Protein AF-A0A9P4HLI5-F1 (afdb_monomer)

Secondary structure (DSSP, 8-state):
-----------------PPP--------------EEE-TT--SPPPPTT---GGGGEEEEEETTT-PEEEEE-SS-GGG--TT-HHHHHHHHHHHHHHHHHTT--------PPPHHHHHHHHHHHHHHHHHHHH-TT--PPPHHHHHHHHHHHHTT----B-TTSPBPPP-PPPPHHHHHHHHT-TT-HHHHHHHHHTTTS--SGGGTT-------HHHHHHHHHH------TTTTHHHHHHHHHHHHHHHHHHHTTS----------------------------------------------PPPP----PPP--------PPPPPPPP------------PPPHHHHHHHHHTT-------SSHHHHHHHHHHHHTTS----HHHHHHHHHHHHHHHHH-SPPSSHHHHHHHHH-BPPP-SS---S---HHHHTT--BPTTHHHHHHHHT-PPPPPTT--S-HHHHHHTT-S-HHHHHHHHHHHHHHHHHHHHHHHHHHHHHHHHHHHHHHHTT--------------

Foldseek 3Di:
DDDDDDDDDDDDDDDDPDDPPPPPPPPPPPVVQQKDWPPPDDLDQQDAPDQDQVLQKTWIAGPVPRDIDIDGHPDDSVRARSNDPVSSVVSNVVSQVVCVVSPNDRPPVCQDDALLLLLLLVLQLVVQVVVCVVDVPAAAADPVVQLVVSQVVQAQDQQTAHPVRHTGHHDHRDDPVVVVCQCCDPPRPNVVSCVVCVVRHDDDPSNVPHDGDDDDPVQSVCCSVPVDRDDDVVVVVVVVVVVVVVVCVVVVVVPPPDDDDDDDDDDDDDDDDDDDDDDDDDDDDDDDDDDDDDDDDDDDDDDDDDDDDDDDDDDDDDDDDDDDDDDDDDDDDPPPPPPPPPPPDDVVVVVVCVVVVDDDPPADPAQLRLLVVQQVVVVVDDDDCVLLVLLLVVLVVLCVVPPAQDPDPVSNVVSLQQQDDPPPPDDDPPDPVVVVVVRPHPPSSVSNNCLLPVDDDRGRNNPDDVVVCLVVVSHHPNSNVSVVSNVVSVVVRVVRVVVVVVVVVVVVVVVVVVVVPPDPPPPPDPDDDDD

Sequence (531 aa):
MAPKRAAKDDGDKPTKKAKPDTKKRSGDNNNDQFFEILNGDTRDALRVGVAAPSRLKLGLRHKTTGETLRFEYTKAENEINWSSREDINLINKWRRQIFTRKGFPAKVSKYPWTPFEVAYLELAWEKMKLVASADDDAMLPHQSKIFEAFNEFFEGRSDLKDRKGGAALEREFRDYGSLDTRLRRVNSGLKALHDNLKDRIKSGDKSENAWVPDITDEEIEAYIESKSVTYDDESWGWWKDAAKKKKECADAGSKQKNQSGTTINPDGTSANNPSKDIVDAAENTIVPETMVDSPNQDAQRGTRQQPSMPSSPKPSIQVQSNRSPREPQVESEWIVHKEAPVDLTPPEEIARLKSLGFITPEIPENDDEAIERHITEQNKKVTDVSWNRQAFEDLDDRIKRRGALPKDVKAREDWSRDPQAKYEGGLGEEENWHEESMRVRVTGAAAVNGLLNAAVLPPVGYSGHIRDLVKNRRLPDDELRLADTNAEALETLHKIHDENFIVAEQIQKEQRVVDANEPEESGDGSGGNAE

Structure (mmCIF, N/CA/C/O backbone):
data_AF-A0A9P4HLI5-F1
#
_entry.id   AF-A0A9P4HLI5-F1
#
loop_
_atom_site.group_PDB
_atom_site.id
_atom_site.type_symbol
_atom_site.label_atom_id
_atom_site.label_alt_id
_atom_site.label_comp_id
_atom_site.label_asym_id
_atom_site.label_entity_id
_atom_site.label_seq_id
_atom_site.pdbx_PDB_ins_code
_atom_site.Cartn_x
_atom_site.Cartn_y
_atom_site.Cartn_z
_atom_site.occupancy
_atom_site.B_iso_or_equiv
_atom_site.auth_seq_id
_atom_site.auth_comp_id
_atom_site.auth_asym_id
_atom_site.auth_atom_id
_atom_site.pdbx_PDB_model_num
ATOM 1 N N . MET A 1 1 ? 41.342 89.909 8.890 1.00 36.03 1 MET A N 1
ATOM 2 C CA . MET A 1 1 ? 40.291 90.937 9.061 1.00 36.03 1 MET A CA 1
ATOM 3 C C . MET A 1 1 ? 39.035 90.449 8.353 1.00 36.03 1 MET A C 1
ATOM 5 O O . MET A 1 1 ? 39.147 89.965 7.238 1.00 36.03 1 MET A O 1
ATOM 9 N N . ALA A 1 2 ? 37.896 90.458 9.051 1.00 50.69 2 ALA A N 1
ATOM 10 C CA . ALA A 1 2 ? 36.607 89.899 8.613 1.00 50.69 2 ALA A CA 1
ATOM 11 C C . ALA A 1 2 ? 35.979 90.707 7.440 1.00 50.69 2 ALA A C 1
ATOM 13 O O . ALA A 1 2 ? 36.458 91.815 7.191 1.00 50.69 2 ALA A O 1
ATOM 14 N N . PRO A 1 3 ? 34.923 90.220 6.740 1.00 56.12 3 PRO A N 1
ATOM 15 C CA . PRO A 1 3 ? 33.598 90.113 7.366 1.00 56.12 3 PRO A CA 1
ATOM 16 C C . PRO A 1 3 ? 32.720 88.897 6.994 1.00 56.12 3 PRO A C 1
ATOM 18 O O . PRO A 1 3 ? 32.785 88.316 5.915 1.00 56.12 3 PRO A O 1
ATOM 21 N N . LYS A 1 4 ? 31.825 88.606 7.947 1.00 55.38 4 LYS A N 1
ATOM 22 C CA . LYS A 1 4 ? 30.586 87.818 7.865 1.00 55.38 4 LYS A CA 1
ATOM 23 C C . LYS A 1 4 ? 29.611 88.363 6.813 1.00 55.38 4 LYS A C 1
ATOM 25 O O . LYS A 1 4 ? 29.453 89.576 6.731 1.00 55.38 4 LYS A O 1
ATOM 30 N N . ARG A 1 5 ? 28.854 87.469 6.169 1.00 44.09 5 ARG A N 1
ATOM 31 C CA . ARG A 1 5 ? 27.498 87.626 5.580 1.00 44.09 5 ARG A CA 1
ATOM 32 C C . ARG A 1 5 ? 27.016 86.216 5.201 1.00 44.09 5 ARG A C 1
ATOM 34 O O . ARG A 1 5 ? 27.852 85.397 4.857 1.00 44.09 5 ARG A O 1
ATOM 41 N N . ALA A 1 6 ? 25.748 85.843 5.132 1.00 47.62 6 ALA A N 1
ATOM 42 C CA . ALA A 1 6 ? 24.482 86.188 5.774 1.00 47.62 6 ALA A CA 1
ATOM 43 C C . ALA A 1 6 ? 23.510 85.094 5.269 1.00 47.62 6 ALA A C 1
ATOM 45 O O . ALA A 1 6 ? 23.678 84.597 4.156 1.00 47.62 6 ALA A O 1
ATOM 46 N N . ALA A 1 7 ? 22.543 84.701 6.091 1.00 49.25 7 ALA A N 1
ATOM 47 C CA . ALA A 1 7 ? 21.571 83.649 5.810 1.00 49.25 7 ALA A CA 1
ATOM 48 C C . ALA A 1 7 ? 20.610 83.966 4.639 1.00 49.25 7 ALA A C 1
ATOM 50 O O . ALA A 1 7 ? 20.237 85.120 4.437 1.00 49.25 7 ALA A O 1
ATOM 51 N N . LYS A 1 8 ? 20.187 82.903 3.943 1.00 48.72 8 LYS A N 1
ATOM 52 C CA . LYS A 1 8 ? 18.919 82.698 3.208 1.00 48.72 8 LYS A CA 1
ATOM 53 C C . LYS A 1 8 ? 18.651 81.192 3.331 1.00 48.72 8 LYS A C 1
ATOM 55 O O . LYS A 1 8 ? 19.527 80.417 2.959 1.00 48.72 8 LYS A O 1
ATOM 60 N N . ASP A 1 9 ? 17.681 80.689 4.086 1.00 52.22 9 ASP A N 1
ATOM 61 C CA . ASP A 1 9 ? 16.223 80.859 3.997 1.00 52.22 9 ASP A CA 1
ATOM 62 C C . ASP A 1 9 ? 15.709 80.712 2.566 1.00 52.22 9 ASP A C 1
ATOM 64 O O . ASP A 1 9 ? 15.800 81.654 1.789 1.00 52.22 9 ASP A O 1
ATOM 68 N N . ASP A 1 10 ? 15.276 79.492 2.237 1.00 42.44 10 ASP A N 1
ATOM 69 C CA . ASP A 1 10 ? 14.334 79.171 1.165 1.00 42.44 10 ASP A CA 1
ATOM 70 C C . ASP A 1 10 ? 13.966 77.676 1.236 1.00 42.44 10 ASP A C 1
ATOM 72 O O . ASP A 1 10 ? 14.830 76.795 1.186 1.00 42.44 10 ASP A O 1
ATOM 76 N N . GLY A 1 11 ? 12.663 77.388 1.253 1.00 39.44 11 GLY A N 1
ATOM 77 C CA . GLY A 1 11 ? 12.154 76.252 0.483 1.00 39.44 11 GLY A CA 1
ATOM 78 C C . GLY A 1 11 ? 11.515 75.104 1.250 1.00 39.44 11 GLY A C 1
ATOM 79 O O . GLY A 1 11 ? 11.987 73.969 1.190 1.00 39.44 11 GLY A O 1
ATOM 80 N N . ASP A 1 12 ? 10.386 75.414 1.877 1.00 49.19 12 ASP A N 1
ATOM 81 C CA . ASP A 1 12 ? 9.245 74.540 2.154 1.00 49.19 12 ASP A CA 1
ATOM 82 C C . ASP A 1 12 ? 9.108 73.374 1.141 1.00 49.19 12 ASP A C 1
ATOM 84 O O . ASP A 1 12 ? 8.915 73.582 -0.063 1.00 49.19 12 ASP A O 1
ATOM 88 N N . LYS A 1 13 ? 9.235 72.125 1.616 1.00 44.28 13 LYS A N 1
ATOM 89 C CA . LYS A 1 13 ? 8.968 70.912 0.823 1.00 44.28 13 LYS A CA 1
ATOM 90 C C . LYS A 1 13 ? 7.757 70.178 1.400 1.00 44.28 13 LYS A C 1
ATOM 92 O O . LYS A 1 13 ? 7.774 69.816 2.576 1.00 44.28 13 LYS A O 1
ATOM 97 N N . PRO A 1 14 ? 6.740 69.878 0.571 1.00 43.94 14 PRO A N 1
ATOM 98 C CA . PRO A 1 14 ? 5.477 69.322 1.026 1.00 43.94 14 PRO A CA 1
ATOM 99 C C . PRO A 1 14 ? 5.655 67.920 1.611 1.00 43.94 14 PRO A C 1
ATOM 101 O O . PRO A 1 14 ? 6.221 67.013 0.989 1.00 43.94 14 PRO A O 1
ATOM 104 N N . THR A 1 15 ? 5.110 67.746 2.811 1.00 40.56 15 THR A N 1
ATOM 105 C CA . THR A 1 15 ? 4.945 66.474 3.507 1.00 40.56 15 THR A CA 1
ATOM 106 C C . THR A 1 15 ? 4.176 65.493 2.620 1.00 40.56 15 THR A C 1
ATOM 108 O O . THR A 1 15 ? 2.980 65.625 2.355 1.00 40.56 15 THR A O 1
ATOM 111 N N . LYS A 1 16 ? 4.882 64.468 2.129 1.00 44.38 16 LYS A N 1
ATOM 112 C CA . LYS A 1 16 ? 4.260 63.317 1.474 1.00 44.38 16 LYS A CA 1
ATOM 113 C C . LYS A 1 16 ? 3.365 62.617 2.495 1.00 44.38 16 LYS A C 1
ATOM 115 O O . LYS A 1 16 ? 3.856 62.073 3.479 1.00 44.38 16 LYS A O 1
ATOM 120 N N . LYS A 1 17 ? 2.058 62.631 2.225 1.00 45.31 17 LYS A N 1
ATOM 121 C CA . LYS A 1 17 ? 1.040 61.825 2.906 1.00 45.31 17 LYS A CA 1
ATOM 122 C C . LYS A 1 17 ? 1.544 60.387 3.051 1.00 45.31 17 LYS A C 1
ATOM 124 O O . LYS A 1 17 ? 1.814 59.720 2.049 1.00 45.31 17 LYS A O 1
ATOM 129 N N . ALA A 1 18 ? 1.677 59.942 4.297 1.00 41.22 18 ALA A N 1
ATOM 130 C CA . ALA A 1 18 ? 1.939 58.556 4.635 1.00 41.22 18 ALA A CA 1
ATOM 131 C C . ALA A 1 18 ? 0.855 57.681 3.991 1.00 41.22 18 ALA A C 1
ATOM 133 O O . ALA A 1 18 ? -0.342 57.915 4.169 1.00 41.22 18 ALA A O 1
ATOM 134 N N . LYS A 1 19 ? 1.282 56.702 3.190 1.00 45.62 19 LYS A N 1
ATOM 135 C CA . LYS A 1 19 ? 0.402 55.621 2.748 1.00 45.62 19 LYS A CA 1
ATOM 136 C C . LYS A 1 19 ? -0.039 54.849 3.998 1.00 45.62 19 LYS A C 1
ATOM 138 O O . LYS A 1 19 ? 0.793 54.665 4.883 1.00 45.62 19 LYS A O 1
ATOM 143 N N . PRO A 1 20 ? -1.303 54.406 4.091 1.00 41.91 20 PRO A N 1
ATOM 144 C CA . PRO A 1 20 ? -1.741 53.591 5.211 1.00 41.91 20 PRO A CA 1
ATOM 145 C C . PRO A 1 20 ? -0.889 52.324 5.262 1.00 41.91 20 PRO A C 1
ATOM 147 O O . PRO A 1 20 ? -0.830 51.568 4.290 1.00 41.91 20 PRO A O 1
ATOM 150 N N . ASP A 1 21 ? -0.220 52.124 6.395 1.00 40.22 21 ASP A N 1
ATOM 151 C CA . ASP A 1 21 ? 0.465 50.888 6.731 1.00 40.22 21 ASP A CA 1
ATOM 152 C C . ASP A 1 21 ? -0.536 49.737 6.635 1.00 40.22 21 ASP A C 1
ATOM 154 O O . ASP A 1 21 ? -1.372 49.517 7.517 1.00 40.22 21 ASP A O 1
ATOM 158 N N . THR A 1 22 ? -0.455 48.964 5.554 1.00 44.47 22 THR A N 1
ATOM 159 C CA . THR A 1 22 ? -0.993 47.608 5.523 1.00 44.47 22 THR A CA 1
ATOM 160 C C . THR A 1 22 ? -0.201 46.795 6.534 1.00 44.47 22 THR A C 1
ATOM 162 O O . THR A 1 22 ? 0.822 46.194 6.207 1.00 44.47 22 THR A O 1
ATOM 165 N N . LYS A 1 23 ? -0.682 46.828 7.782 1.00 43.53 23 LYS A N 1
ATOM 166 C CA . LYS A 1 23 ? -0.305 45.959 8.894 1.00 43.53 23 LYS A CA 1
ATOM 167 C C . LYS A 1 23 ? -0.304 44.524 8.373 1.00 43.53 23 LYS A C 1
ATOM 169 O O . LYS A 1 23 ? -1.347 43.881 8.252 1.00 43.53 23 LYS A O 1
ATOM 174 N N . LYS A 1 24 ? 0.881 44.041 8.007 1.00 42.53 24 LYS A N 1
ATOM 175 C CA . LYS A 1 24 ? 1.131 42.645 7.681 1.00 42.53 24 LYS A CA 1
ATOM 176 C C . LYS A 1 24 ? 0.868 41.899 8.983 1.00 42.53 24 LYS A C 1
ATOM 178 O O . LYS A 1 24 ? 1.668 41.971 9.907 1.00 42.53 24 LYS A O 1
ATOM 183 N N . ARG A 1 25 ? -0.321 41.300 9.094 1.00 40.28 25 ARG A N 1
ATOM 184 C CA . ARG A 1 25 ? -0.704 40.429 10.205 1.00 40.28 25 ARG A CA 1
ATOM 185 C C . ARG A 1 25 ? 0.270 39.251 10.212 1.00 40.28 25 ARG A C 1
ATOM 187 O O . ARG A 1 25 ? 0.026 38.244 9.556 1.00 40.28 25 A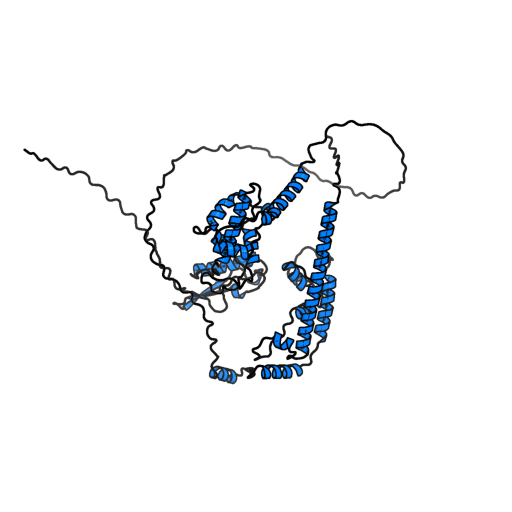RG A O 1
ATOM 194 N N . SER A 1 26 ? 1.380 39.384 10.928 1.00 39.12 26 SER A N 1
ATOM 195 C CA . SER A 1 26 ? 2.086 38.256 11.523 1.00 39.12 26 SER A CA 1
ATOM 196 C C . SER A 1 26 ? 1.182 37.732 12.634 1.00 39.12 26 SER A C 1
ATOM 198 O O . SER A 1 26 ? 1.342 38.067 13.803 1.00 39.12 26 SER A O 1
ATOM 200 N N . GLY A 1 27 ? 0.117 37.041 12.227 1.00 40.94 27 GLY A N 1
ATOM 201 C CA . GLY A 1 27 ? -0.701 36.274 13.142 1.00 40.94 27 GLY A CA 1
ATOM 202 C C . GLY A 1 27 ? 0.127 35.080 13.572 1.00 40.94 27 GLY A C 1
ATOM 203 O O . GLY A 1 27 ? 0.407 34.209 12.748 1.00 40.94 27 GLY A O 1
ATOM 204 N N . ASP A 1 28 ? 0.525 35.070 14.839 1.00 40.47 28 ASP A N 1
ATOM 205 C CA . ASP A 1 28 ? 0.796 33.836 15.559 1.00 40.47 28 ASP A CA 1
ATOM 206 C C . ASP A 1 28 ? -0.431 32.939 15.387 1.00 40.47 28 ASP A C 1
ATOM 208 O O . ASP A 1 28 ? -1.455 33.097 16.047 1.00 40.47 28 ASP A O 1
ATOM 212 N N . ASN A 1 29 ? -0.352 32.027 14.419 1.00 46.03 29 ASN A N 1
ATOM 213 C CA . ASN A 1 29 ? -1.372 31.030 14.124 1.00 46.03 29 ASN A CA 1
ATOM 214 C C . ASN A 1 29 ? -1.308 29.890 15.151 1.00 46.03 29 ASN A C 1
ATOM 216 O O . ASN A 1 29 ? -1.383 28.720 14.784 1.00 46.03 29 ASN A O 1
ATOM 220 N N . ASN A 1 30 ? -1.261 30.229 16.439 1.00 45.06 30 ASN A N 1
ATOM 221 C CA . ASN A 1 30 ? -1.753 29.352 17.498 1.00 45.06 30 ASN A CA 1
ATOM 222 C C . ASN A 1 30 ? -3.291 29.423 17.518 1.00 45.06 30 ASN A C 1
ATOM 224 O O . ASN A 1 30 ? -3.928 29.650 18.542 1.00 45.06 30 ASN A O 1
ATOM 228 N N . ASN A 1 31 ? -3.900 29.249 16.338 1.00 48.97 31 ASN A N 1
ATOM 229 C CA . ASN A 1 31 ? -5.295 28.859 16.223 1.00 48.97 31 ASN A CA 1
ATOM 230 C C . ASN A 1 31 ? -5.353 27.415 16.717 1.00 48.97 31 ASN A C 1
ATOM 232 O O . ASN A 1 31 ? -5.312 26.469 15.924 1.00 48.97 31 ASN A O 1
ATOM 236 N N . ASP A 1 32 ? -5.401 27.263 18.038 1.00 53.84 32 ASP A N 1
ATOM 237 C CA . ASP A 1 32 ? -5.898 26.060 18.678 1.00 53.84 32 ASP A CA 1
ATOM 238 C C . ASP A 1 32 ? -7.139 25.623 17.909 1.00 53.84 32 ASP A C 1
ATOM 240 O O . ASP A 1 32 ? -8.061 26.409 17.694 1.00 53.84 32 ASP A O 1
ATOM 244 N N . GLN A 1 33 ? -7.110 24.397 17.384 1.00 66.00 33 GLN A N 1
ATOM 245 C CA . GLN A 1 33 ? -8.162 23.853 16.532 1.00 66.00 33 GLN A CA 1
ATOM 246 C C . GLN A 1 33 ? -9.506 23.976 17.253 1.00 66.00 33 GLN A C 1
ATOM 248 O O . GLN A 1 33 ? -9.839 23.139 18.095 1.00 66.00 33 GLN A O 1
ATOM 253 N N . PHE A 1 34 ? -10.263 25.021 16.915 1.00 86.81 34 PHE A N 1
ATOM 254 C CA . PHE A 1 34 ? -11.546 25.355 17.529 1.00 86.81 34 PHE A CA 1
ATOM 255 C C . PHE A 1 34 ? -12.609 24.300 17.268 1.00 86.81 34 PHE A C 1
ATOM 257 O O . PHE A 1 34 ? -13.630 24.307 17.937 1.00 86.81 34 PHE A O 1
ATOM 264 N N . PHE A 1 35 ? -12.383 23.399 16.315 1.00 91.50 35 PHE A N 1
ATOM 265 C CA . PHE A 1 35 ? -13.301 22.329 15.975 1.00 91.50 35 PHE A CA 1
ATOM 266 C C . PHE A 1 35 ? -12.682 20.970 16.296 1.00 91.50 35 PHE A C 1
ATOM 268 O O . PHE A 1 35 ? -11.502 20.728 16.050 1.00 91.50 35 PHE A O 1
ATOM 275 N N . GLU A 1 36 ? -13.502 20.069 16.814 1.00 92.19 36 GLU A N 1
ATOM 276 C CA . GLU A 1 36 ? -13.228 18.639 16.906 1.00 92.19 36 GLU A CA 1
ATOM 277 C C . GLU A 1 36 ? -14.205 17.861 16.021 1.00 92.19 36 GLU A C 1
ATOM 279 O O . GLU A 1 36 ? -15.282 18.353 15.677 1.00 92.19 36 GLU A O 1
ATOM 284 N N . ILE A 1 37 ? -13.802 16.666 15.600 1.00 92.69 37 ILE A N 1
ATOM 285 C CA . ILE A 1 37 ? -14.611 15.805 14.734 1.00 92.69 37 ILE A CA 1
ATOM 286 C C . ILE A 1 37 ? -15.496 14.945 15.635 1.00 92.69 37 ILE A C 1
ATOM 288 O O . ILE A 1 37 ? -15.000 14.342 16.583 1.00 92.69 37 ILE A O 1
ATOM 292 N N . LEU A 1 38 ? -16.799 14.918 15.368 1.00 90.50 38 LEU A N 1
ATOM 293 C CA . LEU A 1 38 ? -17.739 14.089 16.121 1.00 90.50 38 LEU A CA 1
ATOM 294 C C . LEU A 1 38 ? -17.613 12.608 15.714 1.00 90.50 38 LEU A C 1
ATOM 296 O O . LEU A 1 38 ? -17.286 12.300 14.570 1.00 90.50 38 LEU A O 1
ATOM 300 N N . ASN A 1 39 ? -17.853 11.711 16.680 1.00 61.72 39 ASN A N 1
ATOM 301 C CA . ASN A 1 39 ? -17.619 10.260 16.606 1.00 61.72 39 ASN A CA 1
ATOM 302 C C . ASN A 1 39 ? -18.028 9.604 15.272 1.00 61.72 39 ASN A C 1
ATOM 304 O O . ASN A 1 39 ? -19.124 9.833 14.767 1.00 61.72 39 ASN A O 1
ATOM 308 N N . GLY A 1 40 ? -17.156 8.722 14.762 1.00 61.62 40 GLY A N 1
ATOM 309 C CA . GLY A 1 40 ? -17.361 7.907 13.553 1.00 61.62 40 GLY A CA 1
ATOM 310 C C . GLY A 1 40 ? -16.644 8.429 12.302 1.00 61.62 40 GLY A C 1
ATOM 311 O O . GLY A 1 40 ? -16.356 7.658 11.385 1.00 61.62 40 GLY A O 1
ATOM 312 N N . ASP A 1 41 ? -16.275 9.710 12.285 1.00 66.25 41 ASP A N 1
ATOM 313 C CA . ASP A 1 41 ? -15.533 10.314 11.184 1.00 66.25 41 ASP A CA 1
ATOM 314 C C . ASP A 1 41 ? -14.034 10.384 11.476 1.00 66.25 41 ASP A C 1
ATOM 316 O O . ASP A 1 41 ? -13.583 11.079 12.385 1.00 66.25 41 ASP A O 1
ATOM 320 N N . THR A 1 42 ? -13.224 9.720 10.649 1.00 80.50 42 THR A N 1
ATOM 321 C CA . THR A 1 42 ? -11.769 9.920 10.665 1.00 80.50 42 THR A CA 1
ATOM 322 C C . THR A 1 42 ? -11.338 10.914 9.588 1.00 80.50 42 THR A C 1
ATOM 324 O O . THR A 1 42 ? -12.038 11.201 8.610 1.00 80.50 42 THR A O 1
ATOM 327 N N . ARG A 1 43 ? -10.135 11.455 9.758 1.00 84.38 43 ARG A N 1
ATOM 328 C CA . ARG A 1 43 ? -9.500 12.352 8.781 1.00 84.38 43 ARG A CA 1
ATOM 329 C C . ARG A 1 43 ? -8.886 11.612 7.594 1.00 84.38 43 ARG A C 1
ATOM 331 O O . ARG A 1 43 ? -8.288 12.257 6.736 1.00 84.38 43 ARG A O 1
ATOM 338 N N . ASP A 1 44 ? -8.985 10.289 7.588 1.00 85.06 44 ASP A N 1
ATOM 339 C CA . ASP A 1 44 ? -8.347 9.450 6.586 1.00 85.06 44 ASP A CA 1
ATOM 340 C C . ASP A 1 44 ? -9.051 9.591 5.243 1.00 85.06 44 ASP A C 1
ATOM 342 O O . ASP A 1 44 ? -10.258 9.851 5.167 1.00 85.06 44 ASP A O 1
ATOM 346 N N . ALA A 1 45 ? -8.257 9.463 4.184 1.00 86.56 45 ALA A N 1
ATOM 347 C CA . ALA A 1 45 ? -8.777 9.441 2.834 1.00 86.56 45 ALA A CA 1
ATOM 348 C C . ALA A 1 45 ? -9.555 8.142 2.607 1.00 86.56 45 ALA A C 1
ATOM 350 O O . ALA A 1 45 ? -9.153 7.066 3.050 1.00 86.56 45 ALA A O 1
ATOM 351 N N . LEU A 1 46 ? -10.661 8.260 1.886 1.00 89.94 46 LEU A N 1
ATOM 352 C CA . LEU A 1 46 ? -11.410 7.124 1.373 1.00 89.94 46 LEU A CA 1
ATOM 353 C C . LEU A 1 46 ? -10.547 6.343 0.381 1.00 89.94 46 LEU A C 1
ATOM 355 O O . LEU A 1 46 ? -9.866 6.952 -0.452 1.00 89.94 46 LEU A O 1
ATOM 359 N N . ARG A 1 47 ? -10.598 5.012 0.478 1.00 88.69 47 ARG A N 1
ATOM 360 C CA . ARG A 1 47 ? -9.943 4.082 -0.448 1.00 88.69 47 ARG A CA 1
ATOM 361 C C . ARG A 1 47 ? -10.915 3.707 -1.565 1.00 88.69 47 ARG A C 1
ATOM 363 O O . ARG A 1 47 ? -12.111 3.569 -1.323 1.00 88.69 47 ARG A O 1
ATOM 370 N N . VAL A 1 48 ? -10.397 3.562 -2.782 1.00 89.56 48 VAL A N 1
ATOM 371 C CA . VAL A 1 48 ? -11.193 3.117 -3.935 1.00 89.56 48 VAL A CA 1
ATOM 372 C C . VAL A 1 48 ? -11.658 1.679 -3.701 1.00 89.56 48 VAL A C 1
ATOM 374 O O . VAL A 1 48 ? -10.884 0.864 -3.209 1.00 89.56 48 VAL A O 1
ATOM 377 N N . GLY A 1 49 ? -12.922 1.389 -4.010 1.00 88.75 49 GLY A N 1
ATOM 378 C CA . GLY A 1 49 ? -13.542 0.070 -3.852 1.00 88.75 49 GLY A CA 1
ATOM 379 C C . GLY A 1 49 ? -14.098 -0.227 -2.455 1.00 88.75 49 GLY A C 1
ATOM 380 O O . GLY A 1 49 ? -14.783 -1.231 -2.285 1.00 88.75 49 GLY A O 1
ATOM 381 N N . VAL A 1 50 ? -13.861 0.633 -1.456 1.00 93.50 50 VAL A N 1
ATOM 382 C CA . VAL A 1 50 ? -14.372 0.439 -0.088 1.00 93.50 50 VAL A CA 1
ATOM 383 C C . VAL A 1 50 ? -15.527 1.399 0.169 1.00 93.50 50 VAL A C 1
ATOM 385 O O . VAL A 1 50 ? -15.322 2.599 0.369 1.00 93.50 50 VAL A O 1
ATOM 388 N N . ALA A 1 51 ? -16.750 0.866 0.176 1.00 95.06 51 ALA A N 1
ATOM 389 C CA . ALA A 1 51 ? -17.939 1.650 0.478 1.00 95.06 51 ALA A CA 1
ATOM 390 C C . ALA A 1 51 ? -17.912 2.143 1.931 1.00 95.06 51 ALA A C 1
ATOM 392 O O . ALA A 1 51 ? -17.782 1.359 2.870 1.00 95.06 51 ALA A O 1
ATOM 393 N N . ALA A 1 52 ? -18.031 3.456 2.121 1.00 93.88 52 ALA A N 1
ATOM 394 C CA . ALA A 1 52 ? -17.997 4.073 3.444 1.00 93.88 52 ALA A CA 1
ATOM 395 C C . ALA A 1 52 ? -19.019 5.218 3.534 1.00 93.88 52 ALA A C 1
ATOM 397 O O . ALA A 1 52 ? -18.641 6.388 3.660 1.00 93.88 52 ALA A O 1
ATOM 398 N N . PRO A 1 53 ? -20.324 4.907 3.469 1.00 94.56 53 PRO A N 1
ATOM 399 C CA . PRO A 1 53 ? -21.388 5.908 3.369 1.00 94.56 53 PRO A CA 1
ATOM 400 C C . PRO A 1 53 ? -21.462 6.850 4.571 1.00 94.56 53 PRO A C 1
ATOM 402 O O . PRO A 1 53 ? -21.790 8.028 4.429 1.00 94.56 53 PRO A O 1
ATOM 405 N N . SER A 1 54 ? -21.033 6.387 5.746 1.00 92.56 54 SER A N 1
ATOM 406 C CA . SER A 1 54 ? -20.877 7.232 6.934 1.00 92.56 54 SER A CA 1
ATOM 407 C C . SER A 1 54 ? -19.952 8.435 6.704 1.00 92.56 54 SER A C 1
ATOM 409 O O . SER A 1 54 ? -20.133 9.461 7.348 1.00 92.56 54 SER A O 1
ATOM 411 N N . ARG A 1 55 ? -19.017 8.360 5.744 1.00 92.69 55 ARG A N 1
ATOM 412 C CA . ARG A 1 55 ? -18.064 9.431 5.400 1.00 92.69 55 ARG A CA 1
ATOM 413 C C . ARG A 1 55 ? -18.618 10.483 4.440 1.00 92.69 55 ARG A C 1
ATOM 415 O O . ARG A 1 55 ? -17.910 11.446 4.126 1.00 92.69 55 ARG A O 1
ATOM 422 N N . LEU A 1 56 ? -19.846 10.316 3.955 1.00 95.12 56 LEU A N 1
ATOM 423 C CA . LEU A 1 56 ? -20.547 11.334 3.165 1.00 95.12 56 LEU A CA 1
ATOM 424 C C . LEU A 1 56 ? -21.154 12.424 4.044 1.00 95.12 56 LEU A C 1
ATOM 426 O O . LEU A 1 56 ? -21.505 13.498 3.560 1.00 95.12 56 LEU A O 1
ATOM 430 N N . LYS A 1 57 ? -21.242 12.158 5.345 1.00 94.56 57 LYS A N 1
ATOM 431 C CA . LYS A 1 57 ? -21.641 13.109 6.372 1.00 94.56 57 LYS A CA 1
ATOM 432 C C . LYS A 1 57 ? -20.391 13.465 7.172 1.00 94.56 57 LYS A C 1
ATOM 434 O O . LYS A 1 57 ? -19.483 12.653 7.293 1.00 94.56 57 LYS A O 1
ATOM 439 N N . LEU A 1 58 ? -20.305 14.708 7.634 1.00 94.12 58 LEU A N 1
ATOM 440 C CA . LEU A 1 58 ? -19.217 15.181 8.484 1.00 94.12 58 LEU A CA 1
ATOM 441 C C . LEU A 1 58 ? -19.788 16.040 9.608 1.00 94.12 58 LEU A C 1
ATOM 443 O O . LEU A 1 58 ? -20.331 17.120 9.362 1.00 94.12 58 LEU A O 1
ATOM 447 N N . GLY A 1 59 ? -19.649 15.563 10.843 1.00 94.62 59 GLY A N 1
ATOM 448 C CA . GLY A 1 59 ? -20.003 16.309 12.049 1.00 94.62 59 GLY A CA 1
ATOM 449 C C . GLY A 1 59 ? -18.780 16.980 12.668 1.00 94.62 59 GLY A C 1
ATOM 450 O O . GLY A 1 59 ? -17.813 16.306 13.012 1.00 94.62 59 GLY A O 1
ATOM 451 N N . LEU A 1 60 ? -18.823 18.300 12.849 1.00 95.12 60 LEU A N 1
ATOM 452 C CA . LEU A 1 60 ? -17.790 19.062 13.553 1.00 95.12 60 LEU A CA 1
ATOM 453 C C . LEU A 1 60 ? -18.407 19.768 14.759 1.00 95.12 60 LEU A C 1
ATOM 455 O O . LEU A 1 60 ? -19.431 20.428 14.612 1.00 95.12 60 LEU A O 1
ATOM 459 N N . ARG A 1 61 ? -17.776 19.685 15.929 1.00 95.06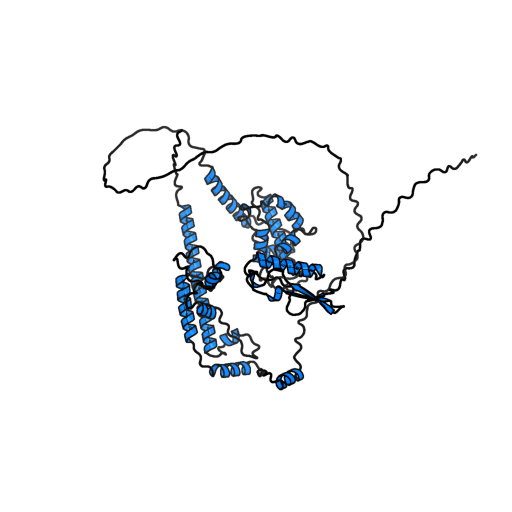 61 ARG A N 1
ATOM 460 C CA . ARG A 1 61 ? -18.195 20.409 17.137 1.00 95.06 61 ARG A CA 1
ATOM 461 C C . ARG A 1 61 ? -17.187 21.497 17.465 1.00 95.06 61 ARG A C 1
ATOM 463 O O . ARG A 1 61 ? -15.989 21.238 17.508 1.00 95.06 61 ARG A O 1
ATOM 470 N N . HIS A 1 62 ? -17.655 22.718 17.679 1.00 94.62 62 HIS A N 1
ATOM 471 C CA . HIS A 1 62 ? -16.811 23.807 18.143 1.00 94.62 62 HIS A CA 1
ATOM 472 C C . HIS A 1 62 ? -16.483 23.591 19.629 1.00 94.62 62 HIS A C 1
ATOM 474 O O . HIS A 1 62 ? -17.385 23.553 20.460 1.00 94.62 62 HIS A O 1
ATOM 480 N N . LYS A 1 63 ? -15.201 23.484 19.986 1.00 90.69 63 LYS A N 1
ATOM 481 C CA . LYS A 1 63 ? -14.723 23.164 21.341 1.00 90.69 63 LYS A CA 1
ATOM 482 C C . LYS A 1 63 ? -15.185 24.174 22.391 1.00 90.69 63 LYS A C 1
ATOM 484 O O . LYS A 1 63 ? -15.576 23.784 23.479 1.00 90.69 63 LYS A O 1
ATOM 489 N N . THR A 1 64 ? -15.159 25.469 22.064 1.00 91.81 64 THR A N 1
ATOM 490 C CA . THR A 1 64 ? -15.526 26.536 23.016 1.00 91.81 64 THR A CA 1
ATOM 491 C C . THR A 1 64 ? -17.035 26.760 23.141 1.00 91.81 64 THR A C 1
ATOM 493 O O . THR A 1 64 ? -17.536 26.890 24.249 1.00 91.81 64 THR A O 1
ATOM 496 N N . THR A 1 65 ? -17.769 26.839 22.025 1.00 94.06 65 THR A N 1
ATOM 497 C CA . THR A 1 65 ? -19.207 27.161 22.032 1.00 94.06 65 THR A CA 1
ATOM 498 C C . THR A 1 65 ? -20.102 25.927 22.132 1.00 94.06 65 THR A C 1
ATOM 500 O O . THR A 1 65 ? -21.293 26.064 22.387 1.00 94.06 65 THR A O 1
ATOM 503 N N . GLY A 1 66 ? -19.566 24.728 21.888 1.00 92.88 66 GLY A N 1
ATOM 504 C CA . GLY A 1 66 ? -20.341 23.490 21.778 1.00 92.88 66 GLY A CA 1
ATOM 505 C C . GLY A 1 66 ? -21.181 23.387 20.499 1.00 92.88 66 GLY A C 1
ATOM 506 O O . GLY A 1 66 ? -21.850 22.375 20.288 1.00 92.88 66 GLY A O 1
ATOM 507 N N . GLU A 1 67 ? -21.151 24.400 19.627 1.00 95.25 67 GLU A N 1
ATOM 508 C CA . GLU A 1 67 ? -21.957 24.433 18.408 1.00 95.25 67 GLU A CA 1
ATOM 509 C C . GLU A 1 67 ? -21.555 23.300 17.461 1.00 95.25 67 GLU A C 1
ATOM 511 O O . GLU A 1 67 ? -20.375 23.096 17.166 1.00 95.25 67 GLU A O 1
ATOM 516 N N . THR A 1 68 ? -22.546 22.558 16.974 1.00 95.56 68 THR A N 1
ATOM 517 C CA . THR A 1 68 ? -22.324 21.448 16.049 1.00 95.56 68 THR A CA 1
ATOM 518 C C . THR A 1 68 ? -22.676 21.865 14.630 1.00 95.56 68 THR A C 1
ATOM 520 O O . THR A 1 68 ? -23.807 22.246 14.344 1.00 95.56 68 THR A O 1
ATOM 523 N N . LEU A 1 69 ? -21.713 21.730 13.726 1.00 95.69 69 LEU A N 1
ATOM 524 C CA . LEU A 1 69 ? -21.885 21.911 12.294 1.00 95.69 69 LEU A CA 1
ATOM 525 C C . LEU A 1 69 ? -21.958 20.543 11.620 1.00 95.69 69 LEU A C 1
ATOM 527 O O . LEU A 1 69 ? -21.132 19.668 11.884 1.00 95.69 69 LEU A O 1
ATOM 531 N N . ARG A 1 70 ? -22.929 20.371 10.725 1.00 95.25 70 ARG A N 1
ATOM 532 C CA . ARG A 1 70 ? -23.078 19.167 9.904 1.00 95.25 70 ARG A CA 1
ATOM 533 C C . ARG A 1 70 ? -22.888 19.532 8.442 1.00 95.25 70 ARG A C 1
ATOM 535 O O . ARG A 1 70 ? -23.474 20.500 7.964 1.00 95.25 70 ARG A O 1
ATOM 542 N N . PHE A 1 71 ? -22.064 18.759 7.754 1.00 95.62 71 PHE A N 1
ATOM 543 C CA . PHE A 1 71 ? -21.856 18.861 6.318 1.00 95.62 71 PHE A CA 1
ATOM 544 C C . PHE A 1 71 ? -22.257 17.543 5.674 1.00 95.62 71 PHE A C 1
ATOM 546 O O . PHE A 1 71 ? -21.968 16.479 6.217 1.00 95.62 71 PHE A O 1
ATOM 553 N N . GLU A 1 72 ? -22.890 17.624 4.514 1.00 96.00 72 GLU A N 1
ATOM 554 C CA . GLU A 1 72 ? -23.296 16.470 3.720 1.00 96.00 72 GLU A CA 1
ATOM 555 C C . GLU A 1 72 ? -22.775 16.647 2.295 1.00 96.00 72 GLU A C 1
ATOM 557 O O . GLU A 1 72 ? -22.712 17.770 1.776 1.00 96.00 72 GLU A O 1
ATOM 562 N N . TYR A 1 73 ? -22.299 15.556 1.705 1.00 96.94 73 TYR A N 1
ATOM 563 C CA . TYR A 1 73 ? -21.846 15.543 0.324 1.00 96.94 73 TYR A CA 1
ATOM 564 C C . TYR A 1 73 ? -23.039 15.700 -0.625 1.00 96.94 73 TYR A C 1
ATOM 566 O O . TYR A 1 73 ? -24.142 15.262 -0.325 1.00 96.94 73 TYR A O 1
ATOM 574 N N . THR A 1 74 ? -22.831 16.361 -1.766 1.00 97.25 74 THR A N 1
ATOM 575 C CA . THR A 1 74 ? -23.934 16.773 -2.649 1.00 97.25 74 THR A CA 1
ATOM 576 C C . THR A 1 74 ? -24.633 15.605 -3.341 1.00 97.25 74 THR A C 1
ATOM 578 O O . THR A 1 74 ? -25.839 15.682 -3.547 1.00 97.25 74 THR A O 1
ATOM 581 N N . LYS A 1 75 ? -23.892 14.555 -3.714 1.00 95.94 75 LYS A N 1
ATOM 582 C CA . LYS A 1 75 ? -24.475 13.356 -4.328 1.00 95.94 75 LYS A CA 1
ATOM 583 C C . LYS A 1 75 ? -25.052 12.441 -3.255 1.00 95.94 75 LYS A C 1
ATOM 585 O O . LYS A 1 75 ? -24.428 12.267 -2.203 1.00 95.94 75 LYS A O 1
ATOM 590 N N . ALA A 1 76 ? -26.196 11.834 -3.551 1.00 94.31 76 ALA A N 1
ATOM 591 C CA . ALA A 1 76 ? -26.793 10.834 -2.678 1.00 94.31 76 ALA A CA 1
ATOM 592 C C . ALA A 1 76 ? -25.959 9.538 -2.668 1.00 94.31 76 ALA A C 1
ATOM 594 O O . ALA A 1 76 ? -25.184 9.266 -3.584 1.00 94.31 76 ALA A O 1
ATOM 595 N N . GLU A 1 77 ? -26.103 8.729 -1.616 1.00 94.19 77 GLU A N 1
ATOM 596 C CA . GLU A 1 77 ? -25.315 7.501 -1.418 1.00 94.19 77 GLU A CA 1
ATOM 597 C C . GLU A 1 77 ? -25.431 6.512 -2.590 1.00 94.19 77 GLU A C 1
ATOM 599 O O . GLU A 1 77 ? -24.447 5.880 -2.965 1.00 94.19 77 GLU A O 1
ATOM 604 N N . ASN A 1 78 ? -26.614 6.425 -3.196 1.00 96.25 78 ASN A N 1
ATOM 605 C CA . ASN A 1 78 ? -26.918 5.573 -4.345 1.00 96.25 78 ASN A CA 1
ATOM 606 C C . ASN A 1 78 ? -26.356 6.094 -5.681 1.00 96.25 78 ASN A C 1
ATOM 608 O O . ASN A 1 78 ? -26.330 5.348 -6.652 1.00 96.25 78 ASN A O 1
ATOM 612 N N . GLU A 1 79 ? -25.914 7.350 -5.746 1.00 96.62 79 GLU A N 1
ATOM 613 C CA . GLU A 1 79 ? -25.338 7.967 -6.952 1.00 96.62 79 GLU A CA 1
ATOM 614 C C . GLU A 1 79 ? -23.805 7.881 -6.985 1.00 96.62 79 GLU A C 1
ATOM 616 O O . GLU A 1 79 ? -23.172 8.302 -7.955 1.00 96.62 79 GLU A O 1
ATOM 621 N N . ILE A 1 80 ? -23.191 7.402 -5.901 1.00 96.50 80 ILE A N 1
ATOM 622 C CA . ILE A 1 80 ? -21.740 7.347 -5.751 1.00 96.50 80 ILE A CA 1
ATOM 623 C C . ILE A 1 80 ? -21.242 5.973 -6.169 1.00 96.50 80 ILE A C 1
ATOM 625 O O . ILE A 1 80 ? -21.547 4.961 -5.535 1.00 96.50 80 ILE A O 1
ATOM 629 N N . ASN A 1 81 ? -20.381 5.944 -7.183 1.00 97.25 81 ASN A N 1
ATOM 630 C CA . ASN A 1 81 ? -19.660 4.734 -7.525 1.00 97.25 81 ASN A CA 1
ATOM 631 C C . ASN A 1 81 ? -18.406 4.617 -6.645 1.00 97.25 81 ASN A C 1
ATOM 633 O O . ASN A 1 81 ? -17.369 5.222 -6.921 1.00 97.25 81 ASN A O 1
ATOM 637 N N . TRP A 1 82 ? -18.482 3.809 -5.585 1.00 94.50 82 TRP A N 1
ATOM 638 C CA . TRP A 1 82 ? -17.366 3.586 -4.654 1.00 94.50 82 TRP A CA 1
ATOM 639 C C . TRP A 1 82 ? -16.136 2.934 -5.304 1.00 94.50 82 TRP A C 1
ATOM 641 O O . TRP A 1 82 ? -15.024 3.086 -4.795 1.00 94.50 82 TRP A O 1
ATOM 651 N N . SER A 1 83 ? -16.309 2.257 -6.440 1.00 95.06 83 SER A N 1
ATOM 652 C CA . SER A 1 83 ? -15.223 1.686 -7.245 1.00 95.06 83 SER A CA 1
ATOM 653 C C . SER A 1 83 ? -14.611 2.701 -8.216 1.00 95.06 83 SER A C 1
ATOM 655 O O . SER A 1 83 ? -13.515 2.477 -8.729 1.00 95.06 83 SER A O 1
ATOM 657 N N . SER A 1 84 ? -15.274 3.837 -8.457 1.00 95.12 84 SER A N 1
ATOM 658 C CA . SER A 1 84 ? -14.748 4.899 -9.313 1.00 95.12 84 SER A CA 1
ATOM 659 C C . SER A 1 84 ? -13.708 5.734 -8.573 1.00 95.12 84 SER A C 1
ATOM 661 O O . SER A 1 84 ? -13.985 6.403 -7.573 1.00 95.12 84 SER A O 1
ATOM 663 N N . ARG A 1 85 ? -12.485 5.767 -9.111 1.00 84.81 85 ARG A N 1
ATOM 664 C CA . ARG A 1 85 ? -11.405 6.615 -8.587 1.00 84.81 85 ARG A CA 1
ATOM 665 C C . ARG A 1 85 ? -11.773 8.100 -8.625 1.00 84.81 85 ARG A C 1
ATOM 667 O O . ARG A 1 85 ? -11.321 8.862 -7.770 1.00 84.81 85 ARG A O 1
ATOM 674 N N . GLU A 1 86 ? -12.581 8.513 -9.596 1.00 93.06 86 GLU A N 1
ATOM 675 C CA . GLU A 1 86 ? -12.994 9.904 -9.770 1.00 93.06 86 GLU A CA 1
ATOM 676 C C . GLU A 1 86 ? -13.947 10.359 -8.663 1.00 93.06 86 GLU A C 1
ATOM 678 O O . GLU A 1 86 ? -13.674 11.370 -8.012 1.00 93.06 86 GLU A O 1
ATOM 683 N N . ASP A 1 87 ? -15.000 9.586 -8.377 1.00 94.50 87 ASP A N 1
ATOM 684 C CA . ASP A 1 87 ? -15.951 9.903 -7.304 1.00 94.50 87 ASP A CA 1
ATOM 685 C C . ASP A 1 87 ? -15.251 9.934 -5.940 1.00 94.50 87 ASP A C 1
ATOM 687 O O . ASP A 1 87 ? -15.386 10.899 -5.181 1.00 94.50 87 ASP A O 1
ATOM 691 N N . ILE A 1 88 ? -14.401 8.943 -5.657 1.00 95.50 88 ILE A N 1
ATOM 692 C CA . ILE A 1 88 ? -13.616 8.895 -4.416 1.00 95.50 88 ILE A CA 1
ATOM 693 C C . ILE A 1 88 ? -12.682 10.107 -4.299 1.00 95.50 88 ILE A C 1
ATOM 695 O O . ILE A 1 88 ? -12.565 10.712 -3.227 1.00 95.50 88 ILE A O 1
ATOM 699 N N . ASN A 1 89 ? -12.048 10.530 -5.397 1.00 88.38 89 ASN A N 1
ATOM 700 C CA . ASN A 1 89 ? -11.222 11.736 -5.420 1.00 88.38 89 ASN A CA 1
ATOM 701 C C . ASN A 1 89 ? -12.038 13.011 -5.167 1.00 88.38 89 ASN A C 1
ATOM 703 O O . ASN A 1 89 ? -11.564 13.893 -4.440 1.00 88.38 89 ASN A O 1
ATOM 707 N N . LEU A 1 90 ? -13.251 13.115 -5.721 1.00 96.06 90 LEU A N 1
ATOM 708 C CA . LEU A 1 90 ? -14.157 14.243 -5.495 1.00 96.06 90 LEU A CA 1
ATOM 709 C C . LEU A 1 90 ? -14.621 14.312 -4.035 1.00 96.06 90 LEU A C 1
ATOM 711 O O . LEU A 1 90 ? -14.564 15.392 -3.439 1.00 96.06 90 LEU A O 1
ATOM 715 N N . ILE A 1 91 ? -14.985 13.183 -3.425 1.00 95.44 91 ILE A N 1
ATOM 716 C CA . ILE A 1 91 ? -15.370 13.122 -2.006 1.00 95.44 91 ILE A CA 1
ATOM 717 C C . ILE A 1 91 ? -14.173 13.480 -1.115 1.00 95.44 91 ILE A C 1
ATOM 719 O O . ILE A 1 91 ? -14.276 14.342 -0.238 1.00 95.44 91 ILE A O 1
ATOM 723 N N . ASN A 1 92 ? -12.993 12.906 -1.375 1.00 93.19 92 ASN A N 1
ATOM 724 C CA . ASN A 1 92 ? -11.765 13.237 -0.646 1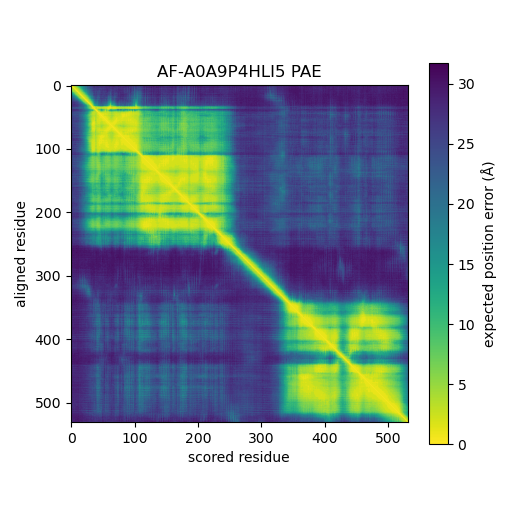.00 93.19 92 ASN A CA 1
ATOM 725 C C . ASN A 1 92 ? -11.379 14.717 -0.798 1.00 93.19 92 ASN A C 1
ATOM 727 O O . ASN A 1 92 ? -10.857 15.337 0.132 1.00 93.19 92 ASN A O 1
ATOM 731 N N . LYS A 1 93 ? -11.613 15.320 -1.969 1.00 92.56 93 LYS A N 1
ATOM 732 C CA . LYS A 1 93 ? -11.412 16.758 -2.203 1.00 92.56 93 LYS A CA 1
ATOM 733 C C . LYS A 1 93 ? -12.400 17.595 -1.386 1.00 92.56 93 LYS A C 1
ATOM 735 O O . LYS A 1 93 ? -11.961 18.532 -0.720 1.00 92.56 93 LYS A O 1
ATOM 740 N N . TRP A 1 94 ? -13.683 17.239 -1.380 1.00 95.75 94 TRP A N 1
ATOM 741 C CA . TRP A 1 94 ? -14.718 17.895 -0.574 1.00 95.75 94 TRP A CA 1
ATOM 742 C C . TRP A 1 94 ? -14.405 17.837 0.931 1.00 95.75 94 TRP A C 1
ATOM 744 O O . TRP A 1 94 ? -14.327 18.887 1.576 1.00 95.75 94 TRP A O 1
ATOM 754 N N . ARG A 1 95 ? -14.095 16.651 1.481 1.00 94.31 95 ARG A N 1
ATOM 755 C CA . ARG A 1 95 ? -13.700 16.487 2.897 1.00 94.31 95 ARG A CA 1
ATOM 756 C C . ARG A 1 95 ? -12.488 17.354 3.243 1.00 94.31 95 ARG A C 1
ATOM 758 O O . ARG A 1 95 ? -12.519 18.108 4.217 1.00 94.31 95 ARG A O 1
ATOM 765 N N . ARG A 1 96 ? -11.431 17.314 2.416 1.00 90.38 96 ARG A N 1
ATOM 766 C CA . ARG A 1 96 ? -10.227 18.151 2.598 1.00 90.38 96 ARG A CA 1
ATOM 767 C C . ARG A 1 96 ? -10.559 19.640 2.633 1.00 90.38 96 ARG A C 1
ATOM 769 O O . ARG A 1 96 ? -10.055 20.337 3.507 1.00 90.38 96 ARG A O 1
ATOM 776 N N . GLN A 1 97 ? -11.424 20.122 1.740 1.00 93.75 97 GLN A N 1
ATOM 777 C CA . GLN A 1 97 ? -11.836 21.527 1.726 1.00 93.75 97 GLN A CA 1
ATOM 778 C C . GLN A 1 97 ? -12.537 21.942 3.020 1.00 93.75 97 GLN A C 1
ATOM 780 O O . GLN A 1 97 ? -12.239 23.018 3.541 1.00 93.75 97 GLN A O 1
ATOM 785 N N . ILE A 1 98 ? -13.431 21.108 3.561 1.00 94.12 98 ILE A N 1
ATOM 786 C CA . ILE A 1 98 ? -14.099 21.406 4.835 1.00 94.12 98 ILE A CA 1
ATOM 787 C C . ILE A 1 98 ? -13.074 21.471 5.968 1.00 94.12 98 ILE A C 1
ATOM 789 O O . ILE A 1 98 ? -13.039 22.460 6.702 1.00 94.12 98 ILE A O 1
ATOM 793 N N . PHE A 1 99 ? -12.190 20.475 6.066 1.00 91.94 99 PHE A N 1
ATOM 794 C CA . PHE A 1 99 ? -11.136 20.451 7.079 1.00 91.94 99 PHE A CA 1
ATOM 795 C C . PHE A 1 99 ? -10.237 21.692 7.003 1.00 91.94 99 PHE A C 1
ATOM 797 O O . PHE A 1 99 ? -10.039 22.366 8.012 1.00 91.94 99 PHE A O 1
ATOM 804 N N . THR A 1 100 ? -9.757 22.055 5.811 1.00 88.94 100 THR A N 1
ATOM 805 C CA . THR A 1 100 ? -8.927 23.253 5.619 1.00 88.94 100 THR A CA 1
ATOM 806 C C . THR A 1 100 ? -9.673 24.533 6.000 1.00 88.94 100 THR A C 1
ATOM 808 O O . THR A 1 100 ? -9.123 25.364 6.718 1.00 88.94 100 THR A O 1
ATOM 811 N N . ARG A 1 101 ? -10.940 24.689 5.584 1.00 91.31 101 ARG A N 1
ATOM 812 C CA . ARG A 1 101 ? -11.766 25.865 5.929 1.00 91.31 101 ARG A CA 1
ATOM 813 C C . ARG A 1 101 ? -12.022 25.995 7.429 1.00 91.31 101 ARG A C 1
ATOM 815 O O . ARG A 1 101 ? -12.213 27.105 7.911 1.00 91.31 101 ARG A O 1
ATOM 822 N N . LYS A 1 102 ? -12.039 24.879 8.158 1.00 92.62 102 LYS A N 1
ATOM 823 C CA . LYS A 1 102 ? -12.257 24.837 9.612 1.00 92.62 102 LYS A CA 1
ATOM 824 C C . LYS A 1 102 ? -10.963 24.814 10.424 1.00 92.62 102 LYS A C 1
ATOM 826 O O . LYS A 1 102 ? -11.007 24.592 11.628 1.00 92.62 102 LYS A O 1
ATOM 831 N N . GLY A 1 103 ? -9.824 25.079 9.784 1.00 88.81 103 GLY A N 1
ATOM 832 C CA . GLY A 1 103 ? -8.540 25.213 10.469 1.00 88.81 103 GLY A CA 1
ATOM 833 C C . GLY A 1 103 ? -7.925 23.886 10.908 1.00 88.81 103 GLY A C 1
ATOM 834 O O . GLY A 1 103 ? -6.977 23.890 11.688 1.00 88.81 103 GLY A O 1
ATOM 835 N N . PHE A 1 104 ? -8.408 22.746 10.404 1.00 86.19 104 PHE A N 1
ATOM 836 C CA . PHE A 1 104 ? -7.707 21.487 10.614 1.00 86.19 104 PHE A CA 1
ATOM 837 C C . PHE A 1 104 ? -6.423 21.494 9.770 1.00 86.19 104 PHE A C 1
ATOM 839 O O . PHE A 1 104 ? -6.497 21.618 8.541 1.00 86.19 104 PHE A O 1
ATOM 846 N N . PRO A 1 105 ? -5.239 21.322 10.381 1.00 79.62 105 PRO A N 1
ATOM 847 C CA . PRO A 1 105 ? -3.983 21.265 9.647 1.00 79.62 105 PRO A CA 1
ATOM 848 C C . PRO A 1 105 ? -4.032 20.041 8.753 1.00 79.62 105 PRO A C 1
ATOM 850 O O . PRO A 1 105 ? -4.369 18.972 9.255 1.00 79.62 105 PRO A O 1
ATOM 853 N N . ALA A 1 106 ? -3.738 20.167 7.456 1.00 73.88 106 ALA A N 1
ATOM 854 C CA . ALA A 1 106 ? -3.752 19.032 6.535 1.00 73.88 106 ALA A CA 1
ATOM 855 C C . ALA A 1 106 ? -3.050 17.829 7.186 1.00 73.88 106 ALA A C 1
ATOM 857 O O . ALA A 1 106 ? -1.930 17.975 7.684 1.00 73.88 106 ALA A O 1
ATOM 858 N N . LYS A 1 107 ? -3.728 16.668 7.230 1.00 68.50 107 LYS A N 1
ATOM 859 C CA . LYS A 1 107 ? -3.119 15.404 7.661 1.00 68.50 107 LYS A CA 1
ATOM 860 C C . LYS A 1 107 ? -2.173 14.990 6.538 1.00 68.50 107 LYS A C 1
ATOM 862 O O . LYS A 1 107 ? -2.469 14.129 5.725 1.00 68.50 107 LYS A O 1
ATOM 867 N N . VAL A 1 108 ? -1.084 15.734 6.410 1.00 63.03 108 VAL A N 1
ATOM 868 C CA . VAL A 1 108 ? 0.076 15.299 5.662 1.00 63.03 108 VAL A CA 1
ATOM 869 C C . VAL A 1 108 ? 0.601 14.171 6.522 1.00 63.03 108 VAL A C 1
ATOM 871 O O . VAL A 1 108 ? 0.972 14.432 7.670 1.00 63.03 108 VAL A O 1
ATOM 874 N N . SER A 1 109 ? 0.549 12.935 6.025 1.00 59.91 109 SER A N 1
ATOM 875 C CA . SER A 1 109 ? 1.342 11.876 6.633 1.00 59.91 109 SER A CA 1
ATOM 876 C C . SER A 1 109 ? 2.793 12.308 6.471 1.00 59.91 109 SER A C 1
ATOM 878 O O . SER A 1 109 ? 3.414 12.146 5.423 1.00 59.91 109 SER A O 1
ATOM 880 N N . LYS A 1 110 ? 3.294 13.057 7.457 1.00 65.81 110 LYS A N 1
ATOM 881 C CA . LYS A 1 110 ? 4.655 13.567 7.461 1.00 65.81 110 LYS A CA 1
ATOM 882 C C . LYS A 1 110 ? 5.516 12.417 7.937 1.00 65.81 110 LYS A C 1
ATOM 884 O O . LYS A 1 110 ? 6.068 12.497 9.025 1.00 65.81 110 LYS A O 1
ATOM 889 N N . TYR A 1 111 ? 5.631 11.368 7.129 1.00 81.06 111 TYR A N 1
ATOM 890 C CA . TYR A 1 111 ? 6.746 10.452 7.277 1.00 81.06 111 TYR A CA 1
ATOM 891 C C . TYR A 1 111 ? 8.003 11.295 7.077 1.00 81.06 111 TYR A C 1
ATOM 893 O O . TYR A 1 111 ? 8.223 11.786 5.957 1.00 81.06 111 TYR A O 1
ATOM 901 N N . PRO A 1 112 ? 8.794 11.546 8.138 1.00 88.88 112 PRO A N 1
ATOM 902 C CA . PRO A 1 112 ? 10.026 12.288 7.975 1.00 88.88 112 PRO A CA 1
ATOM 903 C C . PRO A 1 112 ? 10.887 11.542 6.956 1.00 88.88 112 PRO A C 1
ATOM 905 O O . PRO A 1 112 ? 10.879 10.311 6.898 1.00 88.88 112 PRO A O 1
ATOM 908 N N . TRP A 1 113 ? 11.574 12.298 6.109 1.00 92.44 113 TRP A N 1
ATOM 909 C CA . TRP A 1 113 ? 12.534 11.734 5.170 1.00 92.44 113 TRP A CA 1
ATOM 910 C C . TRP A 1 113 ? 13.717 11.203 5.975 1.00 92.44 113 TRP A C 1
ATOM 912 O O . TRP A 1 113 ? 14.343 11.975 6.710 1.00 92.44 113 TRP A O 1
ATOM 922 N N . THR A 1 114 ? 13.993 9.905 5.870 1.00 95.06 114 THR A N 1
ATOM 923 C CA . THR A 1 114 ? 15.230 9.334 6.412 1.00 95.06 114 THR A CA 1
ATOM 924 C C . THR A 1 114 ? 16.423 9.856 5.610 1.00 95.06 114 THR A C 1
ATOM 926 O O . THR A 1 114 ? 16.268 10.222 4.440 1.00 95.06 114 THR A O 1
ATOM 929 N N . PRO A 1 115 ? 17.627 9.897 6.202 1.00 95.38 115 PRO A N 1
ATOM 930 C CA . PRO A 1 115 ? 18.847 10.168 5.447 1.00 95.38 115 PRO A CA 1
ATOM 931 C C . PRO A 1 115 ? 19.026 9.218 4.253 1.00 95.38 115 PRO A C 1
ATOM 933 O O . PRO A 1 115 ? 19.450 9.667 3.194 1.00 95.38 115 PRO A O 1
ATOM 936 N N . PHE A 1 116 ? 18.622 7.955 4.413 1.00 96.56 116 PHE A N 1
ATOM 937 C CA . PHE A 1 116 ? 18.720 6.900 3.404 1.00 96.56 116 PHE A CA 1
ATOM 938 C C . PHE A 1 116 ? 17.843 7.169 2.172 1.00 96.56 116 PHE A C 1
ATOM 940 O O . PHE A 1 116 ? 18.334 7.195 1.050 1.00 96.56 116 PHE A O 1
ATOM 947 N N . GLU A 1 117 ? 16.571 7.523 2.374 1.00 96.06 117 GLU A N 1
ATOM 948 C CA . GLU A 1 117 ? 15.666 7.911 1.278 1.00 96.06 117 GLU A CA 1
ATOM 949 C C . GLU A 1 117 ? 16.138 9.169 0.539 1.00 96.06 117 GLU A C 1
ATOM 951 O O . GLU A 1 117 ? 15.961 9.307 -0.670 1.00 96.06 117 GLU A O 1
ATOM 956 N N . VAL A 1 118 ? 16.723 10.126 1.267 1.00 95.50 118 VAL A N 1
ATOM 957 C CA . VAL A 1 118 ? 17.271 11.339 0.647 1.00 95.50 118 VAL A CA 1
ATOM 958 C C . VAL A 1 118 ? 18.490 10.999 -0.202 1.00 95.50 118 VAL A C 1
ATOM 960 O O . VAL A 1 118 ? 18.590 11.502 -1.317 1.00 95.50 118 VAL A O 1
ATOM 963 N N . ALA A 1 119 ? 19.380 10.153 0.317 1.00 96.06 119 ALA A N 1
ATOM 964 C CA . ALA A 1 119 ? 20.563 9.687 -0.387 1.00 96.06 119 ALA A CA 1
ATOM 965 C C . ALA A 1 119 ? 20.199 8.912 -1.659 1.00 96.06 119 ALA A C 1
ATOM 967 O O . ALA A 1 119 ? 20.771 9.212 -2.699 1.00 96.06 119 ALA A O 1
ATOM 968 N N . TYR A 1 120 ? 19.190 8.034 -1.616 1.00 97.00 120 TYR A N 1
ATOM 969 C CA . TYR A 1 120 ? 18.679 7.337 -2.802 1.00 97.00 120 TYR A CA 1
ATOM 970 C C . TYR A 1 120 ? 18.280 8.316 -3.916 1.00 97.00 120 TYR A C 1
ATOM 972 O O . TYR A 1 120 ? 18.744 8.201 -5.047 1.00 97.00 120 TYR A O 1
ATOM 980 N N . LEU A 1 121 ? 17.445 9.318 -3.605 1.00 96.62 121 LEU A N 1
ATOM 981 C CA . LEU A 1 121 ? 16.989 10.285 -4.613 1.00 96.62 121 LEU A CA 1
ATOM 982 C C . LEU A 1 121 ? 18.144 11.136 -5.160 1.00 96.62 121 LEU A C 1
ATOM 984 O O . LEU A 1 121 ? 18.157 11.471 -6.343 1.00 96.62 121 LEU A O 1
ATOM 988 N N . GLU A 1 122 ? 19.092 11.522 -4.299 1.00 95.44 122 GLU A N 1
ATOM 989 C CA . GLU A 1 122 ? 20.272 12.298 -4.704 1.00 95.44 122 GLU A CA 1
ATOM 990 C C . GLU A 1 122 ? 21.162 11.472 -5.637 1.00 95.44 122 GLU A C 1
ATOM 992 O O . GLU A 1 122 ? 21.549 11.953 -6.704 1.00 95.44 122 GLU A O 1
ATOM 997 N N . LEU A 1 123 ? 21.405 10.213 -5.271 1.00 95.38 123 LEU A N 1
ATOM 998 C CA . LEU A 1 123 ? 22.188 9.263 -6.044 1.00 95.38 123 LEU A CA 1
ATOM 999 C C . LEU A 1 123 ? 21.536 8.975 -7.399 1.00 95.38 123 LEU A C 1
ATOM 1001 O O . LEU A 1 123 ? 22.219 9.061 -8.416 1.00 95.38 123 LEU A O 1
ATOM 1005 N N . ALA A 1 124 ? 20.222 8.736 -7.445 1.00 95.62 124 ALA A N 1
ATOM 1006 C CA . ALA A 1 124 ? 19.488 8.540 -8.695 1.00 95.62 124 ALA A CA 1
ATOM 1007 C C . ALA A 1 124 ? 19.710 9.705 -9.672 1.00 95.62 124 ALA A C 1
ATOM 1009 O O . ALA A 1 124 ? 19.947 9.496 -10.864 1.00 95.62 124 ALA A O 1
ATOM 1010 N N . TRP A 1 125 ? 19.650 10.948 -9.179 1.00 95.12 125 TRP A N 1
ATOM 1011 C CA . TRP A 1 125 ? 19.772 12.137 -10.030 1.00 95.12 125 TRP A CA 1
ATOM 1012 C C . TRP A 1 125 ? 21.203 12.396 -10.472 1.00 95.12 125 TRP A C 1
ATOM 1014 O O . TRP A 1 125 ? 21.422 12.795 -11.615 1.00 95.12 125 TRP A O 1
ATOM 1024 N N . GLU A 1 126 ? 22.181 12.162 -9.601 1.00 94.56 126 GLU A N 1
ATOM 1025 C CA . GLU A 1 126 ? 23.586 12.243 -9.996 1.00 94.56 126 GLU A CA 1
ATOM 1026 C C . GLU A 1 126 ? 23.932 11.157 -11.021 1.00 94.56 126 GLU A C 1
ATOM 1028 O O . GLU A 1 126 ? 24.561 11.462 -12.032 1.00 94.56 126 GLU A O 1
ATOM 1033 N N . LYS A 1 127 ? 23.439 9.924 -10.840 1.00 94.12 127 LYS A N 1
ATOM 1034 C CA . LYS A 1 127 ? 23.557 8.841 -11.826 1.00 94.12 127 LYS A CA 1
ATOM 1035 C C . LYS A 1 127 ? 22.974 9.271 -13.182 1.00 94.12 127 LYS A C 1
ATOM 1037 O O . LYS A 1 127 ? 23.673 9.226 -14.192 1.00 94.12 127 LYS A O 1
ATOM 1042 N N . MET A 1 128 ? 21.747 9.797 -13.222 1.00 93.50 128 MET A N 1
ATOM 1043 C CA . MET A 1 128 ? 21.152 10.333 -14.461 1.00 93.50 128 MET A CA 1
ATOM 1044 C C . MET A 1 128 ? 21.971 11.472 -15.082 1.00 93.50 128 MET A C 1
ATOM 1046 O O . MET A 1 128 ? 22.071 11.571 -16.304 1.00 93.50 128 MET A O 1
ATOM 1050 N N . LYS A 1 129 ? 22.572 12.335 -14.261 1.00 94.31 129 LYS A N 1
ATOM 1051 C CA . LYS A 1 129 ? 23.432 13.426 -14.729 1.00 94.31 129 LYS A CA 1
ATOM 1052 C C . LYS A 1 129 ? 24.734 12.924 -15.342 1.00 94.31 129 LYS A C 1
ATOM 1054 O O . LYS A 1 129 ? 25.184 13.508 -16.329 1.00 94.31 129 LYS A O 1
ATOM 1059 N N . LEU A 1 130 ? 25.317 11.856 -14.803 1.00 92.19 130 LEU A N 1
ATOM 1060 C CA . LEU A 1 130 ? 26.488 11.205 -15.390 1.00 92.19 130 LEU A CA 1
ATOM 1061 C C . LEU A 1 130 ? 26.155 10.607 -16.759 1.00 92.19 130 LEU A C 1
ATOM 1063 O O . LEU A 1 130 ? 26.871 10.893 -17.713 1.00 92.19 130 LEU A O 1
ATOM 1067 N N . VAL A 1 131 ? 25.028 9.896 -16.894 1.00 90.69 131 VAL A N 1
ATOM 1068 C CA . VAL A 1 131 ? 24.553 9.388 -18.200 1.00 90.69 131 VAL A CA 1
ATOM 1069 C C . VAL A 1 131 ? 24.370 10.510 -19.193 1.00 90.69 131 VAL A C 1
ATOM 1071 O O . VAL A 1 131 ? 24.890 10.449 -20.299 1.00 90.69 131 VAL A O 1
ATOM 1074 N N . ALA A 1 132 ? 23.647 11.549 -18.778 1.00 91.12 132 ALA A N 1
ATOM 1075 C CA . ALA A 1 132 ? 23.388 12.702 -19.613 1.00 91.12 132 ALA A CA 1
ATOM 1076 C C . ALA A 1 132 ? 24.713 13.318 -20.098 1.00 91.12 132 ALA A C 1
ATOM 1078 O O . ALA A 1 132 ? 24.846 13.672 -21.264 1.00 91.12 132 ALA A O 1
ATOM 1079 N N . SER A 1 133 ? 25.714 13.412 -19.223 1.00 90.94 133 SER A N 1
ATOM 1080 C CA . SER A 1 133 ? 27.028 13.965 -19.573 1.00 90.94 133 SER A CA 1
ATOM 1081 C C . SER A 1 133 ? 27.861 13.037 -20.467 1.00 90.94 133 SER A C 1
ATOM 1083 O O . SER A 1 133 ? 28.713 13.524 -21.203 1.00 90.94 133 SER A O 1
ATOM 1085 N N . ALA A 1 134 ? 27.648 11.722 -20.385 1.00 89.38 134 ALA A N 1
ATOM 1086 C CA . ALA A 1 134 ? 28.363 10.723 -21.176 1.00 89.38 134 ALA A CA 1
ATOM 1087 C C . ALA A 1 134 ? 27.766 10.532 -22.581 1.00 89.38 134 ALA A C 1
ATOM 1089 O O . ALA A 1 134 ? 28.507 10.237 -23.517 1.00 89.38 134 ALA A O 1
ATOM 1090 N N . ASP A 1 135 ? 26.449 10.684 -22.724 1.00 86.38 135 ASP A N 1
ATOM 1091 C CA . ASP A 1 135 ? 25.725 10.528 -23.983 1.00 86.38 135 ASP A CA 1
ATOM 1092 C C . ASP A 1 135 ? 24.617 11.588 -24.106 1.00 86.38 135 ASP A C 1
ATOM 1094 O O . ASP A 1 135 ? 23.661 11.635 -23.323 1.00 86.38 135 ASP A O 1
ATOM 1098 N N . ASP A 1 136 ? 24.747 12.454 -25.113 1.00 86.88 136 ASP A N 1
ATOM 1099 C CA . ASP A 1 136 ? 23.781 13.514 -25.405 1.00 86.88 136 ASP A CA 1
ATOM 1100 C C . ASP A 1 136 ? 22.416 12.960 -25.858 1.00 86.88 136 ASP A C 1
ATOM 1102 O O . ASP A 1 136 ? 21.377 13.559 -25.550 1.00 86.88 136 ASP A O 1
ATOM 1106 N N . ASP A 1 137 ? 22.403 11.782 -26.491 1.00 85.25 137 ASP A N 1
ATOM 1107 C CA . ASP A 1 137 ? 21.202 11.119 -27.009 1.00 85.25 137 ASP A CA 1
ATOM 1108 C C . ASP A 1 137 ? 20.492 10.244 -25.963 1.00 85.25 137 ASP A C 1
ATOM 1110 O O . ASP A 1 137 ? 19.378 9.762 -26.211 1.00 85.25 137 ASP A O 1
ATOM 1114 N N . ALA A 1 138 ? 21.091 10.054 -24.782 1.00 84.75 138 ALA A N 1
ATOM 1115 C CA . ALA A 1 138 ? 20.526 9.203 -23.748 1.00 84.75 138 ALA A CA 1
ATOM 1116 C C . ALA A 1 138 ? 19.122 9.662 -23.320 1.00 84.75 138 ALA A C 1
ATOM 1118 O O . ALA A 1 138 ? 18.875 10.826 -22.984 1.00 84.75 138 ALA A O 1
ATOM 1119 N N . MET A 1 139 ? 18.181 8.714 -23.307 1.00 85.88 139 MET A N 1
ATOM 1120 C CA . MET A 1 139 ? 16.806 8.966 -22.883 1.00 85.88 139 MET A CA 1
ATOM 1121 C C . MET A 1 139 ? 16.708 8.875 -21.363 1.00 85.88 139 MET A C 1
ATOM 1123 O O . MET A 1 139 ? 16.798 7.790 -20.792 1.00 85.88 139 MET A O 1
ATOM 1127 N N . LEU A 1 140 ? 16.507 10.020 -20.713 1.00 90.81 140 LEU A N 1
ATOM 1128 C CA . LEU A 1 140 ? 16.350 10.083 -19.264 1.00 90.81 140 LEU A CA 1
ATOM 1129 C C . LEU A 1 140 ? 14.926 9.692 -18.834 1.00 90.81 140 LEU A C 1
ATOM 1131 O O . LEU A 1 140 ? 13.960 10.115 -19.480 1.00 90.81 140 LEU A O 1
ATOM 1135 N N . PRO A 1 141 ? 14.776 8.933 -17.735 1.00 92.44 141 PRO A N 1
ATOM 1136 C CA . PRO A 1 141 ? 13.473 8.548 -17.216 1.00 92.44 141 PRO A CA 1
ATOM 1137 C C . PRO A 1 141 ? 12.683 9.753 -16.721 1.00 92.44 141 PRO A C 1
ATOM 1139 O O . PRO A 1 141 ? 13.226 10.714 -16.170 1.00 92.44 141 PRO A O 1
ATOM 1142 N N . HIS A 1 142 ? 11.365 9.693 -16.909 1.00 92.81 142 HIS A N 1
ATOM 1143 C CA . HIS A 1 142 ? 10.473 10.686 -16.330 1.00 92.81 142 HIS A CA 1
ATOM 1144 C C . HIS A 1 142 ? 10.432 10.535 -14.803 1.00 92.81 142 HIS A C 1
ATOM 1146 O O . HIS A 1 142 ? 10.518 9.430 -14.271 1.00 92.81 142 HIS A O 1
ATOM 1152 N N . GLN A 1 143 ? 10.214 11.648 -14.098 1.00 92.31 143 GLN A N 1
ATOM 1153 C CA . GLN A 1 143 ? 10.107 11.715 -12.634 1.00 92.31 143 GLN A CA 1
ATOM 1154 C C . GLN A 1 143 ? 9.211 10.612 -12.039 1.00 92.31 143 GLN A C 1
ATOM 1156 O O . GLN A 1 143 ? 9.534 10.042 -11.001 1.00 92.31 143 GLN A O 1
ATOM 1161 N N . SER A 1 144 ? 8.098 10.294 -12.703 1.00 91.31 144 SER A N 1
ATOM 1162 C CA . SER A 1 144 ? 7.160 9.256 -12.260 1.00 91.31 144 SER A CA 1
ATOM 1163 C C . SER A 1 144 ? 7.789 7.868 -12.174 1.00 91.31 144 SER A C 1
ATOM 1165 O O . SER A 1 144 ? 7.481 7.149 -11.233 1.00 91.31 144 SER A O 1
ATOM 1167 N N . LYS A 1 145 ? 8.680 7.509 -13.105 1.00 92.69 145 LYS A N 1
ATOM 1168 C CA . LYS A 1 145 ? 9.334 6.193 -13.135 1.00 92.69 145 LYS A CA 1
ATOM 1169 C C . LYS A 1 145 ? 10.345 6.025 -12.013 1.00 92.69 145 LYS A C 1
ATOM 1171 O O . LYS A 1 145 ? 10.429 4.970 -11.404 1.00 92.69 145 LYS A O 1
ATOM 1176 N N . ILE A 1 146 ? 11.061 7.090 -11.675 1.00 94.50 146 ILE A N 1
ATOM 1177 C CA . ILE A 1 146 ? 11.984 7.037 -10.539 1.00 94.50 146 ILE A CA 1
ATOM 1178 C C . ILE A 1 146 ? 11.192 7.015 -9.233 1.00 94.50 146 ILE A C 1
ATOM 1180 O O . ILE A 1 146 ? 11.581 6.348 -8.289 1.00 94.50 146 ILE A O 1
ATOM 1184 N N . PHE A 1 147 ? 10.059 7.713 -9.159 1.00 95.06 147 PHE A N 1
ATOM 1185 C CA . PHE A 1 147 ? 9.202 7.647 -7.976 1.00 95.06 147 PHE A CA 1
ATOM 1186 C C . PHE A 1 147 ? 8.574 6.258 -7.791 1.00 95.06 147 PHE A C 1
ATOM 1188 O O . PHE A 1 147 ? 8.395 5.831 -6.656 1.00 95.06 147 PHE A O 1
ATOM 1195 N N . GLU A 1 148 ? 8.271 5.560 -8.887 1.00 93.38 148 GLU A N 1
ATOM 1196 C CA . GLU A 1 148 ? 7.858 4.153 -8.887 1.00 93.38 148 GLU A CA 1
ATOM 1197 C C . GLU A 1 148 ? 8.978 3.259 -8.334 1.00 93.38 148 GLU A C 1
ATOM 1199 O O . GLU A 1 148 ? 8.764 2.622 -7.309 1.00 93.38 148 GLU A O 1
ATOM 1204 N N . ALA A 1 149 ? 10.191 3.332 -8.897 1.00 95.81 149 ALA A N 1
ATOM 1205 C CA . ALA A 1 149 ? 11.353 2.575 -8.413 1.00 95.81 149 ALA A CA 1
ATOM 1206 C C . ALA A 1 149 ? 11.737 2.913 -6.960 1.00 95.81 149 ALA A C 1
ATOM 1208 O O . ALA A 1 149 ? 12.088 2.036 -6.178 1.00 95.81 149 ALA A O 1
ATOM 1209 N N . PHE A 1 150 ? 11.614 4.183 -6.561 1.00 96.94 150 PHE A N 1
ATOM 1210 C CA . PHE A 1 150 ? 11.807 4.616 -5.179 1.00 96.94 150 PHE A CA 1
ATOM 1211 C C . PHE A 1 150 ? 10.816 3.917 -4.245 1.00 96.94 150 PHE A C 1
ATOM 1213 O O . PHE A 1 150 ? 11.201 3.442 -3.182 1.00 96.94 150 PHE A O 1
ATOM 1220 N N . ASN A 1 151 ? 9.532 3.890 -4.608 1.00 95.50 151 ASN A N 1
ATOM 1221 C CA . ASN A 1 151 ? 8.522 3.261 -3.766 1.00 95.50 151 ASN A CA 1
ATOM 1222 C C . ASN A 1 151 ? 8.709 1.745 -3.731 1.00 95.50 151 ASN A C 1
ATOM 1224 O O . ASN A 1 151 ? 8.656 1.190 -2.646 1.00 95.50 151 ASN A O 1
ATOM 1228 N N . GLU A 1 152 ? 9.019 1.106 -4.859 1.00 94.88 152 GLU A N 1
ATOM 1229 C CA . GLU A 1 152 ? 9.343 -0.325 -4.914 1.00 94.88 152 GLU A CA 1
ATOM 1230 C C . GLU A 1 152 ? 10.531 -0.682 -4.008 1.00 94.88 152 GLU A C 1
ATOM 1232 O O . GLU A 1 152 ? 10.481 -1.664 -3.276 1.00 94.88 152 GLU A O 1
ATOM 1237 N N . PHE A 1 153 ? 11.569 0.158 -3.988 1.00 96.75 153 PHE A N 1
ATOM 1238 C CA . PHE A 1 153 ? 12.749 -0.056 -3.152 1.00 96.75 153 PHE A CA 1
ATOM 1239 C C . PHE A 1 153 ? 12.482 0.128 -1.647 1.00 96.75 153 PHE A C 1
ATOM 1241 O O . PHE A 1 153 ? 13.118 -0.521 -0.814 1.00 96.75 153 PHE A O 1
ATOM 1248 N N . PHE A 1 154 ? 11.582 1.043 -1.271 1.00 96.12 154 PHE A N 1
ATOM 1249 C CA . PHE A 1 154 ? 11.352 1.408 0.130 1.00 96.12 154 PHE A CA 1
ATOM 1250 C C . PHE A 1 154 ? 10.103 0.796 0.762 1.00 96.12 154 PHE A C 1
ATOM 1252 O O . PHE A 1 154 ? 10.049 0.722 1.987 1.00 96.12 154 PHE A O 1
ATOM 1259 N N . GLU A 1 155 ? 9.099 0.393 -0.009 1.00 92.25 155 GLU A N 1
ATOM 1260 C CA . GLU A 1 155 ? 7.837 -0.131 0.516 1.00 92.25 155 GLU A CA 1
ATOM 1261 C C . GLU A 1 155 ? 8.058 -1.416 1.333 1.00 92.25 155 GLU A C 1
ATOM 1263 O O . GLU A 1 155 ? 8.753 -2.336 0.913 1.00 92.25 155 GLU A O 1
ATOM 1268 N N . GLY A 1 156 ? 7.501 -1.457 2.548 1.00 89.62 156 GLY A N 1
ATOM 1269 C CA . GLY A 1 156 ? 7.640 -2.585 3.478 1.00 89.62 156 GLY A CA 1
ATOM 1270 C C . GLY A 1 156 ? 8.970 -2.638 4.241 1.00 89.62 156 GLY A C 1
ATOM 1271 O O . GLY A 1 156 ? 9.142 -3.484 5.118 1.00 89.62 156 GLY A O 1
ATOM 1272 N N . ARG A 1 157 ? 9.919 -1.728 3.979 1.00 94.06 157 ARG A N 1
ATOM 1273 C CA . ARG A 1 157 ? 11.173 -1.675 4.746 1.00 94.06 157 ARG A CA 1
ATOM 1274 C C . ARG A 1 157 ? 10.955 -1.090 6.137 1.00 94.06 157 ARG A C 1
ATOM 1276 O O . ARG A 1 157 ? 10.472 0.035 6.290 1.00 94.06 157 ARG A O 1
ATOM 1283 N N . SER A 1 158 ? 11.366 -1.839 7.156 1.00 92.38 158 SER A N 1
ATOM 1284 C CA . SER A 1 158 ? 11.334 -1.450 8.575 1.00 92.38 158 SER A CA 1
ATOM 1285 C C . SER A 1 158 ? 12.728 -1.298 9.197 1.00 92.38 158 SER A C 1
ATOM 1287 O O . SER A 1 158 ? 12.855 -0.942 10.364 1.00 92.38 158 SER A O 1
ATOM 1289 N N . ASP A 1 159 ? 13.782 -1.591 8.437 1.00 94.94 159 ASP A N 1
ATOM 1290 C CA . ASP A 1 159 ? 15.188 -1.581 8.855 1.00 94.94 159 ASP A CA 1
ATOM 1291 C C . ASP A 1 159 ? 15.838 -0.186 8.796 1.00 94.94 159 ASP A C 1
ATOM 1293 O O . ASP A 1 159 ? 16.959 0.023 9.267 1.00 94.94 159 ASP A O 1
ATOM 1297 N N . LEU A 1 160 ? 15.123 0.798 8.251 1.00 93.88 160 LEU A N 1
ATOM 1298 C CA . LEU A 1 160 ? 15.632 2.151 8.076 1.00 93.88 160 LEU A CA 1
ATOM 1299 C C . LEU A 1 160 ? 15.826 2.869 9.414 1.00 93.88 160 LEU A C 1
ATOM 1301 O O . LEU A 1 160 ? 15.022 2.761 10.341 1.00 93.88 160 LEU A O 1
ATOM 1305 N N . LYS A 1 161 ? 16.864 3.705 9.479 1.00 94.50 161 LYS A N 1
ATOM 1306 C CA . LYS A 1 161 ? 17.138 4.569 10.631 1.00 94.50 161 LYS A CA 1
ATOM 1307 C C . LYS A 1 161 ? 16.710 6.002 10.358 1.00 94.50 161 LYS A C 1
ATOM 1309 O O . LYS A 1 161 ? 16.978 6.575 9.298 1.00 94.50 161 LYS A O 1
ATOM 1314 N N . ASP A 1 162 ? 16.047 6.603 11.336 1.00 92.50 162 ASP A N 1
ATOM 1315 C CA . ASP A 1 162 ? 15.738 8.021 11.319 1.00 92.50 162 ASP A CA 1
ATOM 1316 C C . ASP A 1 162 ? 17.021 8.872 11.425 1.00 92.50 162 ASP A C 1
ATOM 1318 O O . ASP A 1 162 ? 18.135 8.383 11.618 1.00 92.50 162 ASP A O 1
ATOM 1322 N N . ARG A 1 163 ? 16.883 10.197 11.308 1.00 89.75 163 ARG A N 1
ATOM 1323 C CA . ARG A 1 163 ? 18.032 11.116 11.393 1.00 89.75 163 ARG A CA 1
ATOM 1324 C C . ARG A 1 163 ? 18.745 11.080 12.757 1.00 89.75 163 ARG A C 1
ATOM 1326 O O . ARG A 1 163 ? 19.885 11.526 12.846 1.00 89.75 163 ARG A O 1
ATOM 1333 N N . LYS A 1 164 ? 18.077 10.613 13.812 1.00 91.25 164 LYS A N 1
ATOM 1334 C CA . LYS A 1 164 ? 18.619 10.489 15.169 1.00 91.25 164 LYS A CA 1
ATOM 1335 C C . LYS A 1 164 ? 19.194 9.090 15.438 1.00 91.25 164 LYS A C 1
ATOM 1337 O O . LYS A 1 164 ? 19.675 8.852 16.540 1.00 91.25 164 LYS A O 1
ATOM 1342 N N . GLY A 1 165 ? 19.170 8.192 14.450 1.00 91.31 165 GLY A N 1
ATOM 1343 C CA . GLY A 1 165 ? 19.622 6.809 14.574 1.00 91.31 165 GLY A CA 1
ATOM 1344 C C . GLY A 1 165 ? 18.594 5.855 15.194 1.00 91.31 165 GLY A C 1
ATOM 1345 O O . GLY A 1 165 ? 18.916 4.687 15.389 1.00 91.31 165 GLY A O 1
ATOM 1346 N N . GLY A 1 166 ? 17.379 6.320 15.500 1.00 90.94 166 GLY A N 1
ATOM 1347 C CA . GLY A 1 166 ? 16.276 5.476 15.956 1.00 90.94 166 GLY A CA 1
ATOM 1348 C C . GLY A 1 166 ? 15.668 4.668 14.810 1.00 90.94 166 GLY A C 1
ATOM 1349 O O . GLY A 1 166 ? 15.779 5.058 13.648 1.00 90.94 166 GLY A O 1
ATOM 1350 N N . ALA A 1 167 ? 15.013 3.550 15.127 1.00 89.62 167 ALA A N 1
ATOM 1351 C CA . ALA A 1 167 ? 14.277 2.773 14.133 1.00 89.62 167 ALA A CA 1
ATOM 1352 C C . ALA A 1 167 ? 13.158 3.632 13.521 1.00 89.62 167 ALA A C 1
ATOM 1354 O O . ALA A 1 167 ? 12.347 4.223 14.240 1.00 89.62 167 ALA A O 1
ATOM 1355 N N . ALA A 1 168 ? 13.140 3.740 12.196 1.00 89.75 168 ALA A N 1
ATOM 1356 C CA . ALA A 1 168 ? 12.038 4.362 11.488 1.00 89.75 168 ALA A CA 1
ATOM 1357 C C . ALA A 1 168 ? 10.830 3.416 11.484 1.00 89.75 168 ALA A C 1
ATOM 1359 O O . ALA A 1 168 ? 10.966 2.199 11.566 1.00 89.75 168 ALA A O 1
ATOM 1360 N N . LEU A 1 169 ? 9.633 3.991 11.373 1.00 86.38 169 LEU A N 1
ATOM 1361 C CA . LEU A 1 169 ? 8.431 3.203 11.111 1.00 86.38 169 LEU A CA 1
ATOM 1362 C C . LEU A 1 169 ? 8.557 2.507 9.756 1.00 86.38 169 LEU A C 1
ATOM 1364 O O . LEU A 1 169 ? 9.130 3.091 8.827 1.00 86.38 169 LEU A O 1
ATOM 1368 N N . GLU A 1 170 ? 7.953 1.323 9.660 1.00 90.75 170 GLU A N 1
ATOM 1369 C CA . GLU A 1 170 ? 7.775 0.609 8.399 1.00 90.75 170 GLU A CA 1
ATOM 1370 C C . GLU A 1 170 ? 7.245 1.562 7.326 1.00 90.75 170 GLU A C 1
ATOM 1372 O O . GLU A 1 170 ? 6.355 2.395 7.561 1.00 90.75 170 GLU A O 1
ATOM 1377 N N . ARG A 1 171 ? 7.886 1.517 6.163 1.00 88.19 171 ARG A N 1
ATOM 1378 C CA . ARG A 1 171 ? 7.620 2.459 5.090 1.00 88.19 171 ARG A CA 1
ATOM 1379 C C . ARG A 1 171 ? 6.416 2.029 4.274 1.00 88.19 171 ARG A C 1
ATOM 1381 O O . ARG A 1 171 ? 6.440 1.037 3.559 1.00 88.19 171 ARG A O 1
ATOM 1388 N N . GLU A 1 172 ? 5.384 2.857 4.339 1.00 87.69 172 GLU A N 1
ATOM 1389 C CA . GLU A 1 172 ? 4.293 2.837 3.374 1.00 87.69 172 GLU A CA 1
ATOM 1390 C C . GLU A 1 172 ? 4.703 3.538 2.073 1.00 87.69 172 GLU A C 1
ATOM 1392 O O . GLU A 1 172 ? 5.553 4.438 2.064 1.00 87.69 172 GLU A O 1
ATOM 1397 N N . PHE A 1 173 ? 4.013 3.180 0.990 1.00 87.62 173 PHE A N 1
ATOM 1398 C CA . PHE A 1 173 ? 4.078 3.861 -0.297 1.00 87.62 173 PHE A CA 1
ATOM 1399 C C . PHE A 1 173 ? 3.988 5.391 -0.143 1.00 87.62 173 PHE A C 1
ATOM 1401 O O . PHE A 1 173 ? 3.013 5.932 0.400 1.00 87.62 173 PHE A O 1
ATOM 1408 N N . ARG A 1 174 ? 4.982 6.128 -0.657 1.00 90.50 174 ARG A N 1
ATOM 1409 C CA . ARG A 1 174 ? 4.968 7.596 -0.615 1.00 90.50 174 ARG A CA 1
ATOM 1410 C C . ARG A 1 174 ? 4.167 8.167 -1.772 1.00 90.50 174 ARG A C 1
ATOM 1412 O O . ARG A 1 174 ? 4.324 7.787 -2.931 1.00 90.50 174 ARG A O 1
ATOM 1419 N N . ASP A 1 175 ? 3.342 9.164 -1.467 1.00 87.81 175 ASP A N 1
ATOM 1420 C CA . ASP A 1 175 ? 2.580 9.859 -2.490 1.00 87.81 175 ASP A CA 1
ATOM 1421 C C . ASP A 1 175 ? 3.492 10.683 -3.410 1.00 87.81 175 ASP A C 1
ATOM 1423 O O . ASP A 1 175 ? 4.440 11.346 -2.975 1.00 87.81 175 ASP A O 1
ATOM 1427 N N . TYR A 1 176 ? 3.139 10.705 -4.698 1.00 88.12 176 TYR A N 1
ATOM 1428 C CA . TYR A 1 176 ? 3.834 11.493 -5.718 1.00 88.12 176 TYR A CA 1
ATOM 1429 C C . TYR A 1 176 ? 3.989 12.967 -5.313 1.00 88.12 176 TYR A C 1
ATOM 1431 O O . TYR A 1 176 ? 5.004 13.590 -5.611 1.00 88.12 176 TYR A O 1
ATOM 1439 N N . GLY A 1 177 ? 3.000 13.536 -4.613 1.00 87.88 177 GLY A N 1
ATOM 1440 C CA . GLY A 1 177 ? 3.026 14.926 -4.162 1.00 87.88 177 GLY A CA 1
ATOM 1441 C C . GLY A 1 177 ? 4.121 15.201 -3.133 1.00 87.88 177 GLY A C 1
ATOM 1442 O O . GLY A 1 177 ? 4.781 16.239 -3.209 1.00 87.88 177 GLY A O 1
ATOM 1443 N N . SER A 1 178 ? 4.354 14.286 -2.192 1.00 89.38 178 SER A N 1
ATOM 1444 C CA . SER A 1 178 ? 5.444 14.379 -1.217 1.00 89.38 178 SER A CA 1
ATOM 1445 C C . SER A 1 178 ? 6.817 14.285 -1.883 1.00 89.38 178 SER A C 1
ATOM 1447 O O . SER A 1 178 ? 7.687 15.114 -1.593 1.00 89.38 178 SER A O 1
ATOM 1449 N N . LEU A 1 179 ? 6.988 13.348 -2.821 1.00 91.88 179 LEU A N 1
ATOM 1450 C CA . LEU A 1 179 ? 8.208 13.194 -3.622 1.00 91.88 179 LEU A CA 1
ATOM 1451 C C . LEU A 1 179 ? 8.474 14.433 -4.501 1.00 91.88 179 LEU A C 1
ATOM 1453 O O . LEU A 1 179 ? 9.554 15.022 -4.433 1.00 91.88 179 LEU A O 1
ATOM 1457 N N . ASP A 1 180 ? 7.470 14.922 -5.235 1.00 91.81 180 ASP A N 1
ATOM 1458 C CA . ASP A 1 180 ? 7.564 16.141 -6.056 1.00 91.81 180 ASP A CA 1
ATOM 1459 C C . ASP A 1 180 ? 7.869 17.379 -5.197 1.00 91.81 180 ASP A C 1
ATOM 1461 O O . ASP A 1 180 ? 8.748 18.184 -5.513 1.00 91.81 180 ASP A O 1
ATOM 1465 N N . THR A 1 181 ? 7.206 17.504 -4.043 1.00 90.88 181 THR A N 1
ATOM 1466 C CA . THR A 1 181 ? 7.482 18.585 -3.091 1.00 90.88 181 THR A CA 1
ATOM 1467 C C . THR A 1 181 ? 8.916 18.511 -2.579 1.00 90.88 181 THR A C 1
ATOM 1469 O O . THR A 1 181 ? 9.553 19.553 -2.413 1.00 90.88 181 THR A O 1
ATOM 1472 N N . ARG A 1 182 ? 9.443 17.310 -2.305 1.00 92.94 182 ARG A N 1
ATOM 1473 C CA . ARG A 1 182 ? 10.831 17.121 -1.866 1.00 92.94 182 ARG A CA 1
ATOM 1474 C C . ARG A 1 182 ? 11.805 17.571 -2.947 1.00 92.94 182 ARG A C 1
ATOM 1476 O O . ARG A 1 182 ? 12.718 18.328 -2.625 1.00 92.94 182 ARG A O 1
ATOM 1483 N N . LEU A 1 183 ? 11.551 17.185 -4.191 1.00 92.25 183 LEU A N 1
ATOM 1484 C CA . LEU A 1 183 ? 12.364 17.532 -5.350 1.00 92.25 183 LEU A CA 1
ATOM 1485 C C . LEU A 1 183 ? 12.419 19.041 -5.614 1.00 92.25 183 LEU A C 1
ATOM 1487 O O . LEU A 1 183 ? 13.463 19.593 -5.945 1.00 92.25 183 LEU A O 1
ATOM 1491 N N . ARG A 1 184 ? 11.301 19.742 -5.406 1.00 89.56 184 ARG A N 1
ATOM 1492 C CA . ARG A 1 184 ? 11.191 21.188 -5.654 1.00 89.56 184 ARG A CA 1
ATOM 1493 C C . ARG A 1 184 ? 11.661 22.070 -4.496 1.00 89.56 184 ARG A C 1
ATOM 1495 O O . ARG A 1 184 ? 11.610 23.297 -4.617 1.00 89.56 184 ARG A O 1
ATOM 1502 N N . ARG A 1 185 ? 12.098 21.514 -3.360 1.00 89.81 185 ARG A N 1
ATOM 1503 C CA . ARG A 1 185 ? 12.533 22.332 -2.212 1.00 89.81 185 ARG A CA 1
ATOM 1504 C C . ARG A 1 185 ? 13.802 23.117 -2.550 1.00 89.81 185 ARG A C 1
ATOM 1506 O O . ARG A 1 185 ? 14.834 22.534 -2.858 1.00 89.81 185 ARG A O 1
ATOM 1513 N N . VAL A 1 186 ? 13.733 24.442 -2.383 1.00 75.94 186 VAL A N 1
ATOM 1514 C CA . VAL A 1 186 ? 14.785 25.420 -2.740 1.00 75.94 186 VAL A CA 1
ATOM 1515 C C . VAL A 1 186 ? 16.152 25.118 -2.114 1.00 75.94 186 VAL A C 1
ATOM 1517 O O . VAL A 1 186 ? 17.173 25.391 -2.728 1.00 75.94 186 VAL A O 1
ATOM 1520 N N . ASN A 1 187 ? 16.177 24.512 -0.926 1.00 76.81 187 ASN A N 1
ATOM 1521 C CA . ASN A 1 187 ? 17.414 24.210 -0.197 1.00 76.81 187 ASN A CA 1
ATOM 1522 C C . ASN A 1 187 ? 17.829 22.732 -0.294 1.00 76.81 187 ASN A C 1
ATOM 1524 O O . ASN A 1 187 ? 18.570 22.254 0.561 1.00 76.81 187 ASN A O 1
ATOM 1528 N N . SER A 1 188 ? 17.294 21.982 -1.258 1.00 80.94 188 SER A N 1
ATOM 1529 C CA . SER A 1 188 ? 17.727 20.607 -1.518 1.00 80.94 188 SER A CA 1
ATOM 1530 C C . SER A 1 188 ? 18.729 20.596 -2.670 1.00 80.94 188 SER A C 1
ATOM 1532 O O . SER A 1 188 ? 18.488 21.255 -3.682 1.00 80.94 188 SER A O 1
ATOM 1534 N N . GLY A 1 189 ? 19.829 19.844 -2.541 1.00 85.19 189 GLY A N 1
ATOM 1535 C CA . GLY A 1 189 ? 20.741 19.596 -3.669 1.00 85.19 189 GLY A CA 1
ATOM 1536 C C . GLY A 1 189 ? 20.001 18.986 -4.868 1.00 85.19 189 GLY A C 1
ATOM 1537 O O . GLY A 1 189 ? 20.265 19.339 -6.014 1.00 85.19 189 GLY A O 1
ATOM 1538 N N . LEU A 1 190 ? 18.960 18.196 -4.577 1.00 90.25 190 LEU A N 1
ATOM 1539 C CA . LEU A 1 190 ? 18.019 17.618 -5.538 1.00 90.25 190 LEU A CA 1
ATOM 1540 C C . LEU A 1 190 ? 17.420 18.620 -6.521 1.00 90.25 190 LEU A C 1
ATOM 1542 O O . LEU A 1 190 ? 17.316 18.306 -7.703 1.00 90.25 190 LEU A O 1
ATOM 1546 N N . LYS A 1 191 ? 17.032 19.820 -6.067 1.00 91.69 191 LYS A N 1
ATOM 1547 C CA . LYS A 1 191 ? 16.418 20.807 -6.961 1.00 91.69 191 LYS A CA 1
ATOM 1548 C C . LYS A 1 191 ? 17.387 21.243 -8.055 1.00 91.69 191 LYS A C 1
ATOM 1550 O O . LYS A 1 191 ? 16.984 21.337 -9.208 1.00 91.69 191 LYS A O 1
ATOM 1555 N N . ALA A 1 192 ? 18.640 21.509 -7.693 1.00 90.62 192 ALA A N 1
ATOM 1556 C CA . ALA A 1 192 ? 19.651 21.931 -8.654 1.00 90.62 192 ALA A CA 1
ATOM 1557 C C . ALA A 1 192 ? 19.934 20.820 -9.675 1.00 90.62 192 ALA A C 1
ATOM 1559 O O . ALA A 1 192 ? 19.976 21.087 -10.871 1.00 90.62 192 ALA A O 1
ATOM 1560 N N . LEU A 1 193 ? 20.053 19.571 -9.213 1.00 91.06 193 LEU A N 1
ATOM 1561 C CA . LEU A 1 193 ? 20.240 18.416 -10.094 1.00 91.06 193 LEU A CA 1
ATOM 1562 C C . LEU A 1 193 ? 19.060 18.220 -11.044 1.00 91.06 193 LEU A C 1
ATOM 1564 O O . LEU A 1 193 ? 19.252 18.069 -12.247 1.00 91.06 193 LEU A O 1
ATOM 1568 N N . HIS A 1 194 ? 17.843 18.294 -10.514 1.00 92.31 194 HIS A N 1
ATOM 1569 C CA . HIS A 1 194 ? 16.633 18.187 -11.312 1.00 92.31 194 HIS A CA 1
ATOM 1570 C C . HIS A 1 194 ? 16.525 19.309 -12.346 1.00 92.31 194 HIS A C 1
ATOM 1572 O O . HIS A 1 194 ? 16.282 19.034 -13.514 1.00 92.31 194 HIS A O 1
ATOM 1578 N N . ASP A 1 195 ? 16.712 20.568 -11.941 1.00 91.75 195 ASP A N 1
ATOM 1579 C CA . ASP A 1 195 ? 16.591 21.714 -12.845 1.00 91.75 195 ASP A CA 1
ATOM 1580 C C . ASP A 1 195 ? 17.640 21.650 -13.976 1.00 91.75 195 ASP A C 1
ATOM 1582 O O . ASP A 1 195 ? 17.321 22.022 -15.101 1.00 91.75 195 ASP A O 1
ATOM 1586 N N . ASN A 1 196 ? 18.834 21.097 -13.717 1.00 90.00 196 ASN A N 1
ATOM 1587 C CA . ASN A 1 196 ? 19.860 20.863 -14.743 1.00 90.00 196 ASN A CA 1
ATOM 1588 C C . ASN A 1 196 ? 19.474 19.777 -15.763 1.00 90.00 196 ASN A C 1
ATOM 1590 O O . ASN A 1 196 ? 19.916 19.830 -16.908 1.00 90.00 196 ASN A O 1
ATOM 1594 N N . LEU A 1 197 ? 18.682 18.779 -15.360 1.00 91.81 197 LEU A N 1
ATOM 1595 C CA . LEU A 1 197 ? 18.282 17.658 -16.221 1.00 91.81 197 LEU A CA 1
ATOM 1596 C C . LEU A 1 197 ? 16.907 17.839 -16.856 1.00 91.81 197 LEU A C 1
ATOM 1598 O O . LEU A 1 197 ? 16.578 17.140 -17.813 1.00 91.81 197 LEU A O 1
ATOM 1602 N N . LYS A 1 198 ? 16.102 18.771 -16.347 1.00 89.88 198 LYS A N 1
ATOM 1603 C CA . LYS A 1 198 ? 14.699 18.933 -16.725 1.00 89.88 198 LYS A CA 1
ATOM 1604 C C . LYS A 1 198 ? 14.498 19.103 -18.231 1.00 89.88 198 LYS A C 1
ATOM 1606 O O . LYS A 1 198 ? 13.576 18.509 -18.775 1.00 89.88 198 LYS A O 1
ATOM 1611 N N . ASP A 1 199 ? 15.366 19.858 -18.900 1.00 86.94 199 ASP A N 1
ATOM 1612 C CA . ASP A 1 199 ? 15.264 20.102 -20.346 1.00 86.94 199 ASP A CA 1
ATOM 1613 C C . ASP A 1 199 ? 15.610 18.858 -21.186 1.00 86.94 199 ASP A C 1
ATOM 1615 O O . ASP A 1 199 ? 15.255 18.773 -22.361 1.00 86.94 199 ASP A O 1
ATOM 1619 N N . ARG A 1 200 ? 16.273 17.867 -20.577 1.00 85.31 200 ARG A N 1
ATOM 1620 C CA . ARG A 1 200 ? 16.638 16.589 -21.205 1.00 85.31 200 ARG A CA 1
ATOM 1621 C C . ARG A 1 200 ? 15.617 15.484 -20.946 1.00 85.31 200 ARG A C 1
ATOM 1623 O O . ARG A 1 200 ? 15.553 14.524 -21.713 1.00 85.31 200 ARG A O 1
ATOM 1630 N N . ILE A 1 201 ? 14.794 15.622 -19.908 1.00 84.88 201 ILE A N 1
ATOM 1631 C CA . ILE A 1 201 ? 13.681 14.712 -19.630 1.00 84.88 201 ILE A CA 1
ATOM 1632 C C . ILE A 1 201 ? 12.558 15.016 -20.632 1.00 84.88 201 ILE A C 1
ATOM 1634 O O . ILE A 1 201 ? 11.775 15.951 -20.463 1.00 84.88 201 ILE A O 1
ATOM 1638 N N . LYS A 1 202 ? 12.484 14.229 -21.710 1.00 77.12 202 LYS A N 1
ATOM 1639 C CA . LYS A 1 202 ? 11.422 14.346 -22.721 1.00 77.12 202 LYS A CA 1
ATOM 1640 C C . LYS A 1 202 ? 10.119 13.761 -22.168 1.00 77.12 202 LYS A C 1
ATOM 1642 O O . LYS A 1 202 ? 10.114 12.648 -21.652 1.00 77.12 202 LYS A O 1
ATOM 1647 N N . SER A 1 203 ? 9.009 14.483 -22.297 1.00 69.75 203 SER A N 1
ATOM 1648 C CA . SER A 1 203 ? 7.670 13.965 -21.990 1.00 69.75 203 SER A CA 1
ATOM 1649 C C . SER A 1 203 ? 7.115 13.106 -23.141 1.00 69.75 203 SER A C 1
ATOM 1651 O O . SER A 1 203 ? 7.426 13.355 -24.306 1.00 69.75 203 SER A O 1
ATOM 1653 N N . GLY A 1 204 ? 6.278 12.107 -22.821 1.00 68.62 204 GLY A N 1
ATOM 1654 C CA . GLY A 1 204 ? 5.556 11.253 -23.786 1.00 68.62 204 GLY A CA 1
ATOM 1655 C C . GLY A 1 204 ? 5.969 9.775 -23.761 1.00 68.62 204 GLY A C 1
ATOM 1656 O O . GLY A 1 204 ? 6.767 9.373 -22.916 1.00 68.62 204 GLY A O 1
ATOM 1657 N N . ASP A 1 205 ? 5.466 8.981 -24.711 1.00 66.62 205 ASP A N 1
ATOM 1658 C CA . ASP A 1 205 ? 5.619 7.508 -24.779 1.00 66.62 205 ASP A CA 1
ATOM 1659 C C . ASP A 1 205 ? 7.078 7.035 -24.753 1.00 66.62 205 ASP A C 1
ATOM 1661 O O . ASP A 1 205 ? 7.415 5.968 -24.244 1.00 66.62 205 ASP A O 1
ATOM 1665 N N . LYS A 1 206 ? 8.001 7.871 -25.240 1.00 67.75 206 LYS A N 1
ATOM 1666 C CA . LYS A 1 206 ? 9.435 7.557 -25.221 1.00 67.75 206 LYS A CA 1
ATOM 1667 C C . LYS A 1 206 ? 10.023 7.521 -23.807 1.00 67.75 206 LYS A C 1
ATOM 1669 O O . LYS A 1 206 ? 11.080 6.931 -23.612 1.00 67.75 206 LYS A O 1
ATOM 1674 N N . SER A 1 207 ? 9.356 8.143 -22.836 1.00 66.50 207 SER A N 1
ATOM 1675 C CA . SER A 1 207 ? 9.776 8.135 -21.433 1.00 66.50 207 SER A CA 1
ATOM 1676 C C . SER A 1 207 ? 9.337 6.881 -20.675 1.00 66.50 207 SER A C 1
ATOM 1678 O O . SER A 1 207 ? 9.897 6.590 -19.621 1.00 66.50 207 SER A O 1
ATOM 1680 N N . GLU A 1 208 ? 8.370 6.125 -21.203 1.00 69.62 208 GLU A N 1
ATOM 1681 C CA . GLU A 1 208 ? 7.853 4.920 -20.548 1.00 69.62 208 GLU A CA 1
ATOM 1682 C C . GLU A 1 208 ? 8.859 3.762 -20.602 1.00 69.62 208 GLU A C 1
ATOM 1684 O O . GLU A 1 208 ? 8.982 3.001 -19.647 1.00 69.62 208 GLU A O 1
ATOM 1689 N N . ASN A 1 209 ? 9.654 3.716 -21.675 1.00 76.75 209 ASN A N 1
ATOM 1690 C CA . ASN A 1 209 ? 10.730 2.747 -21.903 1.00 76.75 209 ASN A CA 1
ATOM 1691 C C . ASN A 1 209 ? 12.121 3.267 -21.507 1.00 76.75 209 ASN A C 1
ATOM 1693 O O . ASN A 1 209 ? 13.137 2.724 -21.961 1.00 76.75 209 ASN A O 1
ATOM 1697 N N . ALA A 1 210 ? 12.179 4.365 -20.754 1.00 84.25 210 ALA A N 1
ATOM 1698 C CA . ALA A 1 210 ? 13.436 4.958 -20.338 1.00 84.25 210 ALA A CA 1
ATOM 1699 C C . ALA A 1 210 ? 14.075 4.145 -19.207 1.00 84.25 210 ALA A C 1
ATOM 1701 O O . ALA A 1 210 ? 13.399 3.611 -18.329 1.00 84.25 210 ALA A O 1
ATOM 1702 N N . TRP A 1 211 ? 15.398 4.070 -19.250 1.00 87.06 211 TRP A N 1
ATOM 1703 C CA . TRP A 1 211 ? 16.213 3.391 -18.254 1.00 87.06 211 TRP A CA 1
ATOM 1704 C C . TRP A 1 211 ? 16.071 4.062 -16.881 1.00 87.06 211 TRP A C 1
ATOM 1706 O O . TRP A 1 211 ? 16.145 5.284 -16.799 1.00 87.06 211 TRP A O 1
ATOM 1716 N N . VAL A 1 212 ? 15.898 3.288 -15.808 1.00 91.50 212 VAL A N 1
ATOM 1717 C CA . VAL A 1 212 ? 15.907 3.785 -14.423 1.00 91.50 212 VAL A CA 1
ATOM 1718 C C . VAL A 1 212 ? 17.169 3.253 -13.734 1.00 91.50 212 VAL A C 1
ATOM 1720 O O . VAL A 1 212 ? 17.462 2.069 -13.900 1.00 91.50 212 VAL A O 1
ATOM 1723 N N . PRO A 1 213 ? 17.931 4.087 -12.998 1.00 91.75 213 PRO A N 1
ATOM 1724 C CA . PRO A 1 213 ? 19.096 3.609 -12.266 1.00 91.75 213 PRO A CA 1
ATOM 1725 C C . PRO A 1 213 ? 18.704 2.558 -11.230 1.00 91.75 213 PRO A C 1
ATOM 1727 O O . PRO A 1 213 ? 17.876 2.837 -10.365 1.00 91.75 213 PRO A O 1
ATOM 1730 N N . ASP A 1 214 ? 19.342 1.392 -11.302 1.00 92.25 214 ASP A N 1
ATOM 1731 C CA . ASP A 1 214 ? 19.329 0.428 -10.208 1.00 92.25 214 ASP A CA 1
ATOM 1732 C C . ASP A 1 214 ? 20.276 0.929 -9.107 1.00 92.25 214 ASP A C 1
ATOM 1734 O O . ASP A 1 214 ? 21.381 1.419 -9.395 1.00 92.25 214 ASP A O 1
ATOM 1738 N N . ILE A 1 215 ? 19.796 0.923 -7.866 1.00 95.44 215 ILE A N 1
ATOM 1739 C CA . ILE A 1 215 ? 20.488 1.496 -6.710 1.00 95.44 215 ILE A CA 1
ATOM 1740 C C . ILE A 1 215 ? 20.442 0.482 -5.581 1.00 95.44 215 ILE A C 1
ATOM 1742 O O . ILE A 1 215 ? 19.356 0.121 -5.132 1.00 95.44 215 ILE A O 1
ATOM 1746 N N . THR A 1 216 ? 21.612 0.073 -5.098 1.00 96.12 216 THR A N 1
ATOM 1747 C CA . THR A 1 216 ? 21.723 -0.905 -4.008 1.00 96.12 216 THR A CA 1
ATOM 1748 C C . THR A 1 216 ? 21.919 -0.232 -2.651 1.00 96.12 216 THR A C 1
ATOM 1750 O O . THR A 1 216 ? 22.242 0.957 -2.563 1.00 96.12 216 THR A O 1
ATOM 1753 N N . ASP A 1 217 ? 21.738 -0.995 -1.570 1.00 96.75 217 ASP A N 1
ATOM 1754 C CA . ASP A 1 217 ? 21.947 -0.499 -0.207 1.00 96.75 217 ASP A CA 1
ATOM 1755 C C . ASP A 1 217 ? 23.389 -0.030 0.017 1.00 96.75 217 ASP A C 1
ATOM 1757 O O . ASP A 1 217 ? 23.610 1.047 0.574 1.00 96.75 217 ASP A O 1
ATOM 1761 N N . GLU A 1 218 ? 24.370 -0.777 -0.493 1.00 96.06 218 GLU A N 1
ATOM 1762 C CA . GLU A 1 218 ? 25.793 -0.463 -0.349 1.00 96.06 218 GLU A CA 1
ATOM 1763 C C . GLU A 1 218 ? 26.151 0.860 -1.032 1.00 96.06 218 GLU A C 1
ATOM 1765 O O . GLU A 1 218 ? 26.935 1.650 -0.502 1.00 96.06 218 GLU A O 1
ATOM 1770 N N . GLU A 1 219 ? 25.553 1.145 -2.193 1.00 95.62 219 GLU A N 1
ATOM 1771 C CA . GLU A 1 219 ? 25.766 2.411 -2.893 1.00 95.62 219 GLU A CA 1
ATOM 1772 C C . GLU A 1 219 ? 25.181 3.595 -2.119 1.00 95.62 219 GLU A C 1
ATOM 1774 O O . GLU A 1 219 ? 25.783 4.672 -2.079 1.00 95.62 219 GLU A O 1
ATOM 1779 N N . ILE A 1 220 ? 24.017 3.414 -1.489 1.00 97.00 220 ILE A N 1
ATOM 1780 C CA . ILE A 1 220 ? 23.389 4.456 -0.672 1.00 97.00 220 ILE A CA 1
ATOM 1781 C C . ILE A 1 220 ? 24.241 4.723 0.569 1.00 97.00 220 ILE A C 1
ATOM 1783 O O . ILE A 1 220 ? 24.481 5.886 0.898 1.00 97.00 220 ILE A O 1
ATOM 1787 N N . GLU A 1 221 ? 24.732 3.680 1.240 1.00 96.12 221 GLU A N 1
ATOM 1788 C CA . GLU A 1 221 ? 25.624 3.805 2.397 1.00 96.12 221 GLU A CA 1
ATOM 1789 C C . GLU A 1 221 ? 26.937 4.503 2.025 1.00 96.12 221 GLU A C 1
ATOM 1791 O O . GLU A 1 221 ? 27.302 5.506 2.652 1.00 96.12 221 GLU A O 1
ATOM 1796 N N . ALA A 1 222 ? 27.587 4.064 0.944 1.00 95.50 222 ALA A N 1
ATOM 1797 C CA . ALA A 1 222 ? 28.795 4.694 0.421 1.00 95.50 222 ALA A CA 1
ATOM 1798 C C . ALA A 1 222 ? 28.552 6.163 0.036 1.00 95.50 222 ALA A C 1
ATOM 1800 O O . ALA A 1 222 ? 29.402 7.027 0.280 1.00 95.50 222 ALA A O 1
ATOM 1801 N N . TYR A 1 223 ? 27.379 6.485 -0.518 1.00 96.00 223 TYR A N 1
ATOM 1802 C CA . TYR A 1 223 ? 26.993 7.859 -0.836 1.00 96.00 223 TYR A CA 1
ATOM 1803 C C . TYR A 1 223 ? 26.720 8.701 0.418 1.00 96.00 223 TYR A C 1
ATOM 1805 O O . TYR A 1 223 ? 27.033 9.894 0.447 1.00 96.00 223 TYR A O 1
ATOM 1813 N N . ILE A 1 224 ? 26.151 8.121 1.476 1.00 95.25 224 ILE A N 1
ATOM 1814 C CA . ILE A 1 224 ? 25.961 8.811 2.759 1.00 95.25 224 ILE A CA 1
ATOM 1815 C C . ILE A 1 224 ? 27.315 9.162 3.383 1.00 95.25 224 ILE A C 1
ATOM 1817 O O . ILE A 1 224 ? 27.464 10.284 3.873 1.00 95.25 224 ILE A O 1
ATOM 1821 N N . GLU A 1 225 ? 28.280 8.241 3.344 1.00 95.88 225 GLU A N 1
ATOM 1822 C CA . GLU A 1 225 ? 29.610 8.424 3.933 1.00 95.88 225 GLU A CA 1
ATOM 1823 C C . GLU A 1 225 ? 30.484 9.385 3.117 1.00 95.88 225 GLU A C 1
ATOM 1825 O O . GLU A 1 225 ? 31.038 10.344 3.657 1.00 95.88 225 GLU A O 1
ATOM 1830 N N . SER A 1 226 ? 30.586 9.163 1.805 1.00 94.31 226 SER A N 1
ATOM 1831 C CA . SER A 1 226 ? 31.525 9.891 0.944 1.00 94.31 226 SER A CA 1
ATOM 1832 C C . SER A 1 226 ? 30.929 11.131 0.280 1.00 94.31 226 SER A C 1
ATOM 1834 O O . SER A 1 226 ? 31.673 12.010 -0.161 1.00 94.31 226 SER A O 1
ATOM 1836 N N . LYS A 1 227 ? 29.596 11.198 0.145 1.00 93.19 227 LYS A N 1
ATOM 1837 C CA . LYS A 1 227 ? 28.892 12.144 -0.743 1.00 93.19 227 LYS A CA 1
ATOM 1838 C C . LYS A 1 227 ? 29.421 12.159 -2.179 1.00 93.19 227 LYS A C 1
ATOM 1840 O O . LYS A 1 227 ? 29.214 13.126 -2.912 1.00 93.19 227 LYS A O 1
ATOM 1845 N N . SER A 1 228 ? 30.072 11.076 -2.587 1.00 88.69 228 SER A N 1
ATOM 1846 C CA . SER A 1 228 ? 30.602 10.877 -3.925 1.00 88.69 228 SER A CA 1
ATOM 1847 C C . SER A 1 228 ? 29.832 9.759 -4.610 1.00 88.69 228 SER A C 1
ATOM 1849 O O . SER A 1 228 ? 29.409 8.798 -3.971 1.00 88.69 228 SER A O 1
ATOM 1851 N N . VAL A 1 229 ? 29.610 9.915 -5.910 1.00 87.75 229 VAL A N 1
ATOM 1852 C CA . VAL A 1 229 ? 29.034 8.855 -6.735 1.00 87.75 229 VAL A CA 1
ATOM 1853 C C . VAL A 1 229 ? 30.190 8.079 -7.331 1.00 87.75 229 VAL A C 1
ATOM 1855 O O . VAL A 1 229 ? 30.964 8.630 -8.116 1.00 87.75 229 VAL A O 1
ATOM 1858 N N . THR A 1 230 ? 30.326 6.818 -6.935 1.00 81.31 230 THR A N 1
ATOM 1859 C CA . THR A 1 230 ? 31.264 5.898 -7.569 1.00 81.31 230 THR A CA 1
ATOM 1860 C C . THR A 1 230 ? 30.720 5.526 -8.938 1.00 81.31 230 THR A C 1
ATOM 1862 O O . THR A 1 230 ? 29.585 5.073 -9.081 1.00 81.31 230 THR A O 1
ATOM 1865 N N . TYR A 1 231 ? 31.529 5.783 -9.956 1.00 71.94 231 TYR A N 1
ATOM 1866 C CA . TYR A 1 231 ? 31.216 5.444 -11.329 1.00 71.94 231 TYR A CA 1
ATOM 1867 C C . TYR A 1 231 ? 31.940 4.146 -11.661 1.00 71.94 231 TYR A C 1
ATOM 1869 O O . TYR A 1 231 ? 33.164 4.135 -11.777 1.00 71.94 231 TYR A O 1
ATOM 1877 N N . ASP A 1 232 ? 31.184 3.058 -11.744 1.00 74.31 232 ASP A N 1
ATOM 1878 C CA . ASP A 1 232 ? 31.717 1.761 -12.135 1.00 74.31 232 ASP A CA 1
ATOM 1879 C C . ASP A 1 232 ? 31.390 1.514 -13.611 1.00 74.31 232 ASP A C 1
ATOM 1881 O O . ASP A 1 232 ? 30.279 1.112 -13.945 1.00 74.31 232 ASP A O 1
ATOM 1885 N N . ASP A 1 233 ? 32.324 1.828 -14.512 1.00 66.94 233 ASP A N 1
ATOM 1886 C CA . ASP A 1 233 ? 32.123 1.750 -15.970 1.00 66.94 233 ASP A CA 1
ATOM 1887 C C . ASP A 1 233 ? 31.547 0.389 -16.421 1.00 66.94 233 ASP A C 1
ATOM 1889 O O . ASP A 1 233 ? 30.799 0.330 -17.399 1.00 66.94 233 ASP A O 1
ATOM 1893 N N . GLU A 1 234 ? 31.839 -0.693 -15.688 1.00 69.06 234 GLU A N 1
ATOM 1894 C CA . GLU A 1 234 ? 31.356 -2.050 -15.973 1.00 69.06 234 GLU A CA 1
ATOM 1895 C C . GLU A 1 234 ? 29.861 -2.218 -15.667 1.00 69.06 234 GLU A C 1
ATOM 1897 O O . GLU A 1 234 ? 29.107 -2.718 -16.507 1.00 69.06 234 GLU A O 1
ATOM 1902 N N . SER A 1 235 ? 29.397 -1.701 -14.524 1.00 62.44 235 SER A N 1
ATOM 1903 C CA . SER A 1 235 ? 27.973 -1.671 -14.141 1.00 62.44 235 SER A CA 1
ATOM 1904 C C . SER A 1 235 ? 27.134 -0.806 -15.089 1.00 62.44 235 SER A C 1
ATOM 1906 O O . SER A 1 235 ? 25.915 -0.925 -15.163 1.00 62.44 235 SER A O 1
ATOM 1908 N N . TRP A 1 236 ? 27.787 0.044 -15.877 1.00 61.34 236 TRP A N 1
ATOM 1909 C CA . TRP A 1 236 ? 27.164 0.932 -16.846 1.00 61.34 236 TRP A CA 1
ATOM 1910 C C . TRP A 1 236 ? 27.378 0.475 -18.306 1.00 61.34 236 TRP A C 1
ATOM 1912 O O . TRP A 1 236 ? 26.843 1.079 -19.230 1.00 61.34 236 TRP A O 1
ATOM 1922 N N . GLY A 1 237 ? 28.096 -0.615 -18.579 1.00 63.03 237 GLY A N 1
ATOM 1923 C CA . GLY A 1 237 ? 28.231 -1.128 -19.952 1.00 63.03 237 GLY A CA 1
ATOM 1924 C C . GLY A 1 237 ? 26.880 -1.520 -20.568 1.00 63.03 237 GLY A C 1
ATOM 1925 O O . GLY A 1 237 ? 26.584 -1.198 -21.720 1.00 63.03 237 GLY A O 1
ATOM 1926 N N . TRP A 1 238 ? 25.996 -2.106 -19.756 1.00 61.38 238 TRP A N 1
ATOM 1927 C CA . TRP A 1 238 ? 24.738 -2.678 -20.237 1.00 61.38 238 TRP A CA 1
ATOM 1928 C C . TRP A 1 238 ? 23.726 -1.647 -20.751 1.00 61.38 238 TRP A C 1
ATOM 1930 O O . TRP A 1 238 ? 22.940 -1.983 -21.634 1.00 61.38 238 TRP A O 1
ATOM 1940 N N . TRP A 1 239 ? 23.707 -0.400 -20.253 1.00 65.06 239 TRP A N 1
ATOM 1941 C CA . TRP A 1 239 ? 22.785 0.610 -20.799 1.00 65.06 239 TRP A CA 1
ATOM 1942 C C . TRP A 1 239 ? 23.276 1.126 -22.148 1.00 65.06 239 TRP A C 1
ATOM 1944 O O . TRP A 1 239 ? 22.449 1.374 -23.026 1.00 65.06 239 TRP A O 1
ATOM 1954 N N . LYS A 1 240 ? 24.600 1.241 -22.342 1.00 68.12 240 LYS A N 1
ATOM 1955 C CA . LYS A 1 240 ? 25.182 1.538 -23.657 1.00 68.12 240 LYS A CA 1
ATOM 1956 C C . LYS A 1 240 ? 24.856 0.409 -24.620 1.00 68.12 240 LYS A C 1
ATOM 1958 O O . LYS A 1 240 ? 24.439 0.693 -25.736 1.00 68.12 240 LYS A O 1
ATOM 1963 N N . ASP A 1 241 ? 24.938 -0.843 -24.177 1.00 69.44 241 ASP A N 1
ATOM 1964 C CA . ASP A 1 241 ? 24.548 -2.000 -24.985 1.00 69.44 241 ASP A CA 1
ATOM 1965 C C . ASP A 1 241 ? 23.038 -2.034 -25.264 1.00 69.44 241 ASP A C 1
ATOM 1967 O O . ASP A 1 241 ? 22.631 -2.314 -26.388 1.00 69.44 241 ASP A O 1
ATOM 1971 N N . ALA A 1 242 ? 22.187 -1.666 -24.303 1.00 62.22 242 ALA A N 1
ATOM 1972 C CA . ALA A 1 242 ? 20.738 -1.577 -24.493 1.00 62.22 242 ALA A CA 1
ATOM 1973 C C . ALA A 1 242 ? 20.339 -0.432 -25.443 1.00 62.22 242 ALA A C 1
ATOM 1975 O O . ALA A 1 242 ? 19.446 -0.596 -26.279 1.00 62.22 242 ALA A O 1
ATOM 1976 N N . ALA A 1 243 ? 21.011 0.719 -25.347 1.00 62.91 243 ALA A N 1
ATOM 1977 C CA . ALA A 1 243 ? 20.818 1.864 -26.232 1.00 62.91 243 ALA A CA 1
ATOM 1978 C C . ALA A 1 243 ? 21.361 1.583 -27.640 1.00 62.91 243 ALA A C 1
ATOM 1980 O O . ALA A 1 243 ? 20.683 1.861 -28.629 1.00 62.91 243 ALA A O 1
ATOM 1981 N N . LYS A 1 244 ? 22.544 0.966 -27.738 1.00 68.38 244 LYS A N 1
ATOM 1982 C CA . LYS A 1 244 ? 23.179 0.560 -28.995 1.00 68.38 244 LYS A CA 1
ATOM 1983 C C . LYS A 1 244 ? 22.364 -0.512 -29.706 1.00 68.38 244 LYS A C 1
ATOM 1985 O O . LYS A 1 244 ? 22.044 -0.319 -30.871 1.00 68.38 244 LYS A O 1
ATOM 1990 N N . LYS A 1 245 ? 21.919 -1.555 -29.001 1.00 69.12 245 LYS A N 1
ATOM 1991 C CA . LYS A 1 245 ? 21.039 -2.595 -29.552 1.00 69.12 245 LYS A CA 1
ATOM 1992 C C . LYS A 1 245 ? 19.728 -2.001 -30.076 1.00 69.12 245 LYS A C 1
ATOM 1994 O O . LYS A 1 245 ? 19.273 -2.376 -31.147 1.00 69.12 245 LYS A O 1
ATOM 1999 N N . LYS A 1 246 ? 19.149 -1.006 -29.388 1.00 62.59 246 LYS A N 1
ATOM 2000 C CA . LYS A 1 246 ? 17.959 -0.284 -29.882 1.00 62.59 246 LYS A CA 1
ATOM 2001 C C . LYS A 1 246 ? 18.248 0.604 -31.093 1.00 62.59 246 LYS A C 1
ATOM 2003 O O . LYS A 1 246 ? 17.414 0.668 -31.992 1.00 62.59 246 LYS A O 1
ATOM 2008 N N . LYS A 1 247 ? 19.397 1.286 -31.129 1.00 64.81 247 LYS A N 1
ATOM 2009 C CA . LYS A 1 247 ? 19.815 2.105 -32.277 1.00 64.81 247 LYS A CA 1
ATOM 2010 C C . LYS A 1 247 ? 20.106 1.234 -33.497 1.00 64.81 247 LYS A C 1
ATOM 2012 O O . LYS A 1 247 ? 19.696 1.595 -34.587 1.00 64.81 247 LYS A O 1
ATOM 2017 N N . GLU A 1 248 ? 20.705 0.063 -33.305 1.00 67.81 248 GLU A N 1
ATOM 2018 C CA . GLU A 1 248 ? 20.912 -0.940 -34.353 1.00 67.81 248 GLU A CA 1
ATOM 2019 C C . GLU A 1 248 ? 19.576 -1.495 -34.868 1.00 67.81 248 GLU A C 1
ATOM 2021 O O . GLU A 1 248 ? 19.384 -1.538 -36.079 1.00 67.81 248 GLU A O 1
ATOM 2026 N N . CYS A 1 249 ? 18.603 -1.788 -33.995 1.00 57.88 249 CYS A N 1
ATOM 2027 C CA . CYS A 1 249 ? 17.247 -2.165 -34.419 1.00 57.88 249 CYS A CA 1
ATOM 2028 C C . CYS A 1 249 ? 16.510 -1.040 -35.176 1.00 57.88 249 CYS A C 1
ATOM 2030 O O . CYS A 1 249 ? 15.768 -1.315 -36.116 1.00 57.88 249 CYS A O 1
ATOM 2032 N N . ALA A 1 250 ? 16.705 0.229 -34.798 1.00 56.19 250 ALA A N 1
ATOM 2033 C CA . ALA A 1 250 ? 16.070 1.372 -35.462 1.00 56.19 250 ALA A CA 1
ATOM 2034 C C . ALA A 1 250 ? 16.754 1.759 -36.792 1.00 56.19 250 ALA A C 1
ATOM 2036 O O . ALA A 1 250 ? 16.069 2.099 -37.758 1.00 56.19 250 ALA A O 1
ATOM 2037 N N . ASP A 1 251 ? 18.087 1.686 -36.864 1.00 52.69 251 ASP A N 1
ATOM 2038 C CA . ASP A 1 251 ? 18.875 1.995 -38.065 1.00 52.69 251 ASP A CA 1
ATOM 2039 C C . ASP A 1 251 ? 18.818 0.859 -39.100 1.00 52.69 251 ASP A C 1
ATOM 2041 O O . ASP A 1 251 ? 18.828 1.144 -40.303 1.00 52.69 251 ASP A O 1
ATOM 2045 N N . ALA A 1 252 ? 18.701 -0.405 -38.669 1.00 55.78 252 ALA A N 1
ATOM 2046 C CA . ALA A 1 252 ? 18.444 -1.541 -39.560 1.00 55.78 252 ALA A CA 1
ATOM 2047 C C . ALA A 1 252 ? 17.114 -1.364 -40.311 1.00 55.78 252 ALA A C 1
ATOM 2049 O O . ALA A 1 252 ? 17.077 -1.499 -41.531 1.00 55.78 252 ALA A O 1
ATOM 2050 N N . GLY A 1 253 ? 16.066 -0.887 -39.627 1.00 49.12 253 GLY A N 1
ATOM 2051 C CA . GLY A 1 253 ? 14.795 -0.533 -40.267 1.00 49.12 253 GLY A CA 1
ATOM 2052 C C . GLY A 1 253 ? 14.855 0.686 -41.206 1.00 49.12 253 GLY A C 1
ATOM 2053 O O . GLY A 1 253 ? 13.942 0.885 -42.005 1.00 49.12 253 GLY A O 1
ATOM 2054 N N . SER A 1 254 ? 15.911 1.514 -41.148 1.00 44.25 254 SER A N 1
ATOM 2055 C CA . SER A 1 254 ? 16.002 2.773 -41.910 1.00 44.25 254 SER A CA 1
ATOM 2056 C C . SER A 1 254 ? 16.987 2.753 -43.090 1.00 44.25 254 SER A C 1
ATOM 2058 O O . SER A 1 254 ? 16.868 3.610 -43.972 1.00 44.25 254 SER A O 1
ATOM 2060 N N . LYS A 1 255 ? 17.964 1.834 -43.148 1.00 45.12 255 LYS A N 1
ATOM 2061 C CA . LYS A 1 255 ? 19.015 1.833 -44.194 1.00 45.12 255 LYS A CA 1
ATOM 2062 C C . LYS A 1 255 ? 18.701 1.026 -45.456 1.00 45.12 255 LYS A C 1
ATOM 2064 O O . LYS A 1 255 ? 19.377 1.229 -46.461 1.00 45.12 255 LYS A O 1
ATOM 2069 N N . GLN A 1 256 ? 17.651 0.208 -45.479 1.00 47.28 256 GLN A N 1
ATOM 2070 C CA . GLN A 1 256 ? 17.301 -0.587 -46.667 1.00 47.28 256 GLN A CA 1
ATOM 2071 C C . GLN A 1 256 ? 16.565 0.196 -47.775 1.00 47.28 256 GLN A C 1
ATOM 2073 O O . GLN A 1 256 ? 16.240 -0.372 -48.812 1.00 47.28 256 GLN A O 1
ATOM 2078 N N . LYS A 1 257 ? 16.329 1.510 -47.613 1.00 43.59 257 LYS A N 1
ATOM 2079 C CA . LYS A 1 257 ? 15.583 2.315 -48.602 1.00 43.59 257 LYS A CA 1
ATOM 2080 C C . LYS A 1 257 ? 16.438 3.032 -49.657 1.00 43.59 257 LYS A C 1
ATOM 2082 O O . LYS A 1 257 ? 15.868 3.614 -50.567 1.00 43.59 257 LYS A O 1
ATOM 2087 N N . ASN A 1 258 ? 17.773 3.017 -49.574 1.00 40.31 258 ASN A N 1
ATOM 2088 C CA . ASN A 1 258 ? 18.632 3.773 -50.501 1.00 40.31 258 ASN A CA 1
ATOM 2089 C C . ASN A 1 258 ? 19.966 3.064 -50.787 1.00 40.31 258 ASN A C 1
ATOM 2091 O O . ASN A 1 258 ? 21.012 3.558 -50.373 1.00 40.31 258 ASN A O 1
ATOM 2095 N N . GLN A 1 259 ? 19.945 1.920 -51.480 1.00 44.75 259 GLN A N 1
ATOM 2096 C CA . GLN A 1 259 ? 21.096 1.407 -52.246 1.00 44.75 259 GLN A CA 1
ATOM 2097 C C . GLN A 1 259 ? 20.708 0.160 -53.062 1.00 44.75 259 GLN A C 1
ATOM 2099 O O . GLN A 1 259 ? 20.942 -0.965 -52.642 1.00 44.75 259 GLN A O 1
ATOM 2104 N N . SER A 1 260 ? 20.144 0.350 -54.256 1.00 35.00 260 SER A N 1
ATOM 2105 C CA . SER A 1 260 ? 20.200 -0.661 -55.325 1.00 35.00 260 SER A CA 1
ATOM 2106 C C . SER A 1 260 ? 19.885 -0.025 -56.681 1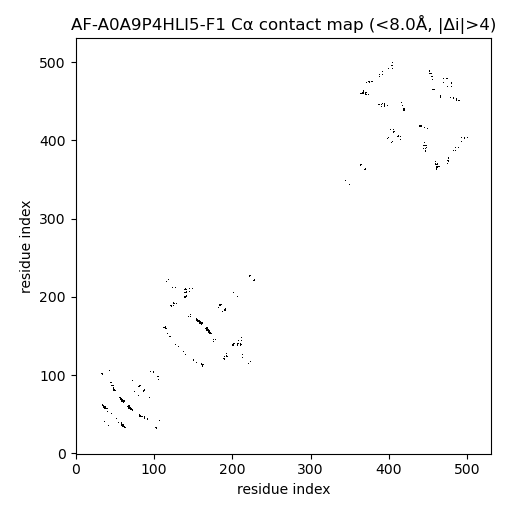.00 35.00 260 SER A C 1
ATOM 2108 O O . SER A 1 260 ? 18.744 0.123 -57.101 1.00 35.00 260 SER A O 1
ATOM 2110 N N . GLY A 1 261 ? 20.941 0.388 -57.380 1.00 35.97 261 GLY A N 1
ATOM 2111 C CA . GLY A 1 261 ? 20.873 0.821 -58.768 1.00 35.97 261 GLY A CA 1
ATOM 2112 C C . GLY A 1 261 ? 22.092 0.318 -59.530 1.00 35.97 261 GLY A C 1
ATOM 2113 O O . GLY A 1 261 ? 23.210 0.729 -59.231 1.00 35.97 261 GLY A O 1
ATOM 2114 N N . THR A 1 262 ? 21.828 -0.486 -60.564 1.00 34.62 262 THR A N 1
ATOM 2115 C CA . THR A 1 262 ? 22.739 -0.985 -61.615 1.00 34.62 262 THR A CA 1
ATOM 2116 C C . THR A 1 262 ? 23.386 -2.345 -61.343 1.00 34.62 262 THR A C 1
ATOM 2118 O O . THR A 1 262 ? 24.397 -2.414 -60.655 1.00 34.62 262 THR A O 1
ATOM 2121 N N . THR A 1 263 ? 22.859 -3.411 -61.970 1.00 29.12 263 THR A N 1
ATOM 2122 C CA . THR A 1 263 ? 23.611 -4.370 -62.818 1.00 29.12 263 THR A CA 1
ATOM 2123 C C . THR A 1 263 ? 22.641 -5.268 -63.616 1.00 29.12 263 THR A C 1
ATOM 2125 O O . THR A 1 263 ? 21.945 -6.100 -63.055 1.00 29.12 263 THR A O 1
ATOM 2128 N N . ILE A 1 264 ? 22.579 -5.011 -64.928 1.00 32.12 264 ILE A N 1
ATOM 2129 C CA . ILE A 1 264 ? 22.658 -5.926 -66.091 1.00 32.12 264 ILE A CA 1
ATOM 2130 C C . ILE A 1 264 ? 22.066 -7.355 -65.957 1.00 32.12 264 ILE A C 1
ATOM 2132 O O . ILE A 1 264 ? 22.609 -8.204 -65.257 1.00 32.12 264 ILE A O 1
ATOM 2136 N N . ASN A 1 265 ? 21.030 -7.621 -66.770 1.00 35.00 265 ASN A N 1
ATOM 2137 C CA . ASN A 1 265 ? 20.461 -8.941 -67.097 1.00 35.00 265 ASN A CA 1
ATOM 2138 C C . ASN A 1 265 ? 21.485 -9.910 -67.720 1.00 35.00 265 ASN A C 1
ATOM 2140 O O . ASN A 1 265 ? 22.365 -9.477 -68.471 1.00 35.00 265 ASN A O 1
ATOM 2144 N N . PRO A 1 266 ? 21.249 -11.226 -67.582 1.00 36.53 266 PRO A N 1
ATOM 2145 C CA . PRO A 1 266 ? 21.031 -11.999 -68.807 1.00 36.53 266 PRO A CA 1
ATOM 2146 C C . PRO A 1 266 ? 19.885 -13.028 -68.733 1.00 36.53 266 PRO A C 1
ATOM 2148 O O . PRO A 1 266 ? 19.644 -13.665 -67.714 1.00 36.53 266 PRO A O 1
ATOM 2151 N N . ASP A 1 267 ? 19.214 -13.145 -69.881 1.00 29.36 267 ASP A N 1
ATOM 2152 C CA . ASP A 1 267 ? 18.518 -14.290 -70.487 1.00 29.36 267 ASP A CA 1
ATOM 2153 C C . ASP A 1 267 ? 18.215 -15.563 -69.666 1.00 29.36 267 ASP A C 1
ATOM 2155 O O . ASP A 1 267 ? 19.110 -16.303 -69.268 1.00 29.36 267 ASP A O 1
ATOM 2159 N N . GLY A 1 268 ? 16.934 -15.961 -69.705 1.00 31.23 268 GLY A N 1
ATOM 2160 C CA . GLY A 1 268 ? 16.564 -17.074 -70.590 1.00 31.23 268 GLY A CA 1
ATOM 2161 C C . GLY A 1 268 ? 15.891 -18.320 -69.987 1.00 31.23 268 GLY A C 1
ATOM 2162 O O . GLY A 1 268 ? 16.533 -19.119 -69.317 1.00 31.23 268 GLY A O 1
ATOM 2163 N N . THR A 1 269 ? 14.691 -18.608 -70.523 1.00 32.53 269 THR A N 1
ATOM 2164 C CA . THR A 1 269 ? 14.156 -19.955 -70.883 1.00 32.53 269 THR A CA 1
ATOM 2165 C C . THR A 1 269 ? 13.475 -20.760 -69.751 1.00 32.53 269 THR A C 1
ATOM 2167 O O . THR A 1 269 ? 14.128 -21.277 -68.861 1.00 32.53 269 THR A O 1
ATOM 2170 N N . SER A 1 270 ? 12.133 -20.772 -69.668 1.00 28.53 270 SER A N 1
ATOM 2171 C CA . SER A 1 270 ? 11.160 -21.666 -70.354 1.00 28.53 270 SER A CA 1
ATOM 2172 C C . SER A 1 270 ? 10.974 -23.046 -69.699 1.00 28.53 270 SER A C 1
ATOM 2174 O O . SER A 1 270 ? 11.903 -23.845 -69.712 1.00 28.53 270 SER A O 1
ATOM 2176 N N . ALA A 1 271 ? 9.754 -23.348 -69.219 1.00 30.97 271 ALA A N 1
ATOM 2177 C CA . ALA A 1 271 ? 8.917 -24.466 -69.703 1.00 30.97 271 ALA A CA 1
ATOM 2178 C C . ALA A 1 271 ? 7.694 -24.770 -68.794 1.00 30.97 271 ALA A C 1
ATOM 2180 O O . ALA A 1 271 ? 7.834 -25.063 -67.615 1.00 30.97 271 ALA A O 1
ATOM 2181 N N . ASN A 1 272 ? 6.522 -24.796 -69.441 1.00 31.14 272 ASN A N 1
ATOM 2182 C CA . ASN A 1 272 ? 5.415 -25.767 -69.340 1.00 31.14 272 ASN A CA 1
ATOM 2183 C C . ASN A 1 272 ? 4.597 -25.997 -68.039 1.00 31.14 272 ASN A C 1
ATOM 2185 O O . ASN A 1 272 ? 4.957 -26.773 -67.162 1.00 31.14 272 ASN A O 1
ATOM 2189 N N . ASN A 1 273 ? 3.373 -25.446 -68.090 1.00 31.72 273 ASN A N 1
ATOM 2190 C CA . ASN A 1 273 ? 2.037 -25.989 -67.731 1.00 31.72 273 ASN A CA 1
ATOM 2191 C C . A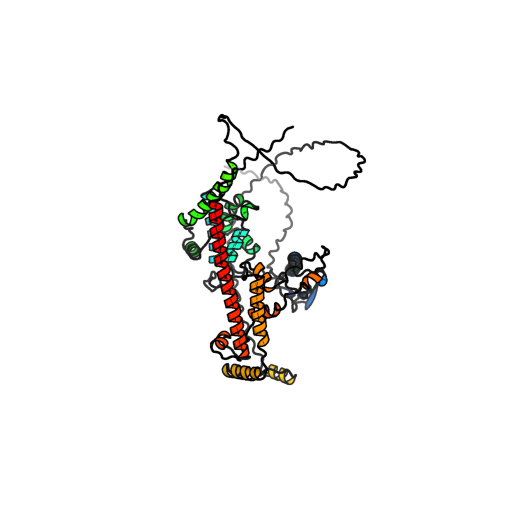SN A 1 273 ? 1.844 -27.532 -67.901 1.00 31.72 273 ASN A C 1
ATOM 2193 O O . ASN A 1 273 ? 2.656 -28.120 -68.620 1.00 31.72 273 ASN A O 1
ATOM 2197 N N . PRO A 1 274 ? 0.748 -28.200 -67.413 1.00 46.94 274 PRO A N 1
ATOM 2198 C CA . PRO A 1 274 ? -0.619 -27.653 -67.237 1.00 46.94 274 PRO A CA 1
ATOM 2199 C C . PRO A 1 274 ? -1.530 -28.160 -66.074 1.00 46.94 274 PRO A C 1
ATOM 2201 O O . PRO A 1 274 ? -1.427 -29.280 -65.586 1.00 46.94 274 PRO A O 1
ATOM 2204 N N . SER A 1 275 ? -2.526 -27.310 -65.780 1.00 33.56 275 SER A N 1
ATOM 2205 C CA . SER A 1 275 ? -3.972 -27.563 -65.564 1.00 33.56 275 SER A CA 1
ATOM 2206 C C . SER A 1 275 ? -4.498 -28.552 -64.510 1.00 33.56 275 SER A C 1
ATOM 2208 O O . SER A 1 275 ? -4.337 -29.766 -64.628 1.00 33.56 275 SER A O 1
ATOM 2210 N N . LYS A 1 276 ? -5.407 -28.037 -63.663 1.00 32.59 276 LYS A N 1
ATOM 2211 C CA . LYS A 1 276 ? -6.772 -28.587 -63.542 1.00 32.59 276 LYS A CA 1
ATOM 2212 C C . LYS A 1 276 ? -7.770 -27.570 -62.968 1.00 32.59 276 LYS A C 1
ATOM 2214 O O . LYS A 1 276 ? -7.594 -27.084 -61.857 1.00 32.59 276 LYS A O 1
ATOM 2219 N N . ASP A 1 277 ? -8.802 -27.307 -63.763 1.00 34.28 277 ASP A N 1
ATOM 2220 C CA . ASP A 1 277 ? -10.041 -26.600 -63.432 1.00 34.28 277 ASP A CA 1
ATOM 2221 C C . ASP A 1 277 ? -10.924 -27.399 -62.459 1.00 34.28 277 ASP A C 1
ATOM 2223 O O . ASP A 1 277 ? -10.799 -28.627 -62.400 1.00 34.28 277 ASP A O 1
ATOM 2227 N N . ILE A 1 278 ? -11.863 -26.712 -61.783 1.00 34.97 278 ILE A N 1
ATOM 2228 C CA . ILE A 1 278 ? -13.331 -26.953 -61.821 1.00 34.97 278 ILE A CA 1
ATOM 2229 C C . ILE A 1 278 ? -14.046 -26.050 -60.776 1.00 34.97 278 ILE A C 1
ATOM 2231 O O . ILE A 1 278 ? -13.878 -26.259 -59.579 1.00 34.97 278 ILE A O 1
ATOM 2235 N N . VAL A 1 279 ? -14.757 -25.022 -61.293 1.00 34.81 279 VAL A N 1
ATOM 2236 C CA . VAL A 1 279 ? -16.159 -24.535 -61.063 1.00 34.81 279 VAL A CA 1
ATOM 2237 C C . VAL A 1 279 ? -16.840 -24.696 -59.685 1.00 34.81 279 VAL A C 1
ATOM 2239 O O . VAL A 1 279 ? -16.600 -25.669 -58.988 1.00 34.81 279 VAL A O 1
ATOM 2242 N N . ASP A 1 280 ? -17.827 -23.907 -59.236 1.00 32.53 280 ASP A N 1
ATOM 2243 C CA . ASP A 1 280 ? -18.538 -22.660 -59.609 1.00 32.53 280 ASP A CA 1
ATOM 2244 C C . ASP A 1 280 ? -19.534 -22.360 -58.450 1.00 32.53 280 ASP A C 1
ATOM 2246 O O . ASP A 1 280 ? -19.749 -23.221 -57.595 1.00 32.53 280 ASP A O 1
ATOM 2250 N N . ALA A 1 281 ? -20.218 -21.206 -58.538 1.00 32.62 281 ALA A N 1
ATOM 2251 C CA . ALA A 1 281 ? -21.492 -20.790 -57.905 1.00 32.62 281 ALA A CA 1
ATOM 2252 C C . ALA A 1 281 ? -21.333 -19.758 -56.763 1.00 32.62 281 ALA A C 1
ATOM 2254 O O . ALA A 1 281 ? -20.911 -20.102 -55.667 1.00 32.62 281 ALA A O 1
ATOM 2255 N N . ALA A 1 282 ? -21.466 -18.442 -56.982 1.00 32.97 282 ALA A N 1
ATOM 2256 C CA . ALA A 1 282 ? -22.564 -17.610 -57.524 1.00 32.97 282 ALA A CA 1
ATOM 2257 C C . ALA A 1 282 ? -23.650 -17.247 -56.491 1.00 32.97 282 ALA A C 1
ATOM 2259 O O . ALA A 1 282 ? -24.300 -18.135 -55.958 1.00 32.97 282 ALA A O 1
ATOM 2260 N N . GLU A 1 283 ? -23.822 -15.931 -56.271 1.00 32.91 283 GLU A N 1
ATOM 2261 C CA . GLU A 1 283 ? -25.073 -15.132 -56.163 1.00 32.91 283 GLU A CA 1
ATOM 2262 C C . GLU A 1 283 ? -24.762 -13.822 -55.398 1.00 32.91 283 GLU A C 1
ATOM 2264 O O . GLU A 1 283 ? -24.552 -13.819 -54.193 1.00 32.91 283 GLU A O 1
ATOM 2269 N N . ASN A 1 284 ? -24.419 -12.713 -56.064 1.00 33.72 284 ASN A N 1
ATOM 2270 C CA . ASN A 1 284 ? -25.300 -11.670 -56.620 1.00 33.72 284 ASN A CA 1
ATOM 2271 C C . ASN A 1 284 ? -26.479 -11.233 -55.729 1.00 33.72 284 ASN A C 1
ATOM 2273 O O . ASN A 1 284 ? -27.502 -11.902 -55.665 1.00 33.72 284 ASN A O 1
ATOM 2277 N N . THR A 1 285 ? -26.412 -10.009 -55.194 1.00 33.47 285 THR A N 1
ATOM 2278 C CA . THR A 1 285 ? -27.585 -9.128 -55.050 1.00 33.47 285 THR A CA 1
ATOM 2279 C C . THR A 1 285 ? -27.162 -7.670 -55.251 1.00 33.47 285 THR A C 1
ATOM 2281 O O . THR A 1 285 ? -26.121 -7.225 -54.775 1.00 33.47 285 THR A O 1
ATOM 2284 N N . ILE A 1 286 ? -27.978 -6.966 -56.030 1.00 31.88 286 ILE A N 1
ATOM 2285 C CA . ILE A 1 286 ? -27.770 -5.686 -56.708 1.00 31.88 286 ILE A CA 1
ATOM 2286 C C . ILE A 1 286 ? -28.778 -4.665 -56.130 1.00 31.88 286 ILE A C 1
ATOM 2288 O O . ILE A 1 286 ? -29.971 -4.937 -56.209 1.00 31.88 286 ILE A O 1
ATOM 2292 N N . VAL A 1 287 ? -28.266 -3.509 -55.644 1.00 36.03 287 VAL A N 1
ATOM 2293 C CA . VAL A 1 287 ? -28.736 -2.098 -55.873 1.00 36.03 287 VAL A CA 1
ATOM 2294 C C . VAL A 1 287 ? -30.059 -1.696 -55.131 1.00 36.03 287 VAL A C 1
ATOM 2296 O O . VAL A 1 287 ? -30.851 -2.586 -54.839 1.00 36.03 287 VAL A O 1
ATOM 2299 N N . PRO A 1 288 ? -30.349 -0.411 -54.759 1.00 50.03 288 PRO A N 1
ATOM 2300 C CA . PRO A 1 288 ? -29.865 0.831 -55.367 1.00 50.03 288 PRO A CA 1
ATOM 2301 C C . PRO A 1 288 ? -29.365 1.995 -54.490 1.00 50.03 288 PRO A C 1
ATOM 2303 O O . PRO A 1 288 ? -29.760 2.208 -53.347 1.00 50.03 288 PRO A O 1
ATOM 2306 N N . GLU A 1 289 ? -28.551 2.806 -55.174 1.00 33.97 289 GLU A N 1
ATOM 2307 C CA . GLU A 1 289 ? -28.290 4.232 -54.981 1.00 33.97 289 GLU A CA 1
ATOM 2308 C C . GLU A 1 289 ? -29.563 5.091 -54.957 1.00 33.97 289 GLU A C 1
ATOM 2310 O O . GLU A 1 289 ? -30.466 4.921 -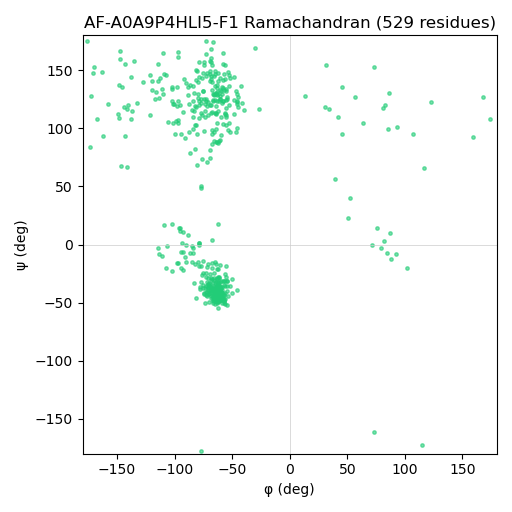55.776 1.00 33.97 289 GLU A O 1
ATOM 2315 N N . THR A 1 290 ? -29.529 6.147 -54.144 1.00 34.62 290 THR A N 1
ATOM 2316 C CA . THR A 1 290 ? -30.164 7.427 -54.478 1.00 34.62 290 THR A CA 1
ATOM 2317 C C . THR A 1 290 ? -29.228 8.569 -54.088 1.00 34.62 290 THR A C 1
ATOM 2319 O O . THR A 1 290 ? -29.051 8.857 -52.905 1.00 34.62 290 THR A O 1
ATOM 2322 N N . MET A 1 291 ? -28.637 9.213 -55.096 1.00 35.84 291 MET A N 1
ATOM 2323 C CA . MET A 1 291 ? -28.074 10.563 -55.030 1.00 35.84 291 MET A CA 1
ATOM 2324 C C . MET A 1 291 ? -29.162 11.584 -55.371 1.00 35.84 291 MET A C 1
ATOM 2326 O O . MET A 1 291 ? -29.831 11.391 -56.382 1.00 35.84 291 MET A O 1
ATOM 2330 N N . VAL A 1 292 ? -29.267 12.688 -54.615 1.00 41.31 292 VAL A N 1
ATOM 2331 C CA . VAL A 1 292 ? -29.712 13.998 -55.136 1.00 41.31 292 VAL A CA 1
ATOM 2332 C C . VAL A 1 292 ? -29.048 15.145 -54.347 1.00 41.31 292 VAL A C 1
ATOM 2334 O O . VAL A 1 292 ? -29.304 15.329 -53.161 1.00 41.31 292 VAL A O 1
ATOM 2337 N N . ASP A 1 293 ? -28.182 15.858 -55.065 1.00 29.70 293 ASP A N 1
ATOM 2338 C CA . ASP A 1 293 ? -27.831 17.289 -55.107 1.00 29.70 293 ASP A CA 1
ATOM 2339 C C . ASP A 1 293 ? -27.588 18.203 -53.884 1.00 29.70 293 ASP A C 1
ATOM 2341 O O . ASP A 1 293 ? -28.350 18.329 -52.930 1.00 29.70 293 ASP A O 1
ATOM 2345 N N . SER A 1 294 ? -26.495 18.961 -54.062 1.00 37.62 294 SER A N 1
ATOM 2346 C CA . SER A 1 294 ? -25.971 20.111 -53.303 1.00 37.62 294 SER A CA 1
ATOM 2347 C C . SER A 1 294 ? -26.803 21.405 -53.504 1.00 37.62 294 SER A C 1
ATOM 2349 O O . SER A 1 294 ? -27.687 21.425 -54.360 1.00 37.62 294 SER A O 1
ATOM 2351 N N . PRO A 1 295 ? -26.514 22.530 -52.801 1.00 49.34 295 PRO A N 1
ATOM 2352 C CA . PRO A 1 295 ? -25.437 23.418 -53.276 1.00 49.34 295 PRO A CA 1
ATOM 2353 C C . PRO A 1 295 ? -24.640 24.187 -52.194 1.00 49.34 295 PRO A C 1
ATOM 2355 O O . PRO A 1 295 ? -25.179 24.788 -51.272 1.00 49.34 295 PRO A O 1
ATOM 2358 N N . ASN A 1 296 ? -23.322 24.203 -52.401 1.00 33.34 296 ASN A N 1
ATOM 2359 C CA . ASN A 1 296 ? -22.441 25.369 -52.552 1.00 33.34 296 ASN A CA 1
ATOM 2360 C C . ASN A 1 296 ? -22.775 26.693 -51.817 1.00 33.34 296 ASN A C 1
ATOM 2362 O O . ASN A 1 296 ? -23.723 27.376 -52.200 1.00 33.34 296 ASN A O 1
ATOM 2366 N N . GLN A 1 297 ? -21.883 27.146 -50.919 1.00 33.75 297 GLN A N 1
ATOM 2367 C CA . GLN A 1 297 ? -21.489 28.563 -50.831 1.00 33.75 297 GLN A CA 1
ATOM 2368 C C . GLN A 1 297 ? -20.003 28.725 -50.471 1.00 33.75 297 GLN A C 1
ATOM 2370 O O . GLN A 1 297 ? -19.539 28.334 -49.401 1.00 33.75 297 GLN A O 1
ATOM 2375 N N . ASP A 1 298 ? -19.304 29.348 -51.415 1.00 34.25 298 ASP A N 1
ATOM 2376 C CA . ASP A 1 298 ? -17.942 29.864 -51.377 1.00 34.25 298 ASP A CA 1
ATOM 2377 C C . ASP A 1 298 ? -17.765 31.135 -50.519 1.00 34.25 298 ASP A C 1
ATOM 2379 O O . ASP A 1 298 ? -18.691 31.925 -50.333 1.00 34.25 298 ASP A O 1
ATOM 2383 N N . ALA A 1 299 ? -16.481 31.394 -50.215 1.00 34.06 299 ALA A N 1
ATOM 2384 C CA . ALA A 1 299 ? -15.842 32.698 -49.964 1.00 34.06 299 ALA A CA 1
ATOM 2385 C C . ALA A 1 299 ? -15.928 33.210 -48.493 1.00 34.06 299 ALA A C 1
ATOM 2387 O O . ALA A 1 299 ? -16.982 33.223 -47.883 1.00 34.06 299 ALA A O 1
ATOM 2388 N N . GLN A 1 300 ? -14.872 33.663 -47.799 1.00 37.00 300 GLN A N 1
ATOM 2389 C CA . GLN A 1 300 ? -13.736 34.482 -48.214 1.00 37.00 300 GLN A CA 1
ATOM 2390 C C . GLN A 1 300 ? -12.556 34.429 -47.218 1.00 37.00 300 GLN A C 1
ATOM 2392 O O . GLN A 1 300 ? -12.711 34.373 -46.000 1.00 37.00 300 GLN A O 1
ATOM 2397 N N . ARG A 1 301 ? -11.359 34.561 -47.797 1.00 35.88 301 ARG A N 1
ATOM 2398 C CA . ARG A 1 301 ? -10.055 34.865 -47.191 1.00 35.88 301 ARG A CA 1
ATOM 2399 C C . ARG A 1 301 ? -10.073 36.210 -46.451 1.00 35.88 301 ARG A C 1
ATOM 2401 O O . ARG A 1 301 ? -10.471 37.215 -47.030 1.00 35.88 301 ARG A O 1
ATOM 2408 N N . GLY A 1 302 ? -9.502 36.252 -45.246 1.00 33.34 302 GLY A N 1
ATOM 2409 C CA . GLY A 1 302 ? -9.234 37.487 -44.503 1.00 33.34 302 GLY A CA 1
ATOM 2410 C C . GLY A 1 302 ? -7.916 37.424 -43.732 1.00 33.34 302 GLY A C 1
ATOM 2411 O O . GLY A 1 302 ? -7.858 36.944 -42.605 1.00 33.34 302 GLY A O 1
ATOM 2412 N N . THR A 1 303 ? -6.849 37.916 -44.357 1.00 38.88 303 THR A N 1
ATOM 2413 C CA . THR A 1 303 ? -5.517 38.182 -43.794 1.00 38.88 303 THR A CA 1
ATOM 2414 C C . THR A 1 303 ? -5.612 39.108 -42.576 1.00 38.88 303 THR A C 1
ATOM 2416 O O . THR A 1 303 ? -6.004 40.266 -42.718 1.00 38.88 303 THR A O 1
ATOM 2419 N N . ARG A 1 304 ? -5.215 38.645 -41.382 1.00 35.47 304 ARG A N 1
ATOM 2420 C CA . ARG A 1 304 ? -5.128 39.496 -40.183 1.00 35.47 304 ARG A CA 1
ATOM 2421 C C . ARG A 1 304 ? -3.679 39.903 -39.924 1.00 35.47 304 ARG A C 1
ATOM 2423 O O . ARG A 1 304 ? -2.865 39.109 -39.464 1.00 35.47 304 ARG A O 1
ATOM 2430 N N . GLN A 1 305 ? -3.388 41.159 -40.247 1.00 35.00 305 GLN A N 1
ATOM 2431 C CA . GLN A 1 305 ? -2.151 41.860 -39.916 1.00 35.00 305 GLN A CA 1
ATOM 2432 C C . GLN A 1 305 ? -1.966 41.933 -38.392 1.00 35.00 305 GLN A C 1
ATOM 2434 O O . GLN A 1 305 ? -2.891 42.293 -37.661 1.00 35.00 305 GLN A O 1
ATOM 2439 N N . GLN A 1 306 ? -0.760 41.610 -37.922 1.00 37.69 306 GLN A N 1
ATOM 2440 C CA . GLN A 1 306 ? -0.313 41.938 -36.572 1.00 37.69 306 GLN A CA 1
ATOM 2441 C C . GLN A 1 306 ? 0.143 43.403 -36.515 1.00 37.69 306 GLN A C 1
ATOM 2443 O O . GLN A 1 306 ? 0.987 43.793 -37.323 1.00 37.69 306 GLN A O 1
ATOM 2448 N N . PRO A 1 307 ? -0.337 44.212 -35.557 1.00 41.06 307 PRO A N 1
ATOM 2449 C CA . PRO A 1 307 ? 0.308 45.472 -35.231 1.00 41.06 307 PRO A CA 1
ATOM 2450 C C . PRO A 1 307 ? 1.484 45.237 -34.274 1.00 41.06 307 PRO A C 1
ATOM 2452 O O . PRO A 1 307 ? 1.326 44.767 -33.147 1.00 41.06 307 PRO A O 1
ATOM 2455 N N . SER A 1 308 ? 2.672 45.612 -34.741 1.00 41.12 308 SER A N 1
ATOM 2456 C CA . SER A 1 308 ? 3.872 45.845 -33.942 1.00 41.12 308 SER A CA 1
ATOM 2457 C C . SER A 1 308 ? 3.629 46.961 -32.921 1.00 41.12 308 SER A C 1
ATOM 2459 O O . SER A 1 308 ? 3.235 48.063 -33.305 1.00 41.12 308 SER A O 1
ATOM 2461 N N . MET A 1 309 ? 3.917 46.702 -31.644 1.00 39.16 309 MET A N 1
ATOM 2462 C CA . MET A 1 309 ? 3.961 47.722 -30.591 1.00 39.16 309 MET A CA 1
ATOM 2463 C C . MET A 1 309 ? 5.347 47.760 -29.922 1.00 39.16 309 MET A C 1
ATOM 2465 O O . MET A 1 309 ? 6.012 46.725 -29.826 1.00 39.16 309 MET A O 1
ATOM 2469 N N . PRO A 1 310 ? 5.800 48.956 -29.501 1.00 37.44 310 PRO A N 1
ATOM 2470 C CA . PRO A 1 310 ? 7.202 49.272 -29.251 1.00 37.44 310 PRO A CA 1
ATOM 2471 C C . PRO A 1 310 ? 7.732 48.811 -27.887 1.00 37.44 310 PRO A C 1
ATOM 2473 O O . PRO A 1 310 ? 7.034 48.779 -26.873 1.00 37.44 310 PRO A O 1
ATOM 2476 N N . SER A 1 311 ? 9.033 48.524 -27.884 1.00 40.53 311 SER A N 1
ATOM 2477 C CA . SER A 1 311 ? 9.872 48.185 -26.737 1.00 40.53 311 SER A CA 1
ATOM 2478 C C . SER A 1 311 ? 9.819 49.235 -25.623 1.00 40.53 311 SER A C 1
ATOM 2480 O O . SER A 1 311 ? 10.129 50.404 -25.857 1.00 40.53 311 SER A O 1
ATOM 2482 N N . SER A 1 312 ? 9.522 48.797 -24.397 1.00 37.25 312 SER A N 1
ATOM 2483 C CA . SER A 1 312 ? 9.716 49.577 -23.168 1.00 37.25 312 SER A CA 1
ATOM 2484 C C . SER A 1 312 ? 10.872 49.007 -22.323 1.00 37.25 312 SER A C 1
ATOM 2486 O O . SER A 1 312 ? 11.108 47.796 -22.347 1.00 37.25 312 SER A O 1
ATOM 2488 N N . PRO A 1 313 ? 11.621 49.864 -21.604 1.00 36.25 313 PRO A N 1
ATOM 2489 C CA . PRO A 1 313 ? 12.923 49.538 -21.022 1.00 36.25 313 PRO A CA 1
ATOM 2490 C C . PRO A 1 313 ? 12.844 48.714 -19.726 1.00 36.25 313 PRO A C 1
ATOM 2492 O O . PRO A 1 313 ? 11.973 48.914 -18.880 1.00 36.25 313 PRO A O 1
ATOM 2495 N N . LYS A 1 314 ? 13.818 47.809 -19.561 1.00 39.81 314 LYS A N 1
ATOM 2496 C CA . LYS A 1 314 ? 14.045 46.977 -18.367 1.00 39.81 314 LYS A CA 1
ATOM 2497 C C . LYS A 1 314 ? 14.376 47.833 -17.129 1.00 39.81 314 LYS A C 1
ATOM 2499 O O . LYS A 1 314 ? 15.342 48.594 -17.187 1.00 39.81 314 LYS A O 1
ATOM 2504 N N . PRO A 1 315 ? 13.698 47.650 -15.981 1.00 33.56 315 PRO A N 1
ATOM 2505 C CA . PRO A 1 315 ? 14.208 48.123 -14.703 1.00 33.56 315 PRO A CA 1
ATOM 2506 C C . PRO A 1 315 ? 15.264 47.152 -14.153 1.00 33.56 315 PRO A C 1
ATOM 2508 O O . PRO A 1 315 ? 15.029 45.953 -14.005 1.00 33.56 315 PRO A O 1
ATOM 2511 N N . SER A 1 316 ? 16.439 47.699 -13.846 1.00 33.97 316 SER A N 1
ATOM 2512 C CA . SER A 1 316 ? 17.517 47.037 -13.113 1.00 33.97 316 SER A CA 1
ATOM 2513 C C . SER A 1 316 ? 17.135 46.945 -11.632 1.00 33.97 316 SER A C 1
ATOM 2515 O O . SER A 1 316 ? 16.972 47.969 -10.969 1.00 33.97 316 SER A O 1
ATOM 2517 N N . ILE A 1 317 ? 16.951 45.728 -11.117 1.00 33.28 317 ILE A N 1
ATOM 2518 C CA . ILE A 1 317 ? 16.719 45.468 -9.691 1.00 33.28 317 ILE A CA 1
ATOM 2519 C C . ILE A 1 317 ? 18.063 45.075 -9.075 1.00 33.28 317 ILE A C 1
ATOM 2521 O O . ILE A 1 317 ? 18.540 43.957 -9.259 1.00 33.28 317 ILE A O 1
ATOM 2525 N N . GLN A 1 318 ? 18.674 46.001 -8.336 1.00 35.62 318 GLN A N 1
ATOM 2526 C CA . GLN A 1 318 ? 19.770 45.689 -7.422 1.00 35.62 318 GLN A CA 1
ATOM 2527 C C . GLN A 1 318 ? 19.191 45.044 -6.158 1.00 35.62 318 GLN A C 1
ATOM 2529 O O . GLN A 1 318 ? 18.474 45.681 -5.386 1.00 35.62 318 GLN A O 1
ATOM 2534 N N . VAL A 1 319 ? 19.501 43.766 -5.953 1.00 33.03 319 VAL A N 1
ATOM 2535 C CA . VAL A 1 319 ? 19.176 43.019 -4.734 1.00 33.03 319 VAL A CA 1
ATOM 2536 C C . VAL A 1 319 ? 20.239 43.340 -3.682 1.00 33.03 319 VAL A C 1
ATOM 2538 O O . VAL A 1 319 ? 21.351 42.825 -3.740 1.00 33.03 319 VAL A O 1
ATOM 2541 N N . GLN A 1 320 ? 19.908 44.203 -2.720 1.00 33.31 320 GLN A N 1
ATOM 2542 C CA . GLN A 1 320 ? 20.697 44.372 -1.498 1.00 33.31 320 GLN A CA 1
ATOM 2543 C C . GLN A 1 320 ? 20.267 43.318 -0.470 1.00 33.31 320 GLN A C 1
ATOM 2545 O O . GLN A 1 320 ? 19.120 43.289 -0.020 1.00 33.31 320 GLN A O 1
ATOM 2550 N N . SER A 1 321 ? 21.191 42.426 -0.114 1.00 37.03 321 SER A N 1
ATOM 2551 C CA . SER A 1 321 ? 20.993 41.379 0.884 1.00 37.03 321 SER A CA 1
ATOM 2552 C C . SER A 1 321 ? 21.154 41.934 2.303 1.00 37.03 321 SER A C 1
ATOM 2554 O O . SER A 1 321 ? 22.260 41.967 2.839 1.00 37.03 321 SER A O 1
ATOM 2556 N N . ASN A 1 322 ? 20.050 42.308 2.946 1.00 33.62 322 ASN A N 1
ATOM 2557 C CA . ASN A 1 322 ? 20.025 42.524 4.392 1.00 33.62 322 ASN A CA 1
ATOM 2558 C C . ASN A 1 322 ? 19.548 41.236 5.079 1.00 33.62 322 ASN A C 1
ATOM 2560 O O . ASN A 1 322 ? 18.352 40.966 5.171 1.00 33.62 322 ASN A O 1
ATOM 2564 N N . ARG A 1 323 ? 20.504 40.409 5.525 1.00 34.38 323 ARG A N 1
ATOM 2565 C CA . ARG A 1 323 ? 20.249 39.280 6.432 1.00 34.38 323 ARG A CA 1
ATOM 2566 C C . ARG A 1 323 ? 20.036 39.826 7.845 1.00 34.38 323 ARG A C 1
ATOM 2568 O O . ARG A 1 323 ? 20.988 40.288 8.466 1.00 34.38 323 ARG A O 1
ATOM 2575 N N . SER A 1 324 ? 18.813 39.733 8.359 1.00 39.31 324 SER A N 1
ATOM 2576 C CA . SER A 1 324 ? 18.568 39.849 9.801 1.00 39.31 324 SER A CA 1
ATOM 2577 C C . SER A 1 324 ? 19.063 38.590 10.533 1.00 39.31 324 SER A C 1
ATOM 2579 O O . SER A 1 324 ? 18.952 37.491 9.977 1.00 39.31 324 SER A O 1
ATOM 2581 N N . PRO A 1 325 ? 19.591 38.722 11.765 1.00 42.38 325 PRO A N 1
ATOM 2582 C CA . PRO A 1 325 ? 19.974 37.591 12.606 1.00 42.38 325 PRO A CA 1
ATOM 2583 C C . PRO A 1 325 ? 18.762 36.702 12.896 1.00 42.38 325 PRO A C 1
ATOM 2585 O O . PRO A 1 325 ? 17.683 37.188 13.225 1.00 42.38 325 PRO A O 1
ATOM 2588 N N . ARG A 1 326 ? 18.940 35.394 12.719 1.00 40.19 326 ARG A N 1
ATOM 2589 C CA . ARG A 1 326 ? 17.902 34.376 12.880 1.00 40.19 326 ARG A CA 1
ATOM 2590 C C . ARG A 1 326 ? 17.767 34.056 14.370 1.00 40.19 326 ARG A C 1
ATOM 2592 O O . ARG A 1 326 ? 18.738 33.605 14.970 1.00 40.19 326 ARG A O 1
ATOM 2599 N N . GLU A 1 327 ? 16.593 34.295 14.947 1.00 47.78 327 GLU A N 1
ATOM 2600 C CA . GLU A 1 327 ? 16.273 33.838 16.302 1.00 47.78 327 GLU A CA 1
ATOM 2601 C C . GLU A 1 327 ? 16.354 32.300 16.392 1.00 47.78 327 GLU A C 1
ATOM 2603 O O . GLU A 1 327 ? 16.016 31.608 15.419 1.00 47.78 327 GLU A O 1
ATOM 2608 N N . PRO A 1 328 ? 16.824 31.754 17.529 1.00 45.84 328 PRO A N 1
ATOM 2609 C CA . PRO A 1 328 ? 16.923 30.317 17.743 1.00 45.84 328 PRO A CA 1
ATOM 2610 C C . PRO A 1 328 ? 15.527 29.686 17.722 1.00 45.84 328 PRO A C 1
ATOM 2612 O O . PRO A 1 328 ? 14.632 30.080 18.467 1.00 45.84 328 PRO A O 1
ATOM 2615 N N . GLN A 1 329 ? 15.336 28.709 16.835 1.00 45.53 329 GLN A N 1
ATOM 2616 C CA . GLN A 1 329 ? 14.092 27.952 16.756 1.00 45.53 329 GLN A CA 1
ATOM 2617 C C . GLN A 1 329 ? 13.961 27.069 17.997 1.00 45.53 329 GLN A C 1
ATOM 2619 O O . GLN A 1 329 ? 14.803 26.205 18.229 1.00 45.53 329 GLN A O 1
ATOM 2624 N N . VAL A 1 330 ? 12.895 27.279 18.767 1.00 44.78 330 VAL A N 1
ATOM 2625 C CA . VAL A 1 330 ? 12.463 26.364 19.826 1.00 44.78 330 VAL A CA 1
ATOM 2626 C C . VAL A 1 330 ? 12.057 25.044 19.167 1.00 44.78 330 VAL A C 1
ATOM 2628 O O . VAL A 1 330 ? 11.184 25.011 18.295 1.00 44.78 330 VAL A O 1
ATOM 2631 N N . GLU A 1 331 ? 12.751 23.970 19.533 1.00 39.81 331 GLU A N 1
ATOM 2632 C CA . GLU A 1 331 ? 12.520 22.621 19.030 1.00 39.81 331 GLU A CA 1
ATOM 2633 C C . GLU A 1 331 ? 11.146 22.117 19.485 1.00 39.81 331 GLU A C 1
ATOM 2635 O O . GLU A 1 331 ? 10.802 22.158 20.663 1.00 39.81 331 GLU A O 1
ATOM 2640 N N . SER A 1 332 ? 10.344 21.638 18.535 1.00 45.28 332 SER A N 1
ATOM 2641 C CA . SER A 1 332 ? 9.125 20.892 18.846 1.00 45.28 332 SER A CA 1
ATOM 2642 C C . SER A 1 332 ? 9.529 19.454 19.148 1.00 45.28 332 SER A C 1
ATOM 2644 O O . SER A 1 332 ? 9.846 18.681 18.240 1.00 45.28 332 SER A O 1
ATOM 2646 N N . GLU A 1 333 ? 9.557 19.106 20.432 1.00 43.59 333 GLU A N 1
ATOM 2647 C CA . GLU A 1 333 ? 9.650 17.720 20.874 1.00 43.59 333 GLU A CA 1
ATOM 2648 C C . GLU A 1 333 ? 8.465 16.937 20.302 1.00 43.59 333 GLU A C 1
ATOM 2650 O O . GLU A 1 333 ? 7.297 17.301 20.457 1.00 43.59 333 GLU A O 1
ATOM 2655 N N . TRP A 1 334 ? 8.776 15.867 19.577 1.00 40.03 334 TRP A N 1
ATOM 2656 C CA . TRP A 1 334 ? 7.777 14.924 19.111 1.00 40.03 334 TRP A CA 1
ATOM 2657 C C . TRP A 1 334 ? 7.211 14.211 20.334 1.00 40.03 334 TRP A C 1
ATOM 2659 O O . TRP A 1 334 ? 7.924 13.465 21.004 1.00 40.03 334 TRP A O 1
ATOM 2669 N N . ILE A 1 335 ? 5.930 14.437 20.615 1.00 42.94 335 ILE A N 1
ATOM 2670 C CA . ILE A 1 335 ? 5.181 13.644 21.583 1.00 42.94 335 ILE A CA 1
ATOM 2671 C C . ILE A 1 335 ? 5.092 12.236 20.992 1.00 42.94 335 ILE A C 1
ATOM 2673 O O . ILE A 1 335 ? 4.260 11.963 20.129 1.00 42.94 335 ILE A O 1
ATOM 2677 N N . VAL A 1 336 ? 5.988 11.348 21.422 1.00 40.22 336 VAL A N 1
ATOM 2678 C CA . VAL A 1 336 ? 5.766 9.907 21.328 1.00 40.22 336 VAL A CA 1
ATOM 2679 C C . VAL A 1 336 ? 4.444 9.680 22.047 1.00 40.22 336 VAL A C 1
ATOM 2681 O O . VAL A 1 336 ? 4.359 9.899 23.258 1.00 40.22 336 VAL A O 1
ATOM 2684 N N . HIS A 1 337 ? 3.395 9.313 21.310 1.00 40.84 337 HIS A N 1
ATOM 2685 C CA . HIS A 1 337 ? 2.227 8.708 21.926 1.00 40.84 337 HIS A CA 1
ATOM 2686 C C . HIS A 1 337 ? 2.736 7.406 22.539 1.00 40.84 337 HIS A C 1
ATOM 2688 O O . HIS A 1 337 ? 2.765 6.377 21.875 1.00 40.84 337 HIS A O 1
ATOM 2694 N N . LYS A 1 338 ? 3.222 7.473 23.786 1.00 44.19 338 LYS A N 1
ATOM 2695 C CA . LYS A 1 338 ? 3.263 6.308 24.661 1.00 44.19 338 LYS A CA 1
ATOM 2696 C C . LYS A 1 338 ? 1.891 5.680 24.490 1.00 44.19 338 LYS A C 1
ATOM 2698 O O . LYS A 1 338 ? 0.910 6.421 24.628 1.00 44.19 338 LYS A O 1
ATOM 2703 N N . GLU A 1 339 ? 1.836 4.411 24.081 1.00 44.97 339 GLU A N 1
ATOM 2704 C CA . GLU A 1 339 ? 0.592 3.645 24.078 1.00 44.97 339 GLU A CA 1
ATOM 2705 C C . GLU A 1 339 ? -0.134 4.043 25.350 1.00 44.97 339 GLU A C 1
ATOM 2707 O O . GLU A 1 339 ? 0.447 3.951 26.438 1.00 44.97 339 GLU A O 1
ATOM 2712 N N . ALA A 1 340 ? -1.305 4.673 25.198 1.00 45.62 340 ALA A N 1
ATOM 2713 C CA . ALA A 1 340 ? -2.079 5.041 26.364 1.00 45.62 340 ALA A CA 1
ATOM 2714 C C . ALA A 1 340 ? -2.198 3.734 27.147 1.00 45.62 340 ALA A C 1
ATOM 2716 O O . ALA A 1 340 ? -2.630 2.751 26.533 1.00 45.62 340 ALA A O 1
ATOM 2717 N N . PRO A 1 341 ? -1.695 3.670 28.397 1.00 54.88 341 PRO A N 1
ATOM 2718 C CA . PRO A 1 341 ? -1.776 2.445 29.168 1.00 54.88 341 PRO A CA 1
ATOM 2719 C C . PRO A 1 341 ? -3.219 1.987 29.052 1.00 54.88 341 PRO A C 1
ATOM 2721 O O . PRO A 1 341 ? -4.127 2.798 29.238 1.00 54.88 341 PRO A O 1
ATOM 2724 N N . VAL A 1 342 ? -3.419 0.754 28.580 1.00 58.69 342 VAL A N 1
ATOM 2725 C CA . VAL A 1 342 ? -4.761 0.201 28.443 1.00 58.69 342 VAL A CA 1
ATOM 2726 C C . VAL A 1 342 ? -5.338 0.256 29.846 1.00 58.69 342 VAL A C 1
ATOM 2728 O O . VAL A 1 342 ? -4.908 -0.504 30.713 1.00 58.69 342 VAL A O 1
ATOM 2731 N N . ASP A 1 343 ? -6.215 1.228 30.093 1.00 70.81 343 ASP A N 1
ATOM 2732 C CA . ASP A 1 343 ? -6.826 1.405 31.398 1.00 70.81 343 ASP A CA 1
ATOM 2733 C C . ASP A 1 343 ? -7.644 0.143 31.643 1.00 70.81 343 ASP A C 1
ATOM 2735 O O . ASP A 1 343 ? -8.685 -0.090 31.018 1.00 70.81 343 ASP A O 1
ATOM 2739 N N . LEU A 1 344 ? -7.106 -0.726 32.500 1.00 72.31 344 LEU A N 1
ATOM 2740 C CA . LEU A 1 344 ? -7.767 -1.955 32.897 1.00 72.31 344 LEU A CA 1
ATOM 2741 C C . LEU A 1 344 ? 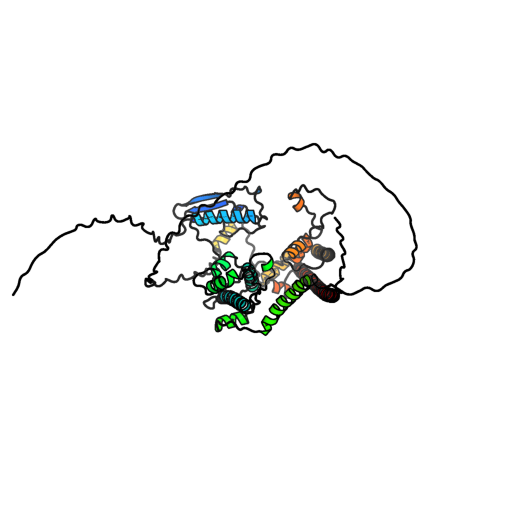-9.143 -1.570 33.428 1.00 72.31 344 LEU A C 1
ATOM 2743 O O . LEU A 1 344 ? -9.266 -0.722 34.315 1.00 72.31 344 LEU A O 1
ATOM 2747 N N . THR A 1 345 ? -10.186 -2.174 32.859 1.00 81.38 345 THR A N 1
ATOM 2748 C CA . THR A 1 345 ? -11.552 -1.921 33.310 1.00 81.38 345 THR A CA 1
ATOM 2749 C C . THR A 1 345 ? -11.630 -2.265 34.800 1.00 81.38 345 THR A C 1
ATOM 2751 O O . THR A 1 345 ? -11.288 -3.394 35.165 1.00 81.38 345 THR A O 1
ATOM 2754 N N . PRO A 1 346 ? -12.040 -1.326 35.676 1.00 89.19 346 PRO A N 1
ATOM 2755 C CA . PRO A 1 346 ? -12.074 -1.578 37.107 1.00 89.19 346 PRO A CA 1
ATOM 2756 C C . PRO A 1 346 ? -12.934 -2.811 37.424 1.00 89.19 346 PRO A C 1
ATOM 2758 O O . PRO A 1 346 ? -13.991 -2.982 36.807 1.00 89.19 346 PRO A O 1
ATOM 2761 N N . PRO A 1 347 ? -12.555 -3.642 38.411 1.00 84.50 347 PRO A N 1
ATOM 2762 C CA . PRO A 1 347 ? -13.330 -4.826 38.794 1.00 84.50 347 PRO A CA 1
ATOM 2763 C C . PRO A 1 347 ? -14.794 -4.506 39.128 1.00 84.50 347 PRO A C 1
ATOM 2765 O O . PRO A 1 347 ? -15.690 -5.307 38.865 1.00 84.50 347 PRO A O 1
ATOM 2768 N N . GLU A 1 348 ? -15.043 -3.310 39.664 1.00 91.38 348 GLU A N 1
ATOM 2769 C CA . GLU A 1 348 ? -16.377 -2.795 39.982 1.00 91.38 348 GLU A CA 1
ATOM 2770 C C . GLU A 1 348 ? -17.251 -2.617 38.733 1.00 91.38 348 GLU A C 1
ATOM 2772 O O . GLU A 1 348 ? -18.433 -2.960 38.751 1.00 91.38 348 GLU A O 1
ATOM 2777 N N . GLU A 1 349 ? -16.673 -2.142 37.627 1.00 90.81 349 GLU A N 1
ATOM 2778 C CA . GLU A 1 349 ? -17.392 -1.971 36.363 1.00 90.81 349 GLU A CA 1
ATOM 2779 C C . GLU A 1 349 ? -17.700 -3.331 35.728 1.00 90.81 349 GLU A C 1
ATOM 2781 O O . GLU A 1 349 ? -18.803 -3.545 35.228 1.00 90.81 349 GLU A O 1
ATOM 2786 N N . ILE A 1 350 ? -16.784 -4.297 35.839 1.00 85.00 350 ILE A N 1
ATOM 2787 C CA . ILE A 1 350 ? -17.036 -5.684 35.420 1.00 85.00 350 ILE A CA 1
ATOM 2788 C C . ILE A 1 350 ? -18.177 -6.292 36.251 1.00 85.00 350 ILE A C 1
ATOM 2790 O O . ILE A 1 350 ? -19.078 -6.923 35.696 1.00 85.00 350 ILE A O 1
ATOM 2794 N N . ALA A 1 351 ? -18.188 -6.076 37.570 1.00 88.94 351 ALA A N 1
ATOM 2795 C CA . ALA A 1 351 ? -19.268 -6.531 38.446 1.00 88.94 351 ALA A CA 1
ATOM 2796 C C . ALA A 1 351 ? -20.614 -5.866 38.102 1.00 88.94 351 ALA A C 1
ATOM 2798 O O . ALA A 1 351 ? -21.649 -6.537 38.098 1.00 88.94 351 ALA A O 1
ATOM 2799 N N . ARG A 1 352 ? -20.602 -4.573 37.748 1.00 95.12 352 ARG A N 1
ATOM 2800 C CA . ARG A 1 352 ? -21.779 -3.845 37.256 1.00 95.12 352 ARG A CA 1
ATOM 2801 C C . ARG A 1 352 ? -22.295 -4.419 35.937 1.00 95.12 352 ARG A C 1
ATOM 2803 O O . ARG A 1 352 ? -23.494 -4.619 35.785 1.00 95.12 352 ARG A O 1
ATOM 2810 N N . LEU A 1 353 ? -21.414 -4.717 34.985 1.00 92.25 353 LEU A N 1
ATOM 2811 C CA . LEU A 1 353 ? -21.805 -5.335 33.715 1.00 92.25 353 LEU A CA 1
ATOM 2812 C C . LEU A 1 353 ? -22.396 -6.733 33.941 1.00 92.25 353 LEU A C 1
ATOM 2814 O O . LEU A 1 353 ? -23.445 -7.053 33.382 1.00 92.25 353 LEU A O 1
ATOM 2818 N N . LYS A 1 354 ? -21.803 -7.533 34.833 1.00 91.25 354 LYS A N 1
ATOM 2819 C CA . LYS A 1 354 ? -22.367 -8.833 35.226 1.00 91.25 354 LYS A CA 1
ATOM 2820 C C . LYS A 1 354 ? -23.763 -8.699 35.844 1.00 91.25 354 LYS A C 1
ATOM 2822 O O . LYS A 1 354 ? -24.648 -9.474 35.491 1.00 91.25 354 LYS A O 1
ATOM 2827 N N . SER A 1 355 ? -24.002 -7.712 36.715 1.00 94.00 355 SER A N 1
ATOM 2828 C CA . SER A 1 355 ? -25.331 -7.499 37.319 1.00 94.00 355 SER A CA 1
ATOM 2829 C C . SER A 1 355 ? -26.384 -7.006 36.319 1.00 94.00 355 SER A C 1
ATOM 2831 O O . SER A 1 355 ? -27.569 -7.283 36.494 1.00 94.00 355 SER A O 1
ATOM 2833 N N . LEU A 1 356 ? -25.955 -6.350 35.237 1.00 95.19 356 LEU A N 1
ATOM 2834 C CA . LEU A 1 356 ? -26.796 -5.985 34.092 1.00 95.19 356 LEU A CA 1
ATOM 2835 C C . LEU A 1 356 ? -27.066 -7.158 33.126 1.00 95.19 356 LEU A C 1
ATOM 2837 O O . LEU A 1 356 ? -27.750 -6.970 32.122 1.00 95.19 356 LEU A O 1
ATOM 2841 N N . GLY A 1 357 ? -26.556 -8.359 33.418 1.00 94.12 357 GLY A N 1
ATOM 2842 C CA . GLY A 1 357 ? -26.773 -9.563 32.615 1.00 94.12 357 GLY A CA 1
ATOM 2843 C C . GLY A 1 357 ? -25.772 -9.758 31.475 1.00 94.12 357 GLY A C 1
ATOM 2844 O O . GLY A 1 357 ? -25.966 -10.653 30.652 1.00 94.12 357 GLY A O 1
ATOM 2845 N N . PHE A 1 358 ? -24.696 -8.966 31.411 1.00 91.81 358 PHE A N 1
ATOM 2846 C CA . PHE A 1 358 ? -23.621 -9.224 30.455 1.00 91.81 358 PHE A CA 1
ATOM 2847 C C . PHE A 1 358 ? -22.829 -10.460 30.890 1.00 91.81 358 PHE A C 1
ATOM 2849 O O . PHE A 1 358 ? -22.220 -10.491 31.962 1.00 91.81 358 PHE A O 1
ATOM 2856 N N . ILE A 1 359 ? -22.815 -11.478 30.031 1.00 89.12 359 ILE A N 1
ATOM 2857 C CA . ILE A 1 359 ? -22.008 -12.681 30.219 1.00 89.12 359 ILE A CA 1
ATOM 2858 C C . ILE A 1 359 ? -20.582 -12.334 29.801 1.00 89.12 359 ILE A C 1
ATOM 2860 O O . ILE A 1 359 ? -20.301 -12.125 28.623 1.00 89.12 359 ILE A O 1
ATOM 2864 N N . THR A 1 360 ? -19.684 -12.240 30.775 1.00 80.25 360 THR A N 1
ATOM 2865 C CA . THR A 1 360 ? -18.248 -12.177 30.498 1.00 80.25 360 THR A CA 1
ATOM 2866 C C . THR A 1 360 ? -17.755 -13.610 30.339 1.00 80.25 360 THR A C 1
ATOM 2868 O O . THR A 1 360 ? -17.982 -14.403 31.256 1.00 80.25 360 THR A O 1
ATOM 2871 N N . PRO A 1 361 ? -17.122 -13.971 29.208 1.00 81.75 361 PRO A N 1
ATOM 2872 C CA . PRO A 1 361 ? -16.462 -15.262 29.113 1.00 81.75 361 PRO A CA 1
ATOM 2873 C C . PRO A 1 361 ? -15.430 -15.342 30.238 1.00 81.75 361 PRO A C 1
ATOM 2875 O O . PRO A 1 361 ? -14.704 -14.381 30.499 1.00 81.75 361 PRO A O 1
ATOM 2878 N N . GLU A 1 362 ? -15.419 -16.459 30.952 1.00 87.44 362 GLU A N 1
ATOM 2879 C CA . GLU A 1 362 ? -14.377 -16.724 31.935 1.00 87.44 362 GLU A CA 1
ATOM 2880 C C . GLU A 1 362 ? -13.053 -16.852 31.187 1.00 87.44 362 GLU A C 1
ATOM 2882 O O . GLU A 1 362 ? -12.879 -17.758 30.371 1.00 87.44 362 GLU A O 1
ATOM 2887 N N . ILE A 1 363 ? -12.156 -15.898 31.430 1.00 89.38 363 ILE A N 1
ATOM 2888 C CA . ILE A 1 363 ? -10.815 -15.910 30.860 1.00 89.38 363 ILE A CA 1
ATOM 2889 C C . ILE A 1 363 ? -9.990 -16.896 31.700 1.00 89.38 363 ILE A C 1
ATOM 2891 O O . ILE A 1 363 ? -9.944 -16.718 32.919 1.00 89.38 363 ILE A O 1
ATOM 2895 N N . PRO A 1 364 ? -9.384 -17.922 31.083 1.00 94.12 364 PRO A N 1
ATOM 2896 C CA . PRO A 1 364 ? -8.484 -18.859 31.757 1.00 94.12 364 PRO A CA 1
ATOM 2897 C C . PRO A 1 364 ? -7.350 -18.136 32.493 1.00 94.12 364 PRO A C 1
ATOM 2899 O O . PRO A 1 364 ? -6.900 -17.077 32.049 1.00 94.12 364 PRO A O 1
ATOM 2902 N N . GLU A 1 365 ? -6.865 -18.700 33.600 1.00 92.56 365 GLU A N 1
ATOM 2903 C CA . GLU A 1 365 ? -5.800 -18.076 34.400 1.00 92.56 365 GLU A CA 1
ATOM 2904 C C . GLU A 1 365 ? -4.422 -18.204 33.739 1.00 92.56 365 GLU A C 1
ATOM 2906 O O . GLU A 1 365 ? -3.517 -17.412 34.010 1.00 92.56 365 GLU A O 1
ATOM 2911 N N . ASN A 1 366 ? -4.249 -19.210 32.879 1.00 96.62 366 ASN A N 1
ATOM 2912 C CA . ASN A 1 366 ? -3.006 -19.478 32.170 1.00 96.62 366 ASN A CA 1
ATOM 2913 C C . ASN A 1 366 ? -3.250 -20.079 30.774 1.00 96.62 366 ASN A C 1
ATOM 2915 O O . ASN A 1 366 ? -4.344 -20.539 30.444 1.00 96.62 366 ASN A O 1
ATOM 2919 N N . ASP A 1 367 ? -2.193 -20.082 29.960 1.00 95.94 367 ASP A N 1
ATOM 2920 C CA . ASP A 1 367 ? -2.220 -20.562 28.576 1.00 95.94 367 ASP A CA 1
ATOM 2921 C C . ASP A 1 367 ? -2.617 -22.046 28.457 1.00 95.94 367 ASP A C 1
ATOM 2923 O O . ASP A 1 367 ? -3.314 -22.417 27.514 1.00 95.94 367 ASP A O 1
ATOM 2927 N N . ASP A 1 368 ? -2.191 -22.904 29.390 1.00 96.56 368 ASP A N 1
ATOM 2928 C CA . ASP A 1 368 ? -2.483 -24.342 29.335 1.00 96.56 368 ASP A CA 1
ATOM 2929 C C . ASP A 1 368 ? -3.966 -24.621 29.610 1.00 96.56 368 ASP A C 1
ATOM 2931 O O . ASP A 1 368 ? -4.596 -25.380 28.872 1.00 96.56 368 ASP A O 1
ATOM 2935 N N . GLU A 1 369 ? -4.549 -23.936 30.595 1.00 97.00 369 GLU A N 1
ATOM 2936 C CA . GLU A 1 369 ? -5.984 -23.980 30.882 1.00 97.00 369 GLU A CA 1
ATOM 2937 C C . GLU A 1 369 ? -6.805 -23.463 29.691 1.00 97.00 369 GLU A C 1
ATOM 2939 O O . GLU A 1 369 ? -7.829 -24.054 29.336 1.00 97.00 369 GLU A O 1
ATOM 2944 N N . ALA A 1 370 ? -6.342 -22.400 29.021 1.00 96.62 370 ALA A N 1
ATOM 2945 C CA . ALA A 1 370 ? -6.993 -21.879 27.821 1.00 96.62 370 ALA A CA 1
ATOM 2946 C C . ALA A 1 370 ? -7.055 -22.911 26.695 1.00 96.62 370 ALA A C 1
ATOM 2948 O O . ALA A 1 370 ? -8.096 -23.080 26.051 1.00 96.62 370 ALA A O 1
ATOM 2949 N N . ILE A 1 371 ? -5.954 -23.629 26.485 1.00 96.50 371 ILE A N 1
ATOM 2950 C CA . ILE A 1 371 ? -5.855 -24.682 25.477 1.00 96.50 371 ILE A CA 1
ATOM 2951 C C . ILE A 1 371 ? -6.763 -25.864 25.840 1.00 96.50 371 ILE A C 1
ATOM 2953 O O . ILE A 1 371 ? -7.551 -26.302 25.001 1.00 96.50 371 ILE A O 1
ATOM 2957 N N . GLU A 1 372 ? -6.710 -26.362 27.078 1.00 96.81 372 GLU A N 1
ATOM 2958 C CA . GLU A 1 372 ? -7.543 -27.489 27.526 1.00 96.81 372 GLU A CA 1
ATOM 2959 C C . GLU A 1 372 ? -9.041 -27.179 27.437 1.00 96.81 372 GLU A C 1
ATOM 2961 O O . GLU A 1 372 ? -9.835 -28.013 26.978 1.00 96.81 372 GLU A O 1
ATOM 2966 N N . ARG A 1 373 ? -9.436 -25.962 27.829 1.00 95.81 373 ARG A N 1
ATOM 2967 C CA . ARG A 1 373 ? -10.820 -25.497 27.730 1.00 95.81 373 ARG A CA 1
ATOM 2968 C C . ARG A 1 373 ? -11.283 -25.447 26.279 1.00 95.81 373 ARG A C 1
ATOM 2970 O O . ARG A 1 373 ? -12.340 -25.998 25.971 1.00 95.81 373 ARG A O 1
ATOM 2977 N N . HIS A 1 374 ? -10.486 -24.857 25.389 1.00 95.75 374 HIS A N 1
ATOM 2978 C CA . HIS A 1 374 ? -10.795 -24.789 23.957 1.00 95.75 374 HIS A CA 1
ATOM 2979 C C . HIS A 1 374 ? -10.928 -26.181 23.338 1.00 95.75 374 HIS A C 1
ATOM 2981 O O . HIS A 1 374 ? -11.927 -26.456 22.677 1.00 95.75 374 HIS A O 1
ATOM 2987 N N . ILE A 1 375 ? -10.003 -27.100 23.636 1.00 95.62 375 ILE A N 1
ATOM 2988 C CA . ILE A 1 375 ? -10.086 -28.499 23.184 1.00 95.62 375 ILE A CA 1
ATOM 2989 C C . ILE A 1 375 ? -11.381 -29.155 23.669 1.00 95.62 375 ILE A C 1
ATOM 2991 O O . ILE A 1 375 ? -12.104 -29.777 22.891 1.00 95.62 375 ILE A O 1
ATOM 2995 N N . THR A 1 376 ? -11.719 -28.986 24.945 1.00 95.31 376 THR A N 1
ATOM 2996 C CA . THR A 1 376 ? -12.930 -29.571 25.534 1.00 95.31 376 THR A CA 1
ATOM 2997 C C . THR A 1 376 ? -14.211 -28.995 24.925 1.00 95.31 376 THR A C 1
ATOM 2999 O O . THR A 1 376 ? -15.199 -29.714 24.759 1.00 95.31 376 THR A O 1
ATOM 3002 N N . GLU A 1 377 ? -14.226 -27.702 24.603 1.00 94.06 377 GLU A N 1
ATOM 3003 C CA . GLU A 1 377 ? -15.363 -27.029 23.975 1.00 94.06 377 GLU A CA 1
ATOM 3004 C C . GLU A 1 377 ? -15.535 -27.429 22.505 1.00 94.06 377 GLU A C 1
ATOM 3006 O O . GLU A 1 377 ? -16.665 -27.675 22.075 1.00 94.06 377 GLU A O 1
ATOM 3011 N N . GLN A 1 378 ? -14.443 -27.552 21.748 1.00 93.62 378 GLN A N 1
ATOM 3012 C CA . GLN A 1 378 ? -14.489 -27.944 20.336 1.00 93.62 378 GLN A CA 1
ATOM 3013 C C . GLN A 1 378 ? -14.796 -29.431 20.158 1.00 93.62 378 GLN A C 1
ATOM 3015 O O . GLN A 1 378 ? -15.625 -29.770 19.321 1.00 93.62 378 GLN A O 1
ATOM 3020 N N . ASN A 1 379 ? -14.283 -30.309 21.027 1.00 90.94 379 ASN A N 1
ATOM 3021 C CA . ASN A 1 379 ? -14.595 -31.745 20.997 1.00 90.94 379 ASN A CA 1
ATOM 3022 C C . ASN A 1 379 ? -16.089 -32.062 21.201 1.00 90.94 379 ASN A C 1
ATOM 3024 O O . ASN A 1 379 ? -16.536 -33.169 20.905 1.00 90.94 379 ASN A O 1
ATOM 3028 N N . LYS A 1 380 ? -16.881 -31.117 21.727 1.00 92.44 380 LYS A N 1
ATOM 3029 C CA . LYS A 1 380 ? -18.343 -31.264 21.838 1.00 92.44 380 LYS A CA 1
ATOM 3030 C C . LYS A 1 380 ? -19.065 -31.005 20.517 1.00 92.44 380 LYS A C 1
ATOM 3032 O O . LYS A 1 380 ? -20.229 -31.384 20.386 1.00 92.44 380 LYS A O 1
ATOM 3037 N N . LYS A 1 381 ? -18.422 -30.331 19.565 1.00 91.62 381 LYS A N 1
ATOM 3038 C CA . LYS A 1 381 ? -18.989 -30.057 18.247 1.00 91.62 381 LYS A CA 1
ATOM 3039 C C . LYS A 1 381 ? -18.691 -31.241 17.336 1.00 91.62 381 LYS A C 1
ATOM 3041 O O . LYS A 1 381 ? -17.597 -31.790 17.340 1.00 91.62 381 LYS A O 1
ATOM 3046 N N . VAL A 1 382 ? -19.685 -31.651 16.555 1.00 88.81 382 VAL A N 1
ATOM 3047 C CA . VAL A 1 382 ? -19.467 -32.647 15.503 1.00 88.81 382 VAL A CA 1
ATOM 3048 C C . VAL A 1 382 ? -18.720 -31.947 14.379 1.00 88.81 382 VAL A C 1
ATOM 3050 O O . VAL A 1 382 ? -19.293 -31.091 13.705 1.00 88.81 382 VAL A O 1
ATOM 3053 N N . THR A 1 383 ? -17.449 -32.285 14.194 1.00 83.94 383 THR A N 1
ATOM 3054 C CA . THR A 1 383 ? -16.677 -31.726 13.091 1.00 83.94 383 THR A CA 1
ATOM 3055 C C . THR A 1 383 ? -17.048 -32.412 11.780 1.00 83.94 383 THR A C 1
ATOM 3057 O O . THR A 1 383 ? -16.866 -33.620 11.621 1.00 83.94 383 THR A O 1
ATOM 3060 N N . ASP A 1 384 ? -17.499 -31.621 10.810 1.00 86.81 384 ASP A N 1
ATOM 3061 C CA . ASP A 1 384 ? -17.606 -32.036 9.417 1.00 86.81 384 ASP A CA 1
ATOM 3062 C C . ASP A 1 384 ? -16.379 -31.561 8.623 1.00 86.81 384 ASP A C 1
ATOM 3064 O O . ASP A 1 384 ? -16.215 -30.376 8.342 1.00 86.81 384 ASP A O 1
ATOM 3068 N N . VAL A 1 385 ? -15.500 -32.501 8.267 1.00 87.56 385 VAL A N 1
ATOM 3069 C CA . VAL A 1 385 ? -14.305 -32.239 7.443 1.00 87.56 385 VAL A CA 1
ATOM 3070 C C . VAL A 1 385 ? -14.565 -32.395 5.942 1.00 87.56 385 VAL A C 1
ATOM 3072 O O . VAL A 1 385 ? -13.645 -32.209 5.144 1.00 87.56 385 VAL A O 1
ATOM 3075 N N . SER A 1 386 ? -15.791 -32.741 5.530 1.00 92.19 386 SER A N 1
ATOM 3076 C CA . SER A 1 386 ? -16.126 -32.920 4.110 1.00 92.19 386 SER A CA 1
ATOM 3077 C C . SER A 1 386 ? -15.908 -31.640 3.302 1.00 92.19 386 SER A C 1
ATOM 3079 O O . SER A 1 386 ? -15.470 -31.702 2.154 1.00 92.19 386 SER A O 1
ATOM 3081 N N . TRP A 1 387 ? -16.110 -30.482 3.935 1.00 93.31 387 TRP A N 1
ATOM 3082 C CA . TRP A 1 387 ? -15.883 -29.182 3.319 1.00 93.31 387 TRP A CA 1
ATOM 3083 C C . TRP A 1 387 ? -14.413 -28.949 2.937 1.00 93.31 387 TRP A C 1
ATOM 3085 O O . TRP A 1 387 ? -14.161 -28.493 1.826 1.00 93.31 387 TRP A O 1
ATOM 3095 N N . ASN A 1 388 ? -13.443 -29.320 3.790 1.00 91.88 388 ASN A N 1
ATOM 3096 C CA . ASN A 1 388 ? -12.010 -29.166 3.479 1.00 91.88 388 ASN A CA 1
ATOM 3097 C C . ASN A 1 388 ? -11.634 -29.962 2.227 1.00 91.88 388 ASN A C 1
ATOM 3099 O O . ASN A 1 388 ? -10.933 -29.464 1.350 1.00 91.88 388 ASN A O 1
ATOM 3103 N N . ARG A 1 389 ? -12.134 -31.199 2.144 1.00 92.06 389 ARG A N 1
ATOM 3104 C CA . ARG A 1 389 ? -11.886 -32.080 1.006 1.00 92.06 389 ARG A CA 1
ATOM 3105 C C . ARG A 1 389 ? -12.488 -31.512 -0.278 1.00 92.06 389 ARG A C 1
ATOM 3107 O O . ARG A 1 389 ? -11.783 -31.426 -1.275 1.00 92.06 389 ARG A O 1
ATOM 3114 N N . GLN A 1 390 ? -13.754 -31.091 -0.239 1.00 94.25 390 GLN A N 1
ATOM 3115 C CA . GLN A 1 390 ? -14.407 -30.486 -1.401 1.00 94.25 390 GLN A CA 1
ATOM 3116 C C . GLN A 1 390 ? -13.675 -29.216 -1.851 1.00 94.25 390 GLN A C 1
ATOM 3118 O O . GLN A 1 390 ? -13.434 -29.038 -3.037 1.00 94.25 390 GLN A O 1
ATOM 3123 N N . ALA A 1 391 ? -13.262 -28.362 -0.910 1.00 94.06 391 ALA A N 1
ATOM 3124 C CA . ALA A 1 391 ? -12.523 -27.141 -1.218 1.00 94.06 391 ALA A CA 1
ATOM 3125 C C . ALA A 1 391 ? -11.171 -27.419 -1.896 1.00 94.06 391 ALA A C 1
ATOM 3127 O O . ALA A 1 391 ? -10.746 -26.638 -2.744 1.00 94.06 391 ALA A O 1
ATOM 3128 N N . PHE A 1 392 ? -10.502 -28.516 -1.536 1.00 93.06 392 PHE A N 1
ATOM 3129 C CA . PHE A 1 392 ? -9.253 -28.930 -2.172 1.00 93.06 392 PHE A CA 1
ATOM 3130 C C . PHE A 1 392 ? -9.492 -29.491 -3.584 1.00 93.06 392 PHE A C 1
ATOM 3132 O O . PHE A 1 392 ? -8.801 -29.110 -4.523 1.00 93.06 392 PHE A O 1
ATOM 3139 N N . GLU A 1 393 ? -10.521 -30.325 -3.764 1.00 93.94 393 GLU A N 1
ATOM 3140 C CA . GLU A 1 393 ? -10.931 -30.818 -5.090 1.00 93.94 393 GLU A CA 1
ATOM 3141 C C . GLU A 1 393 ? -11.315 -29.643 -6.023 1.00 93.94 393 GLU A C 1
ATOM 3143 O O . GLU A 1 393 ? -10.882 -29.577 -7.176 1.00 93.94 393 GLU A O 1
ATOM 3148 N N . ASP A 1 394 ? -12.036 -28.646 -5.498 1.00 94.31 394 ASP A N 1
ATOM 3149 C CA . ASP A 1 394 ? -12.398 -27.425 -6.226 1.00 94.31 394 ASP A CA 1
ATOM 3150 C C . ASP A 1 394 ? -11.169 -26.554 -6.571 1.00 94.31 394 ASP A C 1
ATOM 3152 O O . ASP A 1 394 ? -11.170 -25.841 -7.584 1.00 94.31 394 ASP A O 1
ATOM 3156 N N . LEU A 1 395 ? -10.117 -26.588 -5.740 1.00 94.12 395 LEU A N 1
ATOM 3157 C CA . LEU A 1 395 ? -8.855 -25.884 -5.985 1.00 94.12 395 LEU A CA 1
ATOM 3158 C C . LEU A 1 395 ? -8.111 -26.513 -7.163 1.00 94.12 395 LEU A C 1
ATOM 3160 O O . LEU A 1 395 ? -7.689 -25.783 -8.063 1.00 94.12 395 LEU A O 1
ATOM 3164 N N . ASP A 1 396 ? -8.008 -27.841 -7.199 1.00 92.81 396 ASP A N 1
ATOM 3165 C CA . ASP A 1 396 ? -7.408 -28.562 -8.324 1.00 92.81 396 ASP A CA 1
ATOM 3166 C C . ASP A 1 396 ? -8.127 -28.235 -9.634 1.00 92.81 396 ASP A C 1
ATOM 3168 O O . ASP A 1 396 ? -7.495 -27.965 -10.658 1.00 92.81 396 ASP A O 1
ATOM 3172 N N . ASP A 1 397 ? -9.458 -28.200 -9.613 1.00 93.00 397 ASP A N 1
ATOM 3173 C CA . ASP A 1 397 ? -10.244 -27.852 -10.793 1.00 93.00 397 ASP A CA 1
ATOM 3174 C C . ASP A 1 397 ? -10.054 -26.393 -11.214 1.00 93.00 397 ASP A C 1
ATOM 3176 O O . ASP A 1 397 ? -9.962 -26.101 -12.411 1.00 93.00 397 ASP A O 1
ATOM 3180 N N . ARG A 1 398 ? -9.922 -25.462 -10.263 1.00 92.56 398 ARG A N 1
ATOM 3181 C CA . ARG A 1 398 ? -9.567 -24.070 -10.573 1.00 92.56 398 ARG A CA 1
ATOM 3182 C C . ARG A 1 398 ? -8.188 -23.974 -11.220 1.00 92.56 398 ARG A C 1
ATOM 3184 O O . ARG A 1 398 ? -8.044 -23.262 -12.217 1.00 92.56 398 ARG A O 1
ATOM 3191 N N . ILE A 1 399 ? -7.199 -24.687 -10.687 1.00 91.62 399 ILE A N 1
ATOM 3192 C CA . ILE A 1 399 ? -5.838 -24.710 -11.227 1.00 91.62 399 ILE A CA 1
ATOM 3193 C C . ILE A 1 399 ? -5.837 -25.290 -12.645 1.00 91.62 399 ILE A C 1
ATOM 3195 O O . ILE A 1 399 ? -5.248 -24.690 -13.541 1.00 91.62 399 ILE A O 1
ATOM 3199 N N . LYS A 1 400 ? -6.562 -26.386 -12.904 1.00 91.19 400 LYS A N 1
ATOM 3200 C CA . LYS A 1 400 ? -6.706 -26.942 -14.264 1.00 91.19 400 LYS A CA 1
ATOM 3201 C C . LYS A 1 400 ? -7.335 -25.942 -15.235 1.00 91.19 400 LYS A C 1
ATOM 3203 O O . LYS A 1 400 ? -6.906 -25.855 -16.381 1.00 91.19 400 LYS A O 1
ATOM 3208 N N . ARG A 1 401 ? -8.350 -25.187 -14.795 1.00 89.31 401 ARG A N 1
ATOM 3209 C CA . ARG A 1 401 ? -9.047 -24.203 -15.641 1.00 89.31 401 ARG A CA 1
ATOM 3210 C C . ARG A 1 401 ? -8.206 -22.968 -15.949 1.00 89.31 401 ARG A C 1
ATOM 3212 O O . ARG A 1 401 ? -8.298 -22.441 -17.053 1.00 89.31 401 ARG A O 1
ATOM 3219 N N . ARG A 1 402 ? -7.465 -22.451 -14.966 1.00 85.94 402 ARG A N 1
ATOM 3220 C CA . ARG A 1 402 ? -6.818 -21.128 -15.058 1.00 85.94 402 ARG A CA 1
ATOM 3221 C C . ARG A 1 402 ? -5.299 -21.171 -15.138 1.00 85.94 402 ARG A C 1
ATOM 3223 O O . ARG A 1 402 ? -4.691 -20.138 -15.403 1.00 85.94 402 ARG A O 1
ATOM 3230 N N . GLY A 1 403 ? -4.701 -22.332 -14.912 1.00 86.69 403 GLY A N 1
ATOM 3231 C CA . GLY A 1 403 ? -3.268 -22.477 -14.716 1.00 86.69 403 GLY A CA 1
ATOM 3232 C C . GLY A 1 403 ? -2.812 -21.959 -13.350 1.00 86.69 403 GLY A C 1
ATOM 3233 O O . GLY A 1 403 ? -3.603 -21.799 -12.413 1.00 86.69 403 GLY A O 1
ATOM 3234 N N . ALA A 1 404 ? -1.506 -21.703 -13.249 1.00 83.38 404 ALA A N 1
ATOM 3235 C CA . ALA A 1 404 ? -0.881 -21.153 -12.050 1.00 83.38 404 ALA A CA 1
ATOM 3236 C C . ALA A 1 404 ? -1.463 -19.805 -11.619 1.00 83.38 404 ALA A C 1
ATOM 3238 O O . ALA A 1 404 ? -2.088 -19.070 -12.388 1.00 83.38 404 ALA A O 1
ATOM 3239 N N . LEU A 1 405 ? -1.144 -19.450 -10.374 1.00 84.00 405 LEU A N 1
ATOM 3240 C CA . LEU A 1 405 ? -1.319 -18.097 -9.883 1.00 84.00 405 LEU A CA 1
ATOM 3241 C C . LEU A 1 405 ? -0.580 -17.098 -10.807 1.00 84.00 405 LEU A C 1
ATOM 3243 O O . LEU A 1 405 ? 0.574 -17.327 -11.166 1.00 84.00 405 LEU A O 1
ATOM 3247 N N . PRO A 1 406 ? -1.195 -15.979 -11.210 1.00 83.81 406 PRO A N 1
ATOM 3248 C CA . PRO A 1 406 ? -0.498 -14.964 -11.997 1.00 83.81 406 PRO A CA 1
ATOM 3249 C C . PRO A 1 406 ? 0.592 -14.241 -11.189 1.00 83.81 406 PRO A C 1
ATOM 3251 O O . PRO A 1 406 ? 0.517 -14.168 -9.963 1.00 83.81 406 PRO A O 1
ATOM 3254 N N . LYS A 1 407 ? 1.593 -13.649 -11.859 1.00 76.00 407 LYS A N 1
ATOM 3255 C CA . LYS A 1 407 ? 2.602 -12.783 -11.205 1.00 76.00 407 LYS A CA 1
ATOM 3256 C C . LYS A 1 407 ? 2.040 -11.416 -10.830 1.00 76.00 407 LYS A C 1
ATOM 3258 O O . LYS A 1 407 ? 2.332 -10.894 -9.760 1.00 76.00 407 LYS A O 1
ATOM 3263 N N . ASP A 1 408 ? 1.254 -10.850 -11.736 1.00 82.12 408 ASP A N 1
ATOM 3264 C CA . ASP A 1 408 ? 0.682 -9.521 -11.588 1.00 82.12 408 ASP A CA 1
ATOM 3265 C C . ASP A 1 408 ? -0.357 -9.490 -10.456 1.00 82.12 408 ASP A C 1
ATOM 3267 O O . ASP A 1 408 ? -1.222 -10.364 -10.366 1.00 82.12 408 ASP A O 1
ATOM 3271 N N . VAL A 1 409 ? -0.273 -8.478 -9.589 1.00 74.75 409 VAL A N 1
ATOM 3272 C CA . VAL A 1 409 ? -1.127 -8.348 -8.395 1.00 74.75 409 VAL A CA 1
ATOM 3273 C C . VAL A 1 409 ? -2.605 -8.276 -8.779 1.00 74.75 409 VAL A C 1
ATOM 3275 O O . VAL A 1 409 ? -3.441 -8.919 -8.142 1.00 74.75 409 VAL A O 1
ATOM 3278 N N . LYS A 1 410 ? -2.932 -7.544 -9.849 1.00 75.81 410 LYS A N 1
ATOM 3279 C CA . LYS A 1 410 ? -4.311 -7.414 -10.326 1.00 75.81 410 LYS A CA 1
ATOM 3280 C C . LYS A 1 410 ? -4.809 -8.740 -10.902 1.00 75.81 410 LYS A C 1
ATOM 3282 O O . LYS A 1 410 ? -5.914 -9.171 -10.583 1.00 75.81 410 LYS A O 1
ATOM 3287 N N . ALA A 1 411 ? -3.973 -9.440 -11.665 1.00 80.38 411 ALA A N 1
ATOM 3288 C CA . ALA A 1 411 ? -4.293 -10.767 -12.175 1.00 80.38 411 ALA A CA 1
ATOM 3289 C C . ALA A 1 411 ? -4.453 -11.817 -11.054 1.00 80.38 411 ALA A C 1
ATOM 3291 O O . ALA A 1 411 ? -5.296 -12.704 -11.181 1.00 80.38 411 ALA A O 1
ATOM 3292 N N . ARG A 1 412 ? -3.717 -11.713 -9.934 1.00 80.25 412 ARG A N 1
ATOM 3293 C CA . ARG A 1 412 ? -3.936 -12.551 -8.734 1.00 80.25 412 ARG A CA 1
ATOM 3294 C C . ARG A 1 412 ? -5.289 -12.287 -8.089 1.00 80.25 412 ARG A C 1
ATOM 3296 O O . ARG A 1 412 ? -5.987 -13.232 -7.718 1.00 80.25 412 ARG A O 1
ATOM 3303 N N . GLU A 1 413 ? -5.674 -11.019 -7.980 1.00 78.56 413 GLU A N 1
ATOM 3304 C CA . GLU A 1 413 ? -6.996 -10.656 -7.474 1.00 78.56 413 GLU A CA 1
ATOM 3305 C C . GLU A 1 413 ? -8.090 -11.252 -8.372 1.00 78.56 413 GLU A C 1
ATOM 3307 O O . GLU A 1 413 ? -9.011 -11.909 -7.881 1.00 78.56 413 GLU A O 1
ATOM 3312 N N . ASP A 1 414 ? -7.936 -11.141 -9.692 1.00 80.56 414 ASP A N 1
ATOM 3313 C CA . ASP A 1 414 ? -8.853 -11.751 -10.653 1.00 80.56 414 ASP A CA 1
ATOM 3314 C C . ASP A 1 414 ? -8.827 -13.285 -10.602 1.00 80.56 414 ASP A C 1
ATOM 3316 O O . ASP A 1 414 ? -9.871 -13.912 -10.802 1.00 80.56 414 ASP A O 1
ATOM 3320 N N . TRP A 1 415 ? -7.681 -13.907 -10.301 1.00 87.25 415 TRP A N 1
ATOM 3321 C CA . TRP A 1 415 ? -7.555 -15.352 -10.078 1.00 87.25 415 TRP A CA 1
ATOM 3322 C C . TRP A 1 415 ? -8.426 -15.809 -8.904 1.00 87.25 415 TRP A C 1
ATOM 3324 O O . TRP A 1 415 ? -9.231 -16.729 -9.058 1.00 87.25 415 TRP A O 1
ATOM 3334 N N . SER A 1 416 ? -8.354 -15.093 -7.776 1.00 81.62 416 SER A N 1
ATOM 3335 C CA . SER A 1 416 ? -9.128 -15.395 -6.562 1.00 81.62 416 SER A CA 1
ATOM 3336 C C . SER A 1 416 ? -10.644 -15.284 -6.755 1.00 81.62 416 SER A C 1
ATOM 3338 O O . SER A 1 416 ? -11.420 -15.992 -6.110 1.00 81.62 416 SER A O 1
ATOM 3340 N N . ARG A 1 417 ? -11.092 -14.409 -7.662 1.00 82.38 417 ARG A N 1
ATOM 3341 C CA . ARG A 1 417 ? -12.519 -14.205 -7.944 1.00 82.38 417 ARG A CA 1
ATOM 3342 C C . ARG A 1 417 ? -13.141 -15.366 -8.718 1.00 82.38 417 ARG A C 1
ATOM 3344 O O . ARG A 1 417 ? -14.351 -15.546 -8.617 1.00 82.38 417 ARG A O 1
ATOM 3351 N N . ASP A 1 418 ? -12.326 -16.118 -9.462 1.00 81.06 418 ASP A N 1
ATOM 3352 C CA . ASP A 1 418 ? -12.725 -17.244 -10.322 1.00 81.06 418 ASP A CA 1
ATOM 3353 C C . ASP A 1 418 ? -14.043 -16.998 -11.083 1.00 81.06 418 ASP A C 1
ATOM 3355 O O . ASP A 1 418 ? -15.021 -17.735 -10.910 1.00 81.06 418 ASP A O 1
ATOM 3359 N N . PRO A 1 419 ? -14.118 -15.908 -11.874 1.00 76.25 419 PRO A N 1
ATOM 3360 C CA . PRO A 1 419 ? -15.300 -15.643 -12.670 1.00 76.25 419 PRO A CA 1
ATOM 3361 C C . PRO A 1 419 ? -15.462 -16.772 -13.689 1.00 76.25 419 PRO A C 1
ATOM 3363 O O . PRO A 1 419 ? -14.507 -17.118 -14.389 1.00 76.25 419 PRO A O 1
ATOM 3366 N N . GLN A 1 420 ? -16.668 -17.333 -13.793 1.00 74.69 420 GLN A N 1
ATOM 3367 C CA . GLN A 1 420 ? -16.982 -18.252 -14.880 1.00 74.69 420 GLN A CA 1
ATOM 3368 C C . GLN A 1 420 ? -16.694 -17.532 -16.201 1.00 74.69 420 GLN A C 1
ATOM 3370 O O . GLN A 1 420 ? -17.052 -16.357 -16.352 1.00 74.69 420 GLN A O 1
ATOM 3375 N N . ALA A 1 421 ? -15.984 -18.206 -17.116 1.00 63.91 421 ALA A N 1
ATOM 3376 C CA . ALA A 1 421 ? -15.693 -17.665 -18.440 1.00 63.91 421 ALA A CA 1
ATOM 3377 C C . ALA A 1 421 ? -16.987 -17.076 -19.008 1.00 63.91 421 ALA A C 1
ATOM 3379 O O . ALA A 1 421 ? -18.034 -17.727 -18.917 1.00 63.91 421 ALA A O 1
ATOM 3380 N N . LYS A 1 422 ? -16.926 -15.821 -19.484 1.00 59.44 422 LYS A N 1
ATOM 3381 C CA . LYS A 1 422 ? -18.096 -15.121 -20.025 1.00 59.44 422 LYS A CA 1
ATOM 3382 C C . LYS A 1 422 ? -18.809 -16.090 -20.961 1.00 59.44 422 LYS A C 1
ATOM 3384 O O . LYS A 1 422 ? -18.188 -16.598 -21.888 1.00 59.44 422 LYS A O 1
ATOM 3389 N N . TYR A 1 423 ? -20.072 -16.390 -20.670 1.00 53.44 423 TYR A N 1
ATOM 3390 C CA . TYR A 1 423 ? -20.887 -17.214 -21.548 1.00 53.44 423 TYR A CA 1
ATOM 3391 C C . TYR A 1 423 ? -20.877 -16.518 -22.915 1.00 53.44 423 TYR A C 1
ATOM 3393 O O . TYR A 1 423 ? -21.372 -15.401 -23.027 1.00 53.44 423 TYR A O 1
ATOM 3401 N N . GLU A 1 424 ? -20.257 -17.126 -23.930 1.00 51.81 424 GLU A N 1
ATOM 3402 C CA . GLU A 1 424 ? -20.108 -16.540 -25.277 1.00 51.81 424 GLU A CA 1
ATOM 3403 C C . GLU A 1 424 ? -21.449 -16.408 -26.026 1.00 51.81 424 GLU A C 1
ATOM 3405 O O . GLU A 1 424 ? -21.498 -15.965 -27.171 1.00 51.81 424 GLU A O 1
ATOM 3410 N N . GLY A 1 425 ? -22.565 -16.751 -25.378 1.00 52.66 425 GLY A N 1
ATOM 3411 C CA . GLY A 1 425 ? -23.894 -16.376 -25.837 1.00 52.66 425 GLY A CA 1
ATOM 3412 C C . GLY A 1 425 ? -24.067 -14.867 -25.717 1.00 52.66 425 GLY A C 1
ATOM 3413 O O . GLY A 1 425 ? -24.399 -14.379 -24.641 1.00 52.66 425 GLY A O 1
ATOM 3414 N N . GLY A 1 426 ? -23.813 -14.154 -26.817 1.00 45.91 426 GLY A N 1
ATOM 3415 C CA . GLY A 1 426 ? -23.917 -12.702 -26.935 1.00 45.91 426 GLY A CA 1
ATOM 3416 C C . GLY A 1 426 ? -25.208 -12.151 -26.336 1.00 45.91 426 GLY A C 1
ATOM 3417 O O . GLY A 1 426 ? -26.267 -12.186 -26.958 1.00 45.91 426 GLY A O 1
ATOM 3418 N N . LEU A 1 427 ? -25.104 -11.626 -25.120 1.00 50.25 427 LEU A N 1
ATOM 3419 C CA . LEU A 1 427 ? -26.098 -10.737 -24.543 1.00 50.25 427 LEU A CA 1
ATOM 3420 C C . LEU A 1 427 ? -25.714 -9.324 -24.985 1.00 50.25 427 LEU A C 1
ATOM 3422 O O . LEU A 1 427 ? -24.577 -8.897 -24.787 1.00 50.25 427 LEU A O 1
ATOM 3426 N N . GLY A 1 428 ? -26.641 -8.671 -25.691 1.00 51.44 428 GLY A N 1
ATOM 3427 C CA . GLY A 1 428 ? -26.448 -7.365 -26.318 1.00 51.44 428 GLY A CA 1
ATOM 3428 C C . GLY A 1 428 ? -26.018 -6.278 -25.331 1.00 51.44 428 GLY A C 1
ATOM 3429 O O . GLY A 1 428 ? -26.305 -6.357 -24.142 1.00 51.44 428 GLY A O 1
ATOM 3430 N N . GLU A 1 429 ? -25.336 -5.265 -25.865 1.00 55.25 429 GLU A N 1
ATOM 3431 C CA . GLU A 1 429 ? -24.581 -4.195 -25.186 1.00 55.25 429 GLU A CA 1
ATOM 3432 C C . GLU A 1 429 ? -25.387 -3.243 -24.267 1.00 55.25 429 GLU A C 1
ATOM 3434 O O . GLU A 1 429 ? -24.900 -2.173 -23.906 1.00 55.25 429 GLU A O 1
ATOM 3439 N N . GLU A 1 430 ? -26.599 -3.594 -23.832 1.00 53.59 430 GLU A N 1
ATOM 3440 C CA . GLU A 1 430 ? -27.338 -2.796 -22.846 1.00 53.59 430 GLU A CA 1
ATOM 3441 C C . GLU A 1 430 ? -26.938 -3.215 -21.418 1.00 53.59 430 GLU A C 1
ATOM 3443 O O . GLU A 1 430 ? -27.605 -3.989 -20.734 1.00 53.59 430 GLU A O 1
ATOM 3448 N N . GLU A 1 431 ? -25.774 -2.705 -20.999 1.00 51.19 431 GLU A N 1
ATOM 3449 C CA . GLU A 1 431 ? -25.088 -2.956 -19.725 1.00 51.19 431 GLU A CA 1
ATOM 3450 C C . GLU A 1 431 ? -25.919 -2.570 -18.486 1.00 51.19 431 GLU A C 1
ATOM 3452 O O . GLU A 1 431 ? -25.866 -1.447 -17.972 1.00 51.19 431 GLU A O 1
ATOM 3457 N N . ASN A 1 432 ? -26.628 -3.545 -17.921 1.00 56.00 432 ASN A N 1
ATOM 3458 C CA . ASN A 1 432 ? -27.167 -3.452 -16.572 1.00 56.00 432 ASN A CA 1
ATOM 3459 C C . ASN A 1 432 ? -26.112 -3.949 -15.565 1.00 56.00 432 ASN A C 1
ATOM 3461 O O . ASN A 1 432 ? -25.978 -5.143 -15.310 1.00 56.00 432 ASN A O 1
ATOM 3465 N N . TRP A 1 433 ? -25.350 -3.031 -14.963 1.00 54.22 433 TRP A N 1
ATOM 3466 C CA . TRP A 1 433 ? -24.258 -3.332 -14.014 1.00 54.22 433 TRP A CA 1
ATOM 3467 C C . TRP A 1 433 ? -24.671 -4.200 -12.807 1.00 54.22 433 TRP A C 1
ATOM 3469 O O . TRP A 1 433 ? -23.824 -4.820 -12.161 1.00 54.22 433 TRP A O 1
ATOM 3479 N N . HIS A 1 434 ? -25.967 -4.290 -12.497 1.00 51.97 434 HIS A N 1
ATOM 3480 C CA . HIS A 1 434 ? -26.470 -5.202 -11.469 1.00 51.97 434 HIS A CA 1
ATOM 3481 C C . HIS A 1 434 ? -26.397 -6.683 -11.889 1.00 51.97 434 HIS A C 1
ATOM 3483 O O . HIS A 1 434 ? -26.176 -7.540 -11.029 1.00 51.97 434 HIS A O 1
ATOM 3489 N N . GLU A 1 435 ? -26.474 -6.993 -13.187 1.00 53.62 435 GLU A N 1
ATOM 3490 C CA . GLU A 1 435 ? -26.312 -8.353 -13.725 1.00 53.62 435 GLU A CA 1
ATOM 3491 C C . GLU A 1 435 ? -24.842 -8.797 -13.761 1.00 53.62 435 GLU A C 1
ATOM 3493 O O . GLU A 1 435 ? -24.544 -9.976 -13.583 1.00 53.62 435 GLU A O 1
ATOM 3498 N N . GLU A 1 436 ? -23.899 -7.855 -13.847 1.00 51.50 436 GLU A N 1
ATOM 3499 C CA . GLU A 1 436 ? -22.457 -8.126 -13.755 1.00 51.50 436 GLU A CA 1
ATOM 3500 C C . GLU A 1 436 ? -22.063 -8.713 -12.382 1.00 51.50 436 GLU A C 1
ATOM 3502 O O . GLU A 1 436 ? -21.178 -9.565 -12.277 1.00 51.50 436 GLU A O 1
ATOM 3507 N N . SER A 1 437 ? -22.758 -8.302 -11.313 1.00 52.97 437 SER A N 1
ATOM 3508 C CA . SER A 1 437 ? -22.591 -8.873 -9.966 1.00 52.97 437 SER A CA 1
ATOM 3509 C C . SER A 1 437 ? -23.170 -10.290 -9.835 1.00 52.97 437 SER A C 1
ATOM 3511 O O . SER A 1 437 ? -22.773 -11.039 -8.941 1.00 52.97 437 SER A O 1
ATOM 3513 N N . MET A 1 438 ? -24.060 -10.664 -10.762 1.00 49.09 438 MET A N 1
ATOM 3514 C CA . MET A 1 438 ? -24.606 -12.010 -10.933 1.00 49.09 438 MET A CA 1
ATOM 3515 C C . MET A 1 438 ? -23.816 -12.853 -11.937 1.00 49.09 438 MET A C 1
ATOM 3517 O O . MET A 1 438 ? -24.266 -13.952 -12.264 1.00 49.09 438 MET A O 1
ATOM 3521 N N . ARG A 1 439 ? -22.627 -12.410 -12.389 1.00 60.00 439 ARG A N 1
ATOM 3522 C CA . ARG A 1 439 ? -21.678 -13.314 -13.054 1.00 60.00 439 ARG A CA 1
ATOM 3523 C C . ARG A 1 439 ? -21.544 -14.558 -12.184 1.00 60.00 439 ARG A C 1
ATOM 3525 O O . ARG A 1 439 ? -21.064 -14.486 -11.050 1.00 60.00 439 ARG A O 1
ATOM 3532 N N . VAL A 1 440 ? -22.045 -15.671 -12.710 1.00 67.94 440 VAL A N 1
ATOM 3533 C CA . VAL A 1 440 ? -22.133 -16.940 -11.999 1.00 67.94 440 VAL A CA 1
ATOM 3534 C C . VAL A 1 440 ? -20.717 -17.280 -11.549 1.00 67.94 440 VAL A C 1
ATOM 3536 O O . VAL A 1 440 ? -19.806 -17.426 -12.361 1.00 67.94 440 VAL A O 1
ATOM 3539 N N . ARG A 1 441 ? -20.482 -17.278 -10.235 1.00 75.25 441 ARG A N 1
ATOM 3540 C CA . ARG A 1 441 ? -19.206 -17.753 -9.700 1.00 75.25 441 ARG A CA 1
ATOM 3541 C C . ARG A 1 441 ? -19.152 -19.240 -9.966 1.00 75.25 441 ARG A C 1
ATOM 3543 O O . ARG A 1 441 ? -20.164 -19.922 -9.788 1.00 75.25 441 ARG A O 1
ATOM 3550 N N . VAL A 1 442 ? -17.983 -19.741 -10.347 1.00 85.38 442 VAL A N 1
ATOM 3551 C CA . VAL A 1 442 ? -17.839 -21.184 -10.502 1.00 85.38 442 VAL A CA 1
ATOM 3552 C C . VAL A 1 442 ? -18.173 -21.852 -9.168 1.00 85.38 442 VAL A C 1
ATOM 3554 O O . VAL A 1 442 ? -17.775 -21.375 -8.098 1.00 85.38 442 VAL A O 1
ATOM 3557 N N . THR A 1 443 ? -18.966 -22.921 -9.216 1.00 87.56 443 THR A N 1
ATOM 3558 C CA . THR A 1 443 ? -19.284 -23.720 -8.032 1.00 87.56 443 THR A CA 1
ATOM 3559 C C . THR A 1 443 ? -17.983 -24.127 -7.336 1.00 87.56 443 THR A C 1
ATOM 3561 O O . THR A 1 443 ? -17.001 -24.443 -8.003 1.00 87.56 443 THR A O 1
ATOM 3564 N N . GLY A 1 444 ? -17.945 -24.017 -6.006 1.00 89.44 444 GLY A N 1
ATOM 3565 C CA . GLY A 1 444 ? -16.730 -24.276 -5.226 1.00 89.44 444 GLY A CA 1
ATOM 3566 C C . GLY A 1 444 ? -15.804 -23.073 -5.039 1.00 89.44 444 GLY A C 1
ATOM 3567 O O . GLY A 1 444 ? -14.961 -23.066 -4.145 1.00 89.44 444 GLY A O 1
ATOM 3568 N N . ALA A 1 445 ? -16.001 -21.974 -5.779 1.00 88.00 445 ALA A N 1
ATOM 3569 C CA . ALA A 1 445 ? -15.060 -20.859 -5.735 1.00 88.00 445 ALA A CA 1
ATOM 3570 C C . ALA A 1 445 ? -14.915 -20.202 -4.349 1.00 88.00 445 ALA A C 1
ATOM 3572 O O . ALA A 1 445 ? -13.825 -19.769 -3.966 1.00 88.00 445 ALA A O 1
ATOM 3573 N N . ALA A 1 446 ? -16.016 -20.131 -3.599 1.00 87.56 446 ALA A N 1
ATOM 3574 C CA . ALA A 1 446 ? -16.016 -19.640 -2.226 1.00 87.56 446 ALA A CA 1
ATOM 3575 C C . ALA A 1 446 ? -15.336 -20.619 -1.257 1.00 87.56 446 ALA A C 1
ATOM 3577 O O . ALA A 1 446 ? -14.688 -20.168 -0.317 1.00 87.56 446 ALA A O 1
ATOM 3578 N N . ALA A 1 447 ? -15.452 -21.929 -1.502 1.00 91.69 447 ALA A N 1
ATOM 3579 C CA . ALA A 1 447 ? -14.821 -22.958 -0.685 1.00 91.69 447 ALA A CA 1
ATOM 3580 C C . ALA A 1 447 ? -13.294 -22.880 -0.811 1.00 91.69 447 ALA A C 1
ATOM 3582 O O . ALA A 1 447 ? -12.611 -22.761 0.201 1.00 91.69 447 ALA A O 1
ATOM 3583 N N . VAL A 1 448 ? -12.775 -22.784 -2.041 1.00 91.88 448 VAL A N 1
ATOM 3584 C CA . VAL A 1 448 ? -11.340 -22.574 -2.308 1.00 91.88 448 VAL A CA 1
ATOM 3585 C C . VAL A 1 448 ? -10.816 -21.315 -1.616 1.00 91.88 448 VAL A C 1
ATOM 3587 O O . VAL A 1 448 ? -9.781 -21.344 -0.956 1.00 91.88 448 VAL A O 1
ATOM 3590 N N . ASN A 1 449 ? -11.538 -20.196 -1.728 1.00 88.88 449 ASN A N 1
ATOM 3591 C CA . ASN A 1 449 ? -11.117 -18.947 -1.089 1.00 88.88 449 ASN A CA 1
ATOM 3592 C C . ASN A 1 449 ? -11.150 -19.046 0.439 1.00 88.88 449 ASN A C 1
ATOM 3594 O O . ASN A 1 449 ? -10.291 -18.466 1.098 1.00 88.88 449 ASN A O 1
ATOM 3598 N N . GLY A 1 450 ? -12.124 -19.772 0.990 1.00 89.62 450 GLY A N 1
ATOM 3599 C CA . GLY A 1 450 ? -12.175 -20.088 2.410 1.00 89.62 450 GLY A CA 1
ATOM 3600 C C . GLY A 1 450 ? -10.980 -20.931 2.845 1.00 89.62 450 GLY A C 1
ATOM 3601 O O . GLY A 1 450 ? -10.385 -20.621 3.866 1.00 89.62 450 GLY A O 1
ATOM 3602 N N . LEU A 1 451 ? -10.601 -21.943 2.058 1.00 93.00 451 LEU A N 1
ATOM 3603 C CA . LEU A 1 451 ? -9.475 -22.828 2.351 1.00 93.00 451 LEU A CA 1
ATOM 3604 C C . LEU A 1 451 ? -8.142 -22.071 2.338 1.00 93.00 451 LEU A C 1
ATOM 3606 O O . LEU A 1 451 ? -7.415 -22.121 3.323 1.00 93.00 451 LEU A O 1
ATOM 3610 N N . LEU A 1 452 ? -7.860 -21.311 1.275 1.00 89.75 452 LEU A N 1
ATOM 3611 C CA . LEU A 1 452 ? -6.605 -20.557 1.123 1.00 89.75 452 LEU A CA 1
ATOM 3612 C C . LEU A 1 452 ? -6.440 -19.433 2.159 1.00 89.75 452 LEU A C 1
ATOM 3614 O O . LEU A 1 452 ? -5.324 -19.016 2.459 1.00 89.75 452 LEU A O 1
ATOM 3618 N N . ASN A 1 453 ? -7.549 -18.924 2.702 1.00 87.12 453 ASN A N 1
ATOM 3619 C CA . ASN A 1 453 ? -7.552 -17.884 3.733 1.00 87.12 453 ASN A CA 1
ATOM 3620 C C . ASN A 1 453 ? -7.994 -18.420 5.100 1.00 87.12 453 ASN A C 1
ATOM 3622 O O . ASN A 1 453 ? -8.367 -17.634 5.974 1.00 87.12 453 ASN A O 1
ATOM 3626 N N . ALA A 1 454 ? -7.990 -19.743 5.289 1.00 88.50 454 ALA A N 1
ATOM 3627 C CA . ALA A 1 454 ? -8.427 -20.346 6.534 1.00 88.50 454 ALA A CA 1
ATOM 3628 C C . ALA A 1 454 ? -7.494 -19.906 7.666 1.00 88.50 454 ALA A C 1
ATOM 3630 O O . ALA A 1 454 ? -6.310 -20.251 7.690 1.00 88.50 454 ALA A O 1
ATOM 3631 N N . ALA A 1 455 ? -8.036 -19.130 8.601 1.00 86.75 455 ALA A N 1
ATOM 3632 C CA . ALA A 1 455 ? -7.317 -18.663 9.772 1.00 86.75 455 ALA A CA 1
ATOM 3633 C C . ALA A 1 455 ? -7.706 -19.512 10.983 1.00 86.75 455 ALA A C 1
ATOM 3635 O O . ALA A 1 455 ? -8.872 -19.552 11.377 1.00 86.75 455 ALA A O 1
ATOM 3636 N N . VAL A 1 456 ? -6.714 -20.156 11.595 1.00 90.38 456 VAL A N 1
ATOM 3637 C CA . VAL A 1 456 ? -6.864 -20.741 12.928 1.00 90.38 456 VAL A CA 1
ATOM 3638 C C . VAL A 1 456 ? -6.794 -19.609 13.945 1.00 90.38 456 VAL A C 1
ATOM 3640 O O . VAL A 1 456 ? -5.841 -18.826 13.949 1.00 90.38 456 VAL A O 1
ATOM 3643 N N . LEU A 1 457 ? -7.811 -19.508 14.793 1.00 89.88 457 LEU A N 1
ATOM 3644 C CA . LEU A 1 457 ? -7.866 -18.502 15.846 1.00 89.88 457 LEU A CA 1
ATOM 3645 C C . LEU A 1 457 ? -7.229 -19.057 17.127 1.00 89.88 457 LEU A C 1
ATOM 3647 O O . LEU A 1 457 ? -7.454 -20.222 17.452 1.00 89.88 457 LEU A O 1
ATOM 3651 N N . PRO A 1 458 ? -6.446 -18.256 17.870 1.00 91.81 458 PRO A N 1
ATOM 3652 C CA . PRO A 1 458 ? -5.932 -18.693 19.160 1.00 91.81 458 PRO A CA 1
ATOM 3653 C C . PRO A 1 458 ? -7.072 -18.904 20.172 1.00 91.81 458 PRO A C 1
ATOM 3655 O O . PRO A 1 458 ? -8.052 -18.150 20.143 1.00 91.81 458 PRO A O 1
ATOM 3658 N N . PRO A 1 459 ? -6.940 -19.884 21.089 1.00 95.25 459 PRO A N 1
ATOM 3659 C CA . PRO A 1 459 ? -7.854 -20.050 22.214 1.00 95.25 459 PRO A CA 1
ATOM 3660 C C . PRO A 1 459 ? -8.028 -18.750 23.004 1.00 95.25 459 PRO A C 1
ATOM 3662 O O . PRO A 1 459 ? -7.078 -17.990 23.199 1.00 95.25 459 PRO A O 1
ATOM 3665 N N . VAL A 1 460 ? -9.238 -18.495 23.501 1.00 93.25 460 VAL A N 1
ATOM 3666 C CA . VAL A 1 460 ? -9.505 -17.310 24.329 1.00 93.25 460 VAL A CA 1
ATOM 3667 C C . VAL A 1 460 ? -8.656 -17.374 25.600 1.00 93.25 460 VAL A C 1
ATOM 3669 O O . VAL A 1 460 ? -8.750 -18.333 26.357 1.00 93.25 460 VAL A O 1
ATOM 3672 N N . GLY A 1 461 ? -7.849 -16.338 25.836 1.00 92.19 461 GLY A N 1
ATOM 3673 C CA . GLY A 1 461 ? -6.928 -16.264 26.976 1.00 92.19 461 GLY A CA 1
ATOM 3674 C C . GLY A 1 461 ? -5.520 -16.791 26.696 1.00 92.19 461 GLY A C 1
ATOM 3675 O O . GLY A 1 461 ? -4.638 -16.558 27.512 1.00 92.19 461 GLY A O 1
ATOM 3676 N N . TYR A 1 462 ? -5.276 -17.422 25.542 1.00 96.06 462 TYR A N 1
ATOM 3677 C CA . TYR A 1 462 ? -3.927 -17.807 25.136 1.00 96.06 462 TYR A CA 1
ATOM 3678 C C . TYR A 1 462 ? -3.115 -16.580 24.708 1.00 96.06 462 TYR A C 1
ATOM 3680 O O . TYR A 1 462 ? -3.531 -15.820 23.831 1.00 96.06 462 TYR A O 1
ATOM 3688 N N . SER A 1 463 ? -1.949 -16.393 25.323 1.00 92.50 463 SER A N 1
ATOM 3689 C CA . SER A 1 463 ? -1.073 -15.237 25.095 1.00 92.50 463 SER A CA 1
ATOM 3690 C C . SER A 1 463 ? 0.076 -15.500 24.113 1.00 92.50 463 SER A C 1
ATOM 3692 O O . SER A 1 463 ? 0.684 -14.555 23.606 1.00 92.50 463 SER A O 1
ATOM 3694 N N . GLY A 1 464 ? 0.374 -16.771 23.829 1.00 93.12 464 GLY A N 1
ATOM 3695 C CA . GLY A 1 464 ? 1.445 -17.170 22.920 1.00 93.12 464 GLY A CA 1
ATOM 3696 C C . GLY A 1 464 ? 1.112 -17.025 21.430 1.00 93.12 464 GLY A C 1
ATOM 3697 O O . GLY A 1 464 ? 0.036 -16.589 21.016 1.00 93.12 464 GLY A O 1
ATOM 3698 N N . HIS A 1 465 ? 2.060 -17.424 20.580 1.00 93.88 465 HIS A N 1
ATOM 3699 C CA . HIS A 1 465 ? 1.907 -17.329 19.131 1.00 93.88 465 HIS A CA 1
ATOM 3700 C C . HIS A 1 465 ? 1.129 -18.533 18.571 1.00 93.88 465 HIS A C 1
ATOM 3702 O O . HIS A 1 465 ? 1.493 -19.683 18.799 1.00 93.88 465 HIS A O 1
ATOM 3708 N N . ILE A 1 466 ? 0.099 -18.302 17.747 1.00 93.75 466 ILE A N 1
ATOM 3709 C CA . ILE A 1 466 ? -0.766 -19.378 17.213 1.00 93.75 466 ILE A CA 1
ATOM 3710 C C . ILE A 1 466 ? -0.004 -20.467 16.439 1.00 93.75 466 ILE A C 1
ATOM 3712 O O . ILE A 1 466 ? -0.324 -21.651 16.525 1.00 93.75 466 ILE A O 1
ATOM 3716 N N . ARG A 1 467 ? 1.060 -20.083 15.722 1.00 92.50 467 ARG A N 1
ATOM 3717 C CA . ARG A 1 467 ? 1.941 -21.035 15.015 1.00 92.50 467 ARG A CA 1
ATOM 3718 C C . ARG A 1 467 ? 2.568 -22.070 15.949 1.00 92.50 467 ARG A C 1
ATOM 3720 O O . ARG A 1 467 ? 2.785 -23.194 15.508 1.00 92.50 467 ARG A O 1
ATOM 3727 N N . ASP A 1 468 ? 2.825 -21.726 17.209 1.00 94.56 468 ASP A N 1
ATOM 3728 C CA . ASP A 1 468 ? 3.393 -22.666 18.173 1.00 94.56 468 ASP A CA 1
ATOM 3729 C C . ASP A 1 468 ? 2.367 -23.731 18.564 1.00 94.56 468 ASP A C 1
ATOM 3731 O O . ASP A 1 468 ? 2.726 -24.897 18.720 1.00 94.56 468 ASP A O 1
ATOM 3735 N N . LEU A 1 469 ? 1.082 -23.373 18.645 1.00 96.62 469 LEU A N 1
ATOM 3736 C CA . LEU A 1 469 ? 0.010 -24.335 18.903 1.00 96.62 469 LEU A CA 1
ATOM 3737 C C . LEU A 1 469 ? -0.168 -25.316 17.742 1.00 96.62 469 LEU A C 1
ATOM 3739 O O . LEU A 1 469 ? -0.255 -26.521 17.975 1.00 96.62 469 LEU A O 1
ATOM 3743 N N . VAL A 1 470 ? -0.153 -24.820 16.500 1.00 96.06 470 VAL A N 1
ATOM 3744 C CA . VAL A 1 470 ? -0.229 -25.665 15.294 1.00 96.06 470 VAL A CA 1
ATOM 3745 C C . VAL A 1 470 ? 0.992 -26.586 15.208 1.00 96.06 470 VAL A C 1
ATOM 3747 O O . VAL A 1 470 ? 0.849 -27.804 15.091 1.00 96.06 470 VAL A O 1
ATOM 3750 N N . LYS A 1 471 ? 2.202 -26.027 15.340 1.00 95.44 471 LYS A N 1
ATOM 3751 C CA . LYS A 1 471 ? 3.470 -26.769 15.259 1.00 95.44 471 LYS A CA 1
ATOM 3752 C C . LYS A 1 471 ? 3.572 -27.866 16.318 1.00 95.44 471 LYS A C 1
ATOM 3754 O O . LYS A 1 471 ? 4.025 -28.965 16.014 1.00 95.44 471 LYS A O 1
ATOM 3759 N N . ASN A 1 472 ? 3.138 -27.575 17.542 1.00 96.81 472 ASN A N 1
ATOM 3760 C CA . ASN A 1 472 ? 3.174 -28.521 18.656 1.00 96.81 472 ASN A CA 1
ATOM 3761 C C . ASN A 1 472 ? 1.913 -29.397 18.747 1.00 96.81 472 ASN A C 1
ATOM 3763 O O . ASN A 1 472 ? 1.761 -30.112 19.734 1.00 96.81 472 ASN A O 1
ATOM 3767 N N . ARG A 1 473 ? 1.012 -29.343 17.750 1.00 97.25 473 ARG A N 1
ATOM 3768 C CA . ARG A 1 473 ? -0.230 -30.137 17.694 1.00 97.25 473 ARG A CA 1
ATOM 3769 C C . ARG A 1 473 ? -1.080 -29.993 18.970 1.00 97.25 473 ARG A C 1
ATOM 3771 O O . ARG A 1 473 ? -1.642 -30.962 19.463 1.00 97.25 473 ARG A O 1
ATOM 3778 N N . ARG A 1 474 ? -1.156 -28.772 19.518 1.00 97.12 474 ARG A N 1
ATOM 3779 C CA . ARG A 1 474 ? -1.891 -28.433 20.756 1.00 97.12 474 ARG A CA 1
ATOM 3780 C C . ARG A 1 474 ? -3.305 -27.897 20.504 1.00 97.12 474 ARG A C 1
ATOM 3782 O O . ARG A 1 474 ? -3.894 -27.296 21.394 1.00 97.12 474 ARG A O 1
ATOM 3789 N N . LEU A 1 475 ? -3.831 -28.060 19.297 1.00 96.12 475 LEU A N 1
ATOM 3790 C CA . LEU A 1 475 ? -5.178 -27.630 18.927 1.00 96.12 475 LEU A CA 1
ATOM 3791 C C . LEU A 1 475 ? -6.083 -28.847 18.711 1.00 96.12 475 LEU A C 1
ATOM 3793 O O . LEU A 1 475 ? -5.574 -29.958 18.557 1.00 96.12 475 LEU A O 1
ATOM 3797 N N . PRO A 1 476 ? -7.408 -28.644 18.681 1.00 95.88 476 PRO A N 1
ATOM 3798 C CA . PRO A 1 476 ? -8.357 -29.640 18.201 1.00 95.88 476 PRO A CA 1
ATOM 3799 C C . PRO A 1 476 ? -7.957 -30.249 16.848 1.00 95.88 476 PRO A C 1
ATOM 3801 O O . PRO A 1 476 ? -7.427 -29.560 15.971 1.00 95.88 476 PRO A O 1
ATOM 3804 N N . ASP A 1 477 ? -8.232 -31.545 16.669 1.00 94.38 477 ASP A N 1
ATOM 3805 C CA . ASP A 1 477 ? -7.850 -32.301 15.466 1.00 94.38 477 ASP A CA 1
ATOM 3806 C C . ASP A 1 477 ? -8.400 -31.687 14.171 1.00 94.38 477 ASP A C 1
ATOM 3808 O O . ASP A 1 477 ? -7.787 -31.798 13.110 1.00 94.38 477 ASP A O 1
ATOM 3812 N N . ASP A 1 478 ? -9.561 -31.046 14.233 1.00 93.00 478 ASP A N 1
ATOM 3813 C CA . ASP A 1 478 ? -10.200 -30.402 13.096 1.00 93.00 478 ASP A CA 1
ATOM 3814 C C . ASP A 1 478 ? -9.538 -29.089 12.687 1.00 93.00 478 ASP A C 1
ATOM 3816 O O . ASP A 1 478 ? -9.294 -28.872 11.499 1.00 93.00 478 ASP A O 1
ATOM 3820 N N . GLU A 1 479 ? -9.178 -28.254 13.657 1.00 94.25 479 GLU A N 1
ATOM 3821 C CA . GLU A 1 479 ? -8.396 -27.039 13.431 1.00 94.25 479 GLU A CA 1
ATOM 3822 C C . GLU A 1 479 ? -6.992 -27.374 12.912 1.00 94.25 479 GLU A C 1
ATOM 3824 O O . GLU A 1 479 ? -6.506 -26.724 11.983 1.00 94.25 479 GLU A O 1
ATOM 3829 N N . LEU A 1 480 ? -6.362 -28.430 13.443 1.00 95.06 480 LEU A N 1
ATOM 3830 C CA . LEU A 1 480 ? -5.082 -28.934 12.935 1.00 95.06 480 LEU A CA 1
ATOM 3831 C C . LEU A 1 480 ? -5.204 -29.428 11.493 1.00 95.06 480 LEU A C 1
ATOM 3833 O O . LEU A 1 480 ? -4.370 -29.082 10.660 1.00 95.06 480 LEU A O 1
ATOM 3837 N N . ARG A 1 481 ? -6.257 -30.187 11.168 1.00 93.12 481 ARG A N 1
ATOM 3838 C CA . ARG A 1 481 ? -6.515 -30.630 9.789 1.00 93.12 481 ARG A CA 1
ATOM 3839 C C . ARG A 1 481 ? -6.769 -29.459 8.854 1.00 93.12 481 ARG A C 1
ATOM 3841 O O . ARG A 1 481 ? -6.277 -29.485 7.732 1.00 93.12 481 ARG A O 1
ATOM 3848 N N . LEU A 1 482 ? -7.522 -28.447 9.281 1.00 92.69 482 LEU A N 1
ATOM 3849 C CA . LEU A 1 482 ? -7.748 -27.241 8.486 1.00 92.69 482 LEU A CA 1
ATOM 3850 C C . LEU A 1 482 ? -6.431 -26.503 8.213 1.00 92.69 482 LEU A C 1
ATOM 3852 O O . LEU A 1 482 ? -6.182 -26.116 7.074 1.00 92.69 482 LEU A O 1
ATOM 3856 N N . ALA A 1 483 ? -5.577 -26.354 9.231 1.00 93.81 483 ALA A N 1
ATOM 3857 C CA . ALA A 1 483 ? -4.259 -25.741 9.087 1.00 93.81 483 ALA A CA 1
ATOM 3858 C C . ALA A 1 483 ? -3.360 -26.522 8.119 1.00 93.81 483 ALA A C 1
ATOM 3860 O O . ALA A 1 483 ? -2.768 -25.920 7.225 1.00 93.81 483 ALA A O 1
ATOM 3861 N N . ASP A 1 484 ? -3.298 -27.849 8.272 1.00 94.56 484 ASP A N 1
ATOM 3862 C CA . ASP A 1 484 ? -2.524 -28.735 7.399 1.00 94.56 484 ASP A CA 1
ATOM 3863 C C . ASP A 1 484 ? -3.041 -28.668 5.951 1.00 94.56 484 ASP A C 1
ATOM 3865 O O . ASP A 1 484 ? -2.254 -28.488 5.027 1.00 94.56 484 ASP A O 1
ATOM 3869 N N . THR A 1 485 ? -4.365 -28.719 5.750 1.00 93.31 485 THR A N 1
ATOM 3870 C CA . THR A 1 485 ? -4.982 -28.666 4.408 1.00 93.31 485 THR A CA 1
ATOM 3871 C C . THR A 1 485 ? -4.744 -27.309 3.736 1.00 93.31 485 THR A C 1
ATOM 3873 O O . THR A 1 485 ? -4.477 -27.250 2.539 1.00 93.31 485 THR A O 1
ATOM 3876 N N . ASN A 1 486 ? -4.819 -26.204 4.487 1.00 93.69 486 ASN A N 1
ATOM 3877 C CA . ASN A 1 486 ? -4.492 -24.875 3.964 1.00 93.69 486 ASN A CA 1
ATOM 3878 C C . ASN A 1 486 ? -3.006 -24.790 3.569 1.00 93.69 486 ASN A C 1
ATOM 3880 O O . ASN A 1 486 ? -2.676 -24.335 2.474 1.00 93.69 486 ASN A O 1
ATOM 3884 N N . ALA A 1 487 ? -2.104 -25.281 4.424 1.00 93.94 487 ALA A N 1
ATOM 3885 C CA . ALA A 1 487 ? -0.675 -25.304 4.125 1.00 93.94 487 ALA A CA 1
ATOM 3886 C C . ALA A 1 487 ? -0.366 -26.120 2.856 1.00 93.94 487 ALA A C 1
ATOM 3888 O O . ALA A 1 487 ? 0.350 -25.631 1.983 1.00 93.94 487 ALA A O 1
ATOM 3889 N N . GLU A 1 488 ? -0.962 -27.307 2.716 1.00 95.19 488 GLU A N 1
ATOM 3890 C CA . GLU A 1 488 ? -0.831 -28.164 1.531 1.00 95.19 488 GLU A CA 1
ATOM 3891 C C . GLU A 1 488 ? -1.391 -27.492 0.265 1.00 95.19 488 GLU A C 1
ATOM 3893 O O . GLU A 1 488 ? -0.777 -27.545 -0.805 1.00 95.19 488 GLU A O 1
ATOM 3898 N N . ALA A 1 489 ? -2.528 -26.800 0.378 1.00 92.75 489 ALA A N 1
ATOM 3899 C CA . ALA A 1 489 ? -3.131 -26.058 -0.725 1.00 92.75 489 ALA A CA 1
ATOM 3900 C C . ALA A 1 489 ? -2.223 -24.915 -1.212 1.00 92.75 489 ALA A C 1
ATOM 3902 O O . ALA A 1 489 ? -2.031 -24.738 -2.419 1.00 92.75 489 ALA A O 1
ATOM 3903 N N . LEU A 1 490 ? -1.628 -24.157 -0.285 1.00 91.31 490 LEU A N 1
ATOM 3904 C CA . LEU A 1 490 ? -0.676 -23.090 -0.604 1.00 91.31 490 LEU A CA 1
ATOM 3905 C C . LEU A 1 490 ? 0.616 -23.638 -1.217 1.00 91.31 490 LEU A C 1
ATOM 3907 O O . LEU A 1 490 ? 1.118 -23.072 -2.187 1.00 91.31 490 LEU A O 1
ATOM 3911 N N . GLU A 1 491 ? 1.139 -24.746 -0.691 1.00 93.31 491 GLU A N 1
ATOM 3912 C CA . GLU A 1 491 ? 2.323 -25.408 -1.244 1.00 93.31 491 GLU A CA 1
ATOM 3913 C C . GLU A 1 491 ? 2.073 -25.894 -2.677 1.00 93.31 491 GLU A C 1
ATOM 3915 O O . GLU A 1 491 ? 2.877 -25.625 -3.571 1.00 93.31 491 GLU A O 1
ATOM 3920 N N . THR A 1 492 ? 0.923 -26.525 -2.923 1.00 92.69 492 THR A N 1
ATOM 3921 C CA . THR A 1 492 ? 0.510 -26.982 -4.259 1.00 92.69 492 THR A CA 1
ATOM 3922 C C . THR A 1 492 ? 0.428 -25.815 -5.243 1.00 92.69 492 THR A C 1
ATOM 3924 O O . THR A 1 492 ? 0.957 -25.883 -6.355 1.00 92.69 492 THR A O 1
ATOM 3927 N N . LEU A 1 493 ? -0.179 -24.706 -4.819 1.00 90.12 493 LEU A N 1
ATOM 3928 C CA . LEU A 1 493 ? -0.308 -23.497 -5.624 1.00 90.12 493 LEU A CA 1
ATOM 3929 C C . LEU A 1 493 ? 1.059 -22.883 -5.973 1.00 90.12 493 LEU A C 1
ATOM 3931 O O . LEU A 1 493 ? 1.282 -22.502 -7.124 1.00 90.12 493 LEU A O 1
ATOM 3935 N N . HIS A 1 494 ? 1.970 -22.796 -4.999 1.00 87.25 494 HIS A N 1
ATOM 3936 C CA . HIS A 1 494 ? 3.323 -22.275 -5.207 1.00 87.25 494 HIS A CA 1
ATOM 3937 C C . HIS A 1 494 ? 4.146 -23.177 -6.124 1.00 87.25 494 HIS A C 1
ATOM 3939 O O . HIS A 1 494 ? 4.770 -22.686 -7.059 1.00 87.25 494 HIS A O 1
ATOM 3945 N N . LYS A 1 495 ? 4.080 -24.497 -5.933 1.00 91.88 495 LYS A N 1
ATOM 3946 C CA . LYS A 1 495 ? 4.778 -25.453 -6.795 1.00 91.88 495 LYS A CA 1
ATOM 3947 C C . LYS A 1 495 ? 4.370 -25.295 -8.261 1.00 91.88 495 LYS A C 1
ATOM 3949 O O . LYS A 1 495 ? 5.226 -25.204 -9.136 1.00 91.88 495 LYS A O 1
ATOM 3954 N N . ILE A 1 496 ? 3.069 -25.198 -8.531 1.00 89.12 496 ILE A N 1
ATOM 3955 C CA . ILE A 1 496 ? 2.548 -25.039 -9.897 1.00 89.12 496 ILE A CA 1
ATOM 3956 C C . ILE A 1 496 ? 2.896 -23.660 -10.470 1.00 89.12 496 ILE A C 1
ATOM 3958 O O . ILE A 1 496 ? 3.147 -23.526 -11.670 1.00 89.12 496 ILE A O 1
ATOM 3962 N N . HIS A 1 497 ? 2.934 -22.625 -9.628 1.00 84.25 497 HIS A N 1
ATOM 3963 C CA . HIS A 1 497 ? 3.438 -21.310 -10.015 1.00 84.25 497 HIS A CA 1
ATOM 3964 C C . HIS A 1 497 ? 4.900 -21.372 -10.472 1.00 84.25 497 HIS A C 1
ATOM 3966 O O . HIS A 1 497 ? 5.227 -20.839 -11.534 1.00 84.25 497 HIS A O 1
ATOM 3972 N N . ASP A 1 498 ? 5.755 -22.053 -9.717 1.00 86.19 498 ASP A N 1
ATOM 3973 C CA . ASP A 1 498 ? 7.184 -22.147 -10.008 1.00 86.19 498 ASP A CA 1
ATOM 3974 C C . ASP A 1 498 ? 7.465 -23.018 -11.241 1.00 86.19 498 ASP A C 1
ATOM 3976 O O . ASP A 1 498 ? 8.275 -22.648 -12.091 1.00 86.19 498 ASP A O 1
ATOM 3980 N N . GLU A 1 499 ? 6.735 -24.122 -11.420 1.00 89.31 499 GLU A N 1
ATOM 3981 C CA . GLU A 1 499 ? 6.810 -24.944 -12.635 1.00 89.31 499 GLU A CA 1
ATOM 3982 C C . GLU A 1 499 ? 6.421 -24.135 -13.885 1.00 89.31 499 GLU A C 1
ATOM 3984 O O . GLU A 1 499 ? 7.149 -24.122 -14.881 1.00 89.31 499 GLU A O 1
ATOM 3989 N N . ASN A 1 500 ? 5.321 -23.378 -13.820 1.00 82.56 500 ASN A N 1
ATOM 3990 C CA . ASN A 1 500 ? 4.894 -22.524 -14.930 1.00 82.56 500 ASN A CA 1
ATOM 3991 C C . ASN A 1 500 ? 5.852 -21.352 -15.178 1.00 82.56 500 ASN A C 1
ATOM 3993 O O . ASN A 1 500 ? 5.9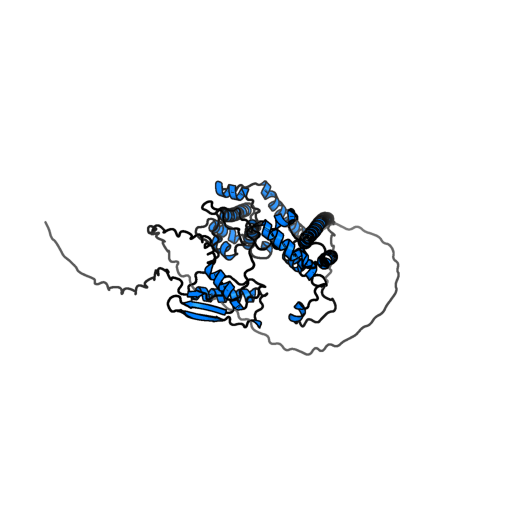95 -20.910 -16.319 1.00 82.56 500 ASN A O 1
ATOM 3997 N N . PHE A 1 501 ? 6.537 -20.863 -14.141 1.00 81.75 501 PHE A N 1
ATOM 3998 C CA . PHE A 1 501 ? 7.588 -19.861 -14.291 1.00 81.75 501 PHE A CA 1
ATOM 3999 C C . PHE A 1 501 ? 8.738 -20.399 -15.141 1.00 81.75 501 PHE A C 1
ATOM 4001 O O . PHE A 1 501 ? 9.158 -19.732 -16.087 1.00 81.75 501 PHE A O 1
ATOM 4008 N N . ILE A 1 502 ? 9.217 -21.605 -14.827 1.00 86.62 502 ILE A N 1
ATOM 4009 C CA . ILE A 1 502 ? 10.330 -22.244 -15.537 1.00 86.62 502 ILE A CA 1
ATOM 4010 C C . ILE A 1 502 ? 9.958 -22.474 -17.006 1.00 86.62 502 ILE A C 1
ATOM 4012 O O . ILE A 1 502 ? 10.734 -22.129 -17.898 1.00 86.62 502 ILE A O 1
ATOM 4016 N N . VAL A 1 503 ? 8.748 -22.980 -17.270 1.00 87.88 503 VAL A N 1
ATOM 4017 C CA . VAL A 1 503 ? 8.255 -23.199 -18.641 1.00 87.88 503 VAL A CA 1
ATOM 4018 C C . VAL A 1 503 ? 8.153 -21.880 -19.412 1.00 87.88 503 VAL A C 1
ATOM 4020 O O . VAL A 1 503 ? 8.621 -21.794 -20.546 1.00 87.88 503 VAL A O 1
ATOM 4023 N N . ALA A 1 504 ? 7.600 -20.826 -18.804 1.00 82.94 504 ALA A N 1
ATOM 4024 C CA . ALA A 1 504 ? 7.493 -19.519 -19.449 1.00 82.94 504 ALA A CA 1
ATOM 4025 C C . ALA A 1 504 ? 8.869 -18.906 -19.759 1.00 82.94 504 ALA A C 1
ATOM 4027 O O . ALA A 1 504 ? 9.060 -18.317 -20.824 1.00 82.94 504 ALA A O 1
ATOM 4028 N N . GLU A 1 505 ? 9.840 -19.057 -18.856 1.00 87.38 505 GLU A N 1
ATOM 4029 C CA . GLU A 1 505 ? 11.213 -18.601 -19.081 1.00 87.38 505 GLU A CA 1
ATOM 4030 C C . GLU A 1 505 ? 11.883 -19.378 -20.224 1.00 87.38 505 GLU A C 1
ATOM 4032 O O . GLU A 1 505 ? 12.587 -18.788 -21.046 1.00 87.38 505 GLU A O 1
ATOM 4037 N N . GLN A 1 506 ? 11.637 -20.686 -20.316 1.00 92.38 506 GLN A N 1
ATOM 4038 C CA . GLN A 1 506 ? 12.159 -21.518 -21.396 1.00 92.38 506 GLN A CA 1
ATOM 4039 C C . GLN A 1 506 ? 11.560 -21.137 -22.757 1.00 92.38 506 GLN A C 1
ATOM 4041 O O . GLN A 1 506 ? 12.317 -20.937 -23.703 1.00 92.38 506 GLN A O 1
ATOM 4046 N N . ILE A 1 507 ? 10.243 -20.919 -22.839 1.00 90.06 507 ILE A N 1
ATOM 4047 C CA . ILE A 1 507 ? 9.578 -20.443 -24.066 1.00 90.06 507 ILE A CA 1
ATOM 4048 C C . ILE A 1 507 ? 10.151 -19.089 -24.502 1.00 90.06 507 ILE A C 1
ATOM 4050 O O . ILE A 1 507 ? 10.448 -18.887 -25.676 1.00 90.06 507 ILE A O 1
ATOM 4054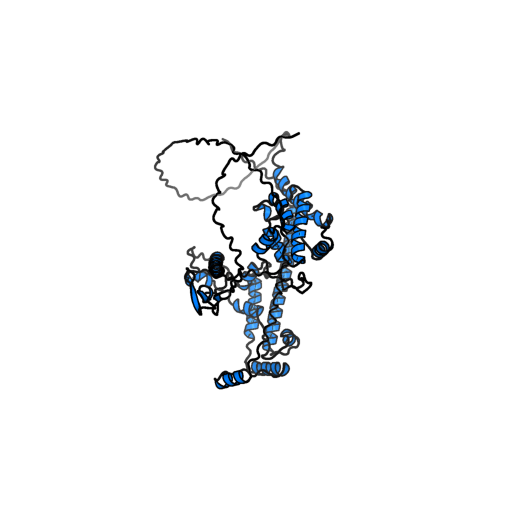 N N . GLN A 1 508 ? 10.371 -18.160 -23.565 1.00 89.00 508 GLN A N 1
ATOM 4055 C CA . GLN A 1 508 ? 10.988 -16.870 -23.893 1.00 89.00 508 GLN A CA 1
ATOM 4056 C C . GLN A 1 508 ? 12.428 -17.016 -24.398 1.00 89.00 508 GLN A C 1
ATOM 4058 O O . GLN A 1 508 ? 12.848 -16.258 -25.275 1.00 89.00 508 GLN A O 1
ATOM 4063 N N . LYS A 1 509 ? 13.201 -17.964 -23.855 1.00 92.81 509 LYS A N 1
ATOM 4064 C CA . LYS A 1 509 ? 14.552 -18.267 -24.347 1.00 92.81 509 LYS A CA 1
ATOM 4065 C C . LYS A 1 509 ? 14.508 -18.852 -25.758 1.00 92.81 509 LYS A C 1
ATOM 4067 O O . LYS A 1 509 ? 15.280 -18.405 -26.598 1.00 92.81 509 LYS A O 1
ATOM 4072 N N . GLU A 1 510 ? 13.603 -19.787 -26.026 1.00 93.94 510 GLU A N 1
ATOM 4073 C CA . GLU A 1 510 ? 13.432 -20.403 -27.347 1.00 93.94 510 GLU A CA 1
ATOM 4074 C C . GLU A 1 510 ? 12.968 -19.381 -28.392 1.00 93.94 510 GLU A C 1
ATOM 4076 O O . GLU A 1 510 ? 13.576 -19.294 -29.456 1.00 93.94 510 GLU A O 1
ATOM 4081 N N . GLN A 1 511 ? 11.997 -18.522 -28.064 1.00 91.31 511 GLN A N 1
ATOM 4082 C CA . GLN A 1 511 ? 11.538 -17.461 -28.967 1.00 91.31 511 GLN A CA 1
ATOM 4083 C C . GLN A 1 511 ? 12.673 -16.497 -29.332 1.00 91.31 511 GLN A C 1
ATOM 4085 O O . GLN A 1 511 ? 12.864 -16.184 -30.499 1.00 91.31 511 GLN A O 1
ATOM 4090 N N . ARG A 1 512 ? 13.510 -16.102 -28.362 1.00 91.31 512 ARG A N 1
ATOM 4091 C CA . ARG A 1 512 ? 14.690 -15.261 -28.637 1.00 91.31 512 ARG A CA 1
ATOM 4092 C C . ARG A 1 512 ? 15.700 -15.928 -29.571 1.00 91.31 512 ARG A C 1
ATOM 4094 O O . ARG A 1 512 ? 16.434 -15.220 -30.253 1.00 91.31 512 ARG A O 1
ATOM 4101 N N . VAL A 1 513 ? 15.781 -17.259 -29.574 1.00 94.19 513 VAL A N 1
ATOM 4102 C CA . VAL A 1 513 ? 16.644 -18.015 -30.494 1.00 94.19 513 VAL A CA 1
ATOM 4103 C C . VAL A 1 513 ? 16.014 -18.106 -31.884 1.00 94.19 513 VAL A C 1
ATOM 4105 O O . VAL A 1 513 ? 16.747 -18.035 -32.868 1.00 94.19 513 VAL A O 1
ATOM 4108 N N . VAL A 1 514 ? 14.688 -18.234 -31.983 1.00 93.19 514 VAL A N 1
ATOM 4109 C CA . VAL A 1 514 ? 13.961 -18.210 -33.265 1.00 93.19 514 VAL A CA 1
ATOM 4110 C C . VAL A 1 514 ? 14.059 -16.829 -33.909 1.00 93.19 514 VAL A C 1
ATOM 4112 O O . VAL A 1 514 ? 14.527 -16.735 -35.038 1.00 93.19 514 VAL A O 1
ATOM 4115 N N . ASP A 1 515 ? 13.760 -15.763 -33.166 1.00 90.12 515 ASP A N 1
ATOM 4116 C CA . ASP A 1 515 ? 13.827 -14.379 -33.657 1.00 90.12 515 ASP A CA 1
ATOM 4117 C C . ASP A 1 515 ? 15.256 -13.982 -34.081 1.00 90.12 515 ASP A C 1
ATOM 4119 O O . ASP A 1 515 ? 15.451 -13.135 -34.946 1.00 90.12 515 ASP A O 1
ATOM 4123 N N . ALA A 1 516 ? 16.282 -14.591 -33.475 1.00 89.75 516 ALA A N 1
ATOM 4124 C CA . ALA A 1 516 ? 17.676 -14.381 -33.866 1.00 89.75 516 ALA A CA 1
ATOM 4125 C C . ALA A 1 516 ? 18.078 -15.139 -35.146 1.00 89.75 516 ALA A C 1
ATOM 4127 O O . ALA A 1 516 ? 19.111 -14.818 -35.733 1.00 89.75 516 ALA A O 1
ATOM 4128 N N . ASN A 1 517 ? 17.305 -16.153 -35.547 1.00 89.19 517 ASN A N 1
ATOM 4129 C CA . ASN A 1 517 ? 17.597 -17.027 -36.683 1.00 89.19 517 ASN A CA 1
ATOM 4130 C C . ASN A 1 517 ? 16.605 -16.885 -37.847 1.00 89.19 517 ASN A C 1
ATOM 4132 O O . ASN A 1 517 ? 16.867 -17.481 -38.892 1.00 89.19 517 ASN A O 1
ATOM 4136 N N . GLU A 1 518 ? 15.500 -16.144 -37.709 1.00 86.62 518 GLU A N 1
ATOM 4137 C CA . GLU A 1 518 ? 14.620 -15.839 -38.840 1.00 86.62 518 GLU A CA 1
ATOM 4138 C C . GLU A 1 518 ? 15.392 -14.992 -39.868 1.00 86.62 518 GLU A C 1
ATOM 4140 O O . GLU A 1 518 ? 15.784 -13.859 -39.573 1.00 86.62 518 GLU A O 1
ATOM 4145 N N . PRO A 1 519 ? 15.682 -15.540 -41.064 1.00 73.38 519 PRO A N 1
ATOM 4146 C CA . PRO A 1 519 ? 16.359 -14.785 -42.104 1.00 73.38 519 PRO A CA 1
ATOM 4147 C C . PRO A 1 519 ? 15.420 -13.674 -42.563 1.00 73.38 519 PRO A C 1
ATOM 4149 O O . PRO A 1 519 ? 14.265 -13.953 -42.875 1.00 73.38 519 PRO A O 1
ATOM 4152 N N . GLU A 1 520 ? 15.908 -12.431 -42.605 1.00 72.94 520 GLU A N 1
ATOM 4153 C CA . GLU A 1 520 ? 15.120 -11.285 -43.064 1.00 72.94 520 GLU A CA 1
ATOM 4154 C C . GLU A 1 520 ? 14.521 -11.590 -44.443 1.00 72.94 520 GLU A C 1
ATOM 4156 O O . GLU A 1 520 ? 15.218 -11.612 -45.465 1.00 72.94 520 GLU A O 1
ATOM 4161 N N . GLU A 1 521 ? 13.220 -11.882 -44.461 1.00 66.06 521 GLU A N 1
ATOM 4162 C CA . GLU A 1 521 ? 12.474 -12.154 -45.675 1.00 66.06 521 GLU A CA 1
ATOM 4163 C C . GLU A 1 521 ? 12.422 -10.836 -46.452 1.00 66.06 521 GLU A C 1
ATOM 4165 O O . GLU A 1 521 ? 11.691 -9.902 -46.122 1.00 66.06 521 GLU A O 1
ATOM 4170 N N . SER A 1 522 ? 13.320 -10.717 -47.430 1.00 64.12 522 SER A N 1
ATOM 4171 C CA . SER A 1 522 ? 13.442 -9.554 -48.305 1.00 64.12 522 SER A CA 1
ATOM 4172 C C . SER A 1 522 ? 12.162 -9.403 -49.129 1.00 64.12 522 SER A C 1
ATOM 4174 O O . SER A 1 522 ? 12.020 -9.952 -50.218 1.00 64.12 522 SER A O 1
ATOM 4176 N N . GLY A 1 523 ? 11.194 -8.680 -48.566 1.00 61.00 523 GLY A N 1
ATOM 4177 C CA . GLY A 1 523 ? 9.924 -8.356 -49.198 1.00 61.00 523 GLY A CA 1
ATOM 4178 C C . GLY A 1 523 ? 10.126 -7.451 -50.408 1.00 61.00 523 GLY A C 1
ATOM 4179 O O . GLY A 1 523 ? 10.070 -6.226 -50.296 1.00 61.00 523 GLY A O 1
ATOM 4180 N N . ASP A 1 524 ? 10.335 -8.057 -51.573 1.00 61.50 524 ASP A N 1
ATOM 4181 C CA . ASP A 1 524 ? 10.317 -7.386 -52.872 1.00 61.50 524 ASP A CA 1
ATOM 4182 C C . ASP A 1 524 ? 8.857 -7.111 -53.283 1.00 61.50 524 ASP A C 1
ATOM 4184 O O . ASP A 1 524 ? 8.232 -7.805 -54.086 1.00 61.50 524 ASP A O 1
ATOM 4188 N N . GLY A 1 525 ? 8.253 -6.124 -52.617 1.00 56.31 525 GLY A N 1
ATOM 4189 C CA . GLY A 1 525 ? 6.891 -5.662 -52.862 1.00 56.31 525 GLY A CA 1
ATOM 4190 C C . GLY A 1 525 ? 6.833 -4.680 -54.028 1.00 56.31 525 GLY A C 1
ATOM 4191 O O . GLY A 1 525 ? 6.783 -3.467 -53.823 1.00 56.31 525 GLY A O 1
ATOM 4192 N N . SER A 1 526 ? 6.802 -5.207 -55.252 1.00 55.56 526 SER A N 1
ATOM 4193 C CA . SER A 1 526 ? 6.490 -4.460 -56.476 1.00 55.56 526 SER A CA 1
ATOM 4194 C C . SER A 1 526 ? 5.022 -4.006 -56.476 1.00 55.56 526 SER A C 1
ATOM 4196 O O . SER A 1 526 ? 4.126 -4.688 -56.969 1.00 55.56 526 SER A O 1
ATOM 4198 N N . GLY A 1 527 ? 4.762 -2.849 -55.866 1.00 53.19 527 GLY A N 1
ATOM 4199 C CA . GLY A 1 527 ? 3.488 -2.139 -55.941 1.00 53.19 527 GLY A CA 1
ATOM 4200 C C . GLY A 1 527 ? 3.498 -1.152 -57.102 1.00 53.19 527 GLY A C 1
ATOM 4201 O O . GLY A 1 527 ? 3.924 -0.008 -56.946 1.00 53.19 527 GLY A O 1
ATOM 4202 N N . GLY A 1 528 ? 3.042 -1.602 -58.270 1.00 60.53 528 GLY A N 1
ATOM 4203 C CA . GLY A 1 528 ? 2.752 -0.731 -59.401 1.00 60.53 528 GLY A CA 1
ATOM 4204 C C . GLY A 1 528 ? 1.569 0.187 -59.096 1.00 60.53 528 GLY A C 1
ATOM 4205 O O . GLY A 1 528 ? 0.478 -0.290 -58.805 1.00 60.53 528 GLY A O 1
ATOM 4206 N N . ASN A 1 529 ? 1.782 1.496 -59.213 1.00 49.78 529 ASN A N 1
ATOM 4207 C CA . ASN A 1 529 ? 0.715 2.461 -59.445 1.00 49.78 529 ASN A CA 1
ATOM 4208 C C . ASN A 1 529 ? 1.035 3.185 -60.751 1.00 49.78 529 ASN A C 1
ATOM 4210 O O . ASN A 1 529 ? 2.023 3.913 -60.848 1.00 49.78 529 ASN A O 1
ATOM 4214 N N . ALA A 1 530 ? 0.208 2.911 -61.753 1.00 59.06 530 ALA A N 1
ATOM 4215 C CA . ALA A 1 530 ? 0.145 3.638 -63.003 1.00 59.06 530 ALA A CA 1
ATOM 4216 C C . ALA A 1 530 ? -1.044 4.601 -62.924 1.00 59.06 530 ALA A C 1
ATOM 4218 O O . ALA A 1 530 ? -2.169 4.140 -62.746 1.00 59.06 530 ALA A O 1
ATOM 4219 N N . GLU A 1 531 ? -0.776 5.898 -63.068 1.00 55.59 531 GLU A N 1
ATOM 4220 C CA . GLU A 1 531 ? -1.667 6.886 -63.694 1.00 55.59 531 GLU A CA 1
ATOM 4221 C C . GLU A 1 531 ? -0.848 8.061 -64.235 1.00 55.59 531 GLU A C 1
ATOM 4223 O O . GLU A 1 531 ? 0.038 8.559 -63.497 1.00 55.59 531 GLU A O 1
#

pLDDT: mean 75.23, std 22.4, range [28.53, 97.25]

Radius of gyration: 38.03 Å; Cα contacts (8 Å, |Δi|>4): 355; chains: 1; bounding box: 70×124×111 Å

Mean predicted aligned error: 19.79 Å

Organism: NCBI:txid210430

Solvent-accessible surface area (backbone atoms only — not comparable to full-atom values): 34472 Å² total; per-residue (Å²): 134,86,84,89,85,79,94,77,91,84,81,93,72,85,82,77,78,80,73,82,79,77,74,76,78,81,66,80,76,80,65,66,63,52,49,44,71,42,91,92,61,72,93,68,75,76,54,70,62,54,81,56,72,76,68,46,44,48,49,35,29,27,71,87,80,63,51,73,47,78,46,69,57,90,68,54,78,91,74,55,52,44,68,36,63,64,54,42,49,51,52,44,50,53,54,48,50,53,38,51,76,56,55,44,74,78,87,65,83,74,72,75,81,28,60,62,62,51,36,44,58,41,49,50,46,51,53,52,48,51,48,46,74,77,33,87,84,56,65,40,43,36,72,67,58,54,53,48,54,51,32,68,73,40,45,74,42,50,85,49,46,35,87,86,68,44,79,34,73,62,28,69,76,70,54,69,67,61,54,51,53,57,41,65,32,87,90,36,73,48,28,60,52,47,64,73,42,48,89,60,40,52,85,60,79,77,24,76,78,29,64,72,84,86,81,54,72,68,58,35,54,49,29,68,74,66,73,48,84,86,81,56,69,73,85,50,45,60,59,55,49,54,52,47,53,49,49,51,59,54,47,62,75,61,60,81,82,78,84,87,85,90,82,84,88,82,87,83,84,89,86,82,85,85,90,84,87,83,89,84,86,90,83,90,89,81,87,84,90,85,87,82,85,85,83,90,85,84,88,83,92,78,90,79,84,80,83,88,79,84,91,79,86,85,82,85,80,83,85,78,87,80,81,74,87,79,77,84,78,83,78,80,77,77,79,72,77,64,75,72,74,80,75,72,78,52,72,67,57,54,52,50,40,43,74,74,68,49,83,72,79,85,67,41,95,42,49,67,55,9,38,54,50,44,38,59,59,52,71,72,51,86,83,77,64,64,60,61,54,51,16,50,55,37,39,55,52,47,36,72,75,67,47,49,70,52,89,51,68,67,51,35,54,54,56,67,62,40,66,47,76,76,71,83,71,83,74,73,91,77,83,55,71,75,56,65,76,59,56,56,57,41,87,48,44,68,42,28,52,47,40,76,63,61,74,85,76,68,42,70,55,45,80,76,62,58,66,57,36,59,74,68,65,60,55,45,72,64,61,45,48,52,51,52,51,25,52,53,51,52,50,52,47,50,53,44,29,52,54,51,47,54,52,53,55,48,52,54,53,51,49,56,52,47,70,72,63,60,72,84,76,80,77,83,76,85,76,86,82,88,132

Nearest PDB structures (foldseek):
  7ot3-assembly1_B  TM=3.865E-01  e=1.805E+00  Homo sapiens
  8je6-assembly1_A  TM=2.933E-01  e=2.654E+00  Anopheles culicifacies
  4jo8-assembly1_A-2  TM=3.254E-01  e=7.558E+00  Murid betaherpesvirus 1